Protein AF-A0A812X2Y9-F1 (afdb_monomer_lite)

Secondary structure (DSSP, 8-state):
-TT---TTB--EEEEEEEE-SSTT-EEEEEEE---SEEHHHHHHHHHHHT-PPPHHHHHHHHHHHHHHHHHHHHTTEE-S---GGGEEE-TTT--EEE--GGG-EE--TT----SS-S-GGG--HHHHTT-SS--THHHHHHHHHHHHHHHHSS-S---SSHHHHHHHHHHHH-PPPHHHHHHH-TT--S--S--SSHHHHHHHHHHHTTHHHHHHHHHT-STTPPPHHHHHHHHHHHHHHHHHHH--SHHHHHHHHHHT--SHHHHHTTTHHHHGGGSTT------S--S------HHHHHHHHHHHHHHHHHHGGGGT--TT-HHHHHHHHHHHHHHHHHHHHHHHHHHHTTSPPPTT-TT--PPPPPSSTTHHHHHHHHHTT---HHHHHHHHHHHHHHHHHHHHHHHHSS---SSS--SS---HHHHHHHHHHHTHHHHHHHHHHHHHHT----HHHHHHHHHHHHHHHHHHHHHHHHHHHHHT---HHHHHHHHH-HHHHHHHHHHHHHHHHHHHHHHHHHS-HHHHHHHHHHHHHHTTTTTSSSGGGT----PPPP--TTS---

Organism: Symbiodinium pilosum (NCBI:txid2952)

Structure (mmCIF, N/CA/C/O backbone):
data_AF-A0A812X2Y9-F1
#
_entry.id   AF-A0A812X2Y9-F1
#
loop_
_atom_site.group_PDB
_atom_site.id
_atom_site.type_symbol
_atom_site.label_atom_id
_atom_site.label_alt_id
_atom_site.label_comp_id
_atom_site.label_asym_id
_atom_site.label_entity_id
_atom_site.label_seq_id
_atom_site.pdbx_PDB_ins_code
_atom_site.Cartn_x
_atom_site.Cartn_y
_atom_site.Cartn_z
_atom_site.occupancy
_atom_site.B_iso_or_equiv
_atom_site.auth_seq_id
_atom_site.auth_comp_id
_atom_site.auth_asym_id
_atom_site.auth_atom_id
_atom_site.pdbx_PDB_model_num
ATOM 1 N N . MET A 1 1 ? -22.633 -4.337 12.457 1.00 87.62 1 MET A N 1
ATOM 2 C CA . MET A 1 1 ? -22.530 -5.804 12.664 1.00 87.62 1 MET A CA 1
ATOM 3 C C . MET A 1 1 ? -23.376 -6.623 11.694 1.00 87.62 1 MET A C 1
ATOM 5 O O . MET A 1 1 ? -22.803 -7.469 11.030 1.00 87.62 1 MET A O 1
ATOM 9 N N . LYS A 1 2 ? -24.699 -6.402 11.555 1.00 89.00 2 LYS A N 1
ATOM 10 C CA . LYS A 1 2 ? -25.529 -7.187 10.607 1.00 89.00 2 LYS A CA 1
ATOM 11 C C . LYS A 1 2 ? -24.998 -7.174 9.164 1.00 89.00 2 LYS A C 1
ATOM 13 O O . LYS A 1 2 ? -25.036 -8.211 8.513 1.00 89.00 2 LYS A O 1
ATOM 18 N N . GLU A 1 3 ? -24.458 -6.040 8.729 1.00 84.69 3 GLU A N 1
ATOM 19 C CA . GLU A 1 3 ? -23.903 -5.803 7.386 1.00 84.69 3 GLU A CA 1
ATOM 20 C C . GLU A 1 3 ? -22.428 -6.214 7.232 1.00 84.69 3 GLU A C 1
ATOM 22 O O . GLU A 1 3 ? -21.906 -6.207 6.125 1.00 84.69 3 GLU A O 1
ATOM 27 N N . LEU A 1 4 ? -21.747 -6.581 8.324 1.00 86.56 4 LEU A N 1
ATOM 28 C CA . LEU A 1 4 ? -20.317 -6.890 8.296 1.00 86.56 4 LEU A CA 1
ATOM 29 C C . LEU A 1 4 ? -20.104 -8.377 7.998 1.00 86.56 4 LEU A C 1
ATOM 31 O O . LEU A 1 4 ? -20.658 -9.236 8.688 1.00 86.56 4 LEU A O 1
ATOM 35 N N . ARG A 1 5 ? -19.312 -8.674 6.969 1.00 85.38 5 ARG A N 1
ATOM 36 C CA . ARG A 1 5 ? -18.916 -10.016 6.526 1.00 85.38 5 ARG A CA 1
ATOM 37 C C . ARG A 1 5 ? -17.461 -9.979 6.072 1.00 85.38 5 ARG A C 1
ATOM 39 O O . ARG A 1 5 ? -17.167 -9.558 4.959 1.00 85.38 5 ARG A O 1
ATOM 46 N N . HIS A 1 6 ? -16.561 -10.401 6.954 1.00 82.12 6 HIS A N 1
ATOM 47 C CA . HIS A 1 6 ? -15.128 -10.440 6.687 1.00 82.12 6 HIS A CA 1
ATOM 48 C C . HIS A 1 6 ? -14.449 -11.472 7.604 1.00 82.12 6 HIS A C 1
ATOM 50 O O . HIS A 1 6 ? -14.818 -11.535 8.776 1.00 82.12 6 HIS A O 1
ATOM 56 N N . PRO A 1 7 ? -13.460 -12.258 7.133 1.00 81.88 7 PRO A N 1
ATOM 57 C CA . PRO A 1 7 ? -12.804 -13.294 7.943 1.00 81.88 7 PRO A CA 1
ATOM 58 C C . PRO A 1 7 ? -12.169 -12.756 9.233 1.00 81.88 7 PRO A C 1
ATOM 60 O O . PRO A 1 7 ? -12.242 -13.418 10.267 1.00 81.88 7 PRO A O 1
ATOM 63 N N . ASN A 1 8 ? -11.625 -11.534 9.199 1.00 91.12 8 ASN A N 1
ATOM 64 C CA . ASN A 1 8 ? -11.003 -10.870 10.352 1.00 91.12 8 ASN A CA 1
ATOM 65 C C . ASN A 1 8 ? -11.944 -9.942 11.146 1.00 91.12 8 ASN A C 1
ATOM 67 O O . ASN A 1 8 ? -11.487 -9.109 11.924 1.00 91.12 8 ASN A O 1
ATOM 71 N N . VAL A 1 9 ? -13.261 -10.055 10.960 1.00 94.12 9 VAL A N 1
ATOM 72 C CA . VAL A 1 9 ? -14.267 -9.350 11.771 1.00 94.12 9 VAL A CA 1
ATOM 73 C C . VAL A 1 9 ? -15.178 -10.383 12.419 1.00 94.12 9 VAL A C 1
ATOM 75 O O . VAL A 1 9 ? -15.614 -11.313 11.747 1.00 94.12 9 VAL A O 1
ATOM 78 N N . VAL A 1 10 ? -15.477 -10.210 13.709 1.00 95.75 10 VAL A N 1
ATOM 79 C CA . VAL A 1 10 ? -16.320 -11.151 14.452 1.00 95.75 10 VAL A CA 1
ATOM 80 C C . VAL A 1 10 ? -17.711 -11.290 13.811 1.00 95.75 10 VAL A C 1
ATOM 82 O O . VAL A 1 10 ? -18.416 -10.303 13.576 1.00 95.75 10 VAL A O 1
ATOM 85 N N . GLU A 1 11 ? -18.125 -12.520 13.519 1.00 94.06 11 GLU A N 1
ATOM 86 C CA . GLU A 1 11 ? -19.425 -12.805 12.918 1.00 94.06 11 GLU A CA 1
ATOM 87 C C . GLU A 1 11 ? -20.562 -12.676 13.943 1.00 94.06 11 GLU A C 1
ATOM 89 O O . GLU A 1 11 ? -20.568 -13.318 14.998 1.00 94.06 11 GLU A O 1
ATOM 94 N N . LEU A 1 12 ? -21.587 -11.894 13.592 1.00 95.62 12 LEU A N 1
ATOM 95 C CA . LEU A 1 12 ? -22.867 -11.883 14.297 1.00 95.62 12 LEU A CA 1
ATOM 96 C C . LEU A 1 12 ? -23.725 -13.072 13.842 1.00 95.62 12 LEU A C 1
ATOM 98 O O . LEU A 1 12 ? -24.280 -13.048 12.744 1.00 95.62 12 LEU A O 1
ATOM 102 N N . LYS A 1 13 ? -23.904 -14.064 14.718 1.00 94.81 13 LYS A N 1
ATOM 103 C CA . LYS A 1 13 ? -24.725 -15.256 14.453 1.00 94.81 13 LYS A CA 1
ATOM 104 C C . LYS A 1 13 ? -26.209 -15.013 14.708 1.00 94.81 13 LYS A C 1
ATOM 106 O O . LYS A 1 13 ? -27.056 -15.443 13.929 1.00 94.81 13 LYS A O 1
ATOM 111 N N . HIS A 1 14 ? -26.545 -14.336 15.805 1.00 95.94 14 HIS A N 1
ATOM 112 C CA . HIS A 1 14 ? -27.935 -14.055 16.162 1.00 95.94 14 HIS A CA 1
ATOM 113 C C . HIS A 1 14 ? -28.056 -12.834 17.081 1.00 95.94 14 HIS A C 1
ATOM 115 O O . HIS A 1 14 ? -27.098 -12.448 17.746 1.00 95.94 14 HIS A O 1
ATOM 121 N N . ALA A 1 15 ? -29.241 -12.225 17.140 1.00 96.06 15 ALA A N 1
ATOM 122 C CA . ALA A 1 15 ? -29.545 -11.163 18.093 1.00 96.06 15 ALA A CA 1
ATOM 123 C C . ALA A 1 15 ? -31.009 -11.255 18.535 1.00 96.06 15 ALA A C 1
ATOM 125 O O . ALA A 1 15 ? -31.895 -11.354 17.685 1.00 96.06 15 ALA A O 1
ATOM 126 N N . PHE A 1 16 ? -31.259 -11.215 19.844 1.00 96.25 16 PHE A N 1
ATOM 127 C CA . PHE A 1 16 ? -32.601 -11.350 20.419 1.00 96.25 16 PHE A CA 1
ATOM 128 C C . PHE A 1 16 ? -32.746 -10.556 21.719 1.00 96.25 16 PHE A C 1
ATOM 130 O O . PHE A 1 16 ? -31.761 -10.253 22.391 1.00 96.25 16 PHE A O 1
ATOM 137 N N . TYR A 1 17 ? -33.982 -10.227 22.085 1.00 97.19 17 TYR A N 1
ATOM 138 C CA . TYR A 1 17 ? -34.281 -9.474 23.301 1.00 97.19 17 TYR A CA 1
ATOM 139 C C . TYR A 1 17 ? -34.764 -10.393 24.423 1.00 97.19 17 TYR A C 1
ATOM 141 O O . TYR A 1 17 ? -35.530 -11.323 24.174 1.00 97.19 17 TYR A O 1
ATOM 149 N N . THR A 1 18 ? -34.351 -10.110 25.657 1.00 96.62 18 THR A N 1
ATOM 150 C CA . THR A 1 18 ? -34.881 -10.748 26.871 1.00 96.62 18 THR A CA 1
ATOM 151 C C . THR A 1 18 ? -35.346 -9.693 27.862 1.00 96.62 18 THR A C 1
ATOM 153 O O . THR A 1 18 ? -34.767 -8.610 27.952 1.00 96.62 18 THR A O 1
ATOM 156 N N . SER A 1 19 ? -36.396 -9.999 28.620 1.00 95.69 19 SER A N 1
ATOM 157 C CA . SER A 1 19 ? -36.828 -9.152 29.732 1.00 95.69 19 SER A CA 1
ATOM 158 C C . SER A 1 19 ? -35.871 -9.300 30.915 1.00 95.69 19 SER A C 1
ATOM 160 O O . SER A 1 19 ? -35.407 -10.404 31.201 1.00 95.69 19 SER A O 1
ATOM 162 N N . GLY A 1 20 ? -35.564 -8.185 31.575 1.00 92.75 20 GLY A N 1
ATOM 163 C CA . GLY A 1 20 ? -34.803 -8.159 32.820 1.00 92.75 20 GLY A CA 1
ATOM 164 C C . GLY A 1 20 ? -35.636 -8.555 34.035 1.00 92.75 20 GLY A C 1
ATOM 165 O O . GLY A 1 20 ? -36.844 -8.772 33.941 1.00 92.75 20 GLY A O 1
ATOM 166 N N . GLU A 1 21 ? -34.986 -8.621 35.197 1.00 91.94 21 GLU A N 1
ATOM 167 C CA . GLU A 1 21 ? -35.665 -8.906 36.468 1.00 91.94 21 GLU A CA 1
ATOM 168 C C . GLU A 1 21 ? -36.591 -7.757 36.890 1.00 91.94 21 GLU A C 1
ATOM 170 O O . GLU A 1 21 ? -37.593 -7.975 37.576 1.00 91.94 21 GLU A O 1
ATOM 175 N N . LYS A 1 22 ? -36.277 -6.521 36.478 1.00 93.56 22 LYS A N 1
ATOM 176 C CA . LYS A 1 22 ? -37.081 -5.340 36.799 1.00 93.56 22 LYS A CA 1
ATOM 177 C C . LYS A 1 22 ? -38.141 -5.073 35.726 1.00 93.56 22 LYS A C 1
ATOM 179 O O . LYS A 1 22 ? -37.855 -5.177 34.531 1.00 93.56 22 LYS A O 1
ATOM 184 N N . PRO A 1 23 ? -39.355 -4.638 36.118 1.00 90.56 23 PRO A N 1
ATOM 185 C CA . PRO A 1 23 ? -40.376 -4.227 35.162 1.00 90.56 23 PRO A CA 1
ATOM 186 C C . PRO A 1 23 ? -39.861 -3.138 34.210 1.00 90.56 23 PRO A C 1
ATOM 188 O O . PRO A 1 23 ? -39.358 -2.108 34.653 1.00 90.56 23 PRO A O 1
ATOM 191 N N . GLY A 1 24 ? -40.005 -3.368 32.903 1.00 91.19 24 GLY A N 1
ATOM 192 C CA . GLY A 1 24 ? -39.582 -2.435 31.850 1.00 91.19 24 GLY A CA 1
ATOM 193 C C . GLY A 1 24 ? -38.117 -2.561 31.417 1.00 91.19 24 GLY A C 1
ATOM 194 O O . GLY A 1 24 ? -37.717 -1.917 30.451 1.00 91.19 24 GLY A O 1
ATOM 195 N N . GLU A 1 25 ? -37.322 -3.406 32.071 1.00 95.00 25 GLU A N 1
ATOM 196 C CA . GLU A 1 25 ? -35.938 -3.660 31.683 1.00 95.00 25 GLU A CA 1
ATOM 197 C C . GLU A 1 25 ? -35.882 -4.650 30.513 1.00 95.00 25 GLU A C 1
ATOM 199 O O . GLU A 1 25 ? -36.503 -5.713 30.542 1.00 95.00 25 GLU A O 1
ATOM 204 N N . THR A 1 26 ? -35.152 -4.294 29.458 1.00 95.38 26 THR A N 1
ATOM 205 C CA . THR A 1 26 ? -34.975 -5.137 28.270 1.00 95.38 26 THR A CA 1
ATOM 206 C C . THR A 1 26 ? -33.498 -5.204 27.919 1.00 95.38 26 THR A C 1
ATOM 208 O O . THR A 1 26 ? -32.841 -4.173 27.788 1.00 95.38 26 THR A O 1
ATOM 211 N N . TYR A 1 27 ? -32.991 -6.417 27.731 1.00 95.62 27 TYR A N 1
ATOM 212 C CA . TYR A 1 27 ? -31.616 -6.693 27.339 1.00 95.62 27 TYR A CA 1
ATOM 213 C C . TYR A 1 27 ? -31.561 -7.103 25.871 1.00 95.62 27 TYR A C 1
ATOM 215 O O . TYR A 1 27 ? -32.331 -7.956 25.429 1.00 95.62 27 TYR A O 1
ATOM 223 N N . LEU A 1 28 ? -30.637 -6.509 25.115 1.00 95.56 28 LEU A N 1
ATOM 224 C CA . LEU A 1 28 ? -30.261 -6.990 23.790 1.00 95.56 28 LEU A CA 1
ATOM 225 C C . LEU A 1 28 ? -29.142 -8.025 23.943 1.00 95.56 28 LEU A C 1
ATOM 227 O O . LEU A 1 28 ? -28.035 -7.686 24.352 1.00 95.56 28 LEU A O 1
ATOM 231 N N . ASN A 1 29 ? -29.423 -9.271 23.577 1.00 96.19 29 ASN A N 1
ATOM 232 C CA . ASN A 1 29 ? -28.455 -10.361 23.564 1.00 96.19 29 ASN A CA 1
ATOM 233 C C . ASN A 1 29 ? -27.866 -10.486 22.164 1.00 96.19 29 ASN A C 1
ATOM 235 O O . ASN A 1 29 ? -28.598 -10.632 21.182 1.00 96.19 29 ASN A O 1
ATOM 239 N N . VAL A 1 30 ? -26.541 -10.441 22.079 1.00 95.56 30 VAL A N 1
ATOM 240 C CA . VAL A 1 30 ? -25.791 -10.446 20.823 1.00 95.56 30 VAL A CA 1
ATOM 241 C C . VAL A 1 30 ? -24.950 -11.719 20.777 1.00 95.56 30 VAL A C 1
ATOM 243 O O . VAL A 1 30 ? -23.970 -11.850 21.503 1.00 95.56 30 VAL A O 1
ATOM 246 N N . VAL A 1 31 ? -25.359 -12.680 19.948 1.00 96.88 31 VAL A N 1
ATOM 247 C CA . VAL A 1 31 ? -24.698 -13.983 19.808 1.00 96.88 31 VAL A CA 1
ATOM 248 C C . VAL A 1 31 ? -23.685 -13.903 18.678 1.00 96.88 31 VAL A C 1
ATOM 250 O O . VAL A 1 31 ? -24.058 -13.709 17.520 1.00 96.88 31 VAL A O 1
ATOM 253 N N . MET A 1 32 ? -22.413 -14.076 19.010 1.00 95.44 32 MET A N 1
ATOM 254 C CA . MET A 1 32 ? -21.293 -13.966 18.075 1.00 95.44 32 MET A CA 1
ATOM 255 C C . MET A 1 32 ? -20.556 -15.298 17.940 1.00 95.44 32 MET A C 1
ATOM 257 O O . MET A 1 32 ? -20.793 -16.238 18.705 1.00 95.44 32 MET A O 1
ATOM 261 N N . GLU A 1 33 ? -19.673 -15.404 16.950 1.00 92.12 33 GLU A N 1
ATOM 262 C CA . GLU A 1 33 ? -18.658 -16.455 16.975 1.00 92.12 33 GLU A CA 1
ATOM 263 C C . GLU A 1 33 ? -17.770 -16.354 18.226 1.00 92.12 33 GLU A C 1
ATOM 265 O O . GLU A 1 33 ? -17.579 -15.280 18.796 1.00 92.12 33 GLU A O 1
ATOM 270 N N . TYR A 1 34 ? -17.272 -17.506 18.673 1.00 92.25 34 TYR A N 1
ATOM 271 C CA . TYR A 1 34 ? -16.404 -17.605 19.838 1.00 92.25 34 TYR A CA 1
ATOM 272 C C . TYR A 1 34 ? -14.957 -17.758 19.378 1.00 92.25 34 TYR A C 1
ATOM 274 O O . TYR A 1 34 ? -14.669 -18.612 18.542 1.00 92.25 34 TYR A O 1
ATOM 282 N N . CYS A 1 35 ? -14.064 -16.978 19.977 1.00 91.00 35 CYS A N 1
ATOM 283 C CA . CYS A 1 35 ? -12.620 -17.122 19.847 1.00 91.00 35 CYS A CA 1
ATOM 284 C C . CYS A 1 35 ? -12.027 -17.348 21.239 1.00 91.00 35 CYS A C 1
ATOM 286 O O . CYS A 1 35 ? -12.484 -16.755 22.220 1.00 91.00 35 CYS A O 1
ATOM 288 N N . SER A 1 36 ? -11.025 -18.219 21.328 1.00 89.19 36 SER A N 1
ATOM 289 C CA . SER A 1 36 ? -10.478 -18.680 22.607 1.00 89.19 36 SER A CA 1
ATOM 290 C C . SER A 1 36 ? -9.664 -17.620 23.346 1.00 89.19 36 SER A C 1
ATOM 292 O O . SER A 1 36 ? -9.615 -17.642 24.580 1.00 89.19 36 SER A O 1
ATOM 294 N N . ASP A 1 37 ? -9.020 -16.708 22.613 1.00 94.88 37 ASP A N 1
ATOM 295 C CA . ASP A 1 37 ? -8.038 -15.794 23.184 1.00 94.88 37 ASP A CA 1
ATOM 296 C C . ASP A 1 37 ? -8.123 -14.362 22.636 1.00 94.88 37 ASP A C 1
ATOM 298 O O . ASP A 1 37 ? -8.962 -14.044 21.792 1.00 94.88 37 ASP A O 1
ATOM 302 N N . THR A 1 38 ? -7.265 -13.480 23.152 1.00 97.44 38 THR A N 1
ATOM 303 C CA . THR A 1 38 ? -7.093 -12.106 22.665 1.00 97.44 38 THR A CA 1
ATOM 304 C C . THR A 1 38 ? -5.622 -11.747 22.522 1.00 97.44 38 THR A C 1
ATOM 306 O O . THR A 1 38 ? -4.775 -12.271 23.250 1.00 97.44 38 THR A O 1
ATOM 309 N N . VAL A 1 39 ? -5.306 -10.783 21.654 1.00 96.88 39 VAL A N 1
ATOM 310 C CA . VAL A 1 39 ? -3.938 -10.252 21.516 1.00 96.88 39 VAL A CA 1
ATOM 311 C C . VAL A 1 39 ? -3.399 -9.774 22.871 1.00 96.88 39 VAL A C 1
ATOM 313 O O . VAL A 1 39 ? -2.254 -10.051 23.216 1.00 96.88 39 VAL A O 1
ATOM 316 N N . TYR A 1 40 ? -4.241 -9.151 23.705 1.00 97.31 40 TYR A N 1
ATOM 317 C CA . TYR A 1 40 ? -3.875 -8.764 25.075 1.00 97.31 40 TYR A CA 1
ATOM 318 C C . TYR A 1 40 ? -3.337 -9.933 25.916 1.00 97.31 40 TYR A C 1
ATOM 320 O O . TYR A 1 40 ? -2.343 -9.800 26.634 1.00 97.31 40 TYR A O 1
ATOM 328 N N . ARG A 1 41 ? -4.011 -11.083 25.867 1.00 95.81 41 ARG A N 1
ATOM 329 C CA . ARG A 1 41 ? -3.624 -12.269 26.638 1.00 95.81 41 ARG A CA 1
ATOM 330 C C . ARG A 1 41 ? -2.379 -12.935 26.062 1.00 95.81 41 ARG A C 1
ATOM 332 O O . ARG A 1 41 ? -1.528 -13.337 26.855 1.00 95.81 41 ARG A O 1
ATOM 339 N N . VAL A 1 42 ? -2.237 -12.960 24.734 1.00 93.81 42 VAL A N 1
ATOM 340 C CA . VAL A 1 42 ? -1.013 -13.408 24.053 1.00 93.81 42 VAL A CA 1
ATOM 341 C C . VAL A 1 42 ? 0.184 -12.573 24.509 1.00 93.81 42 VAL A C 1
ATOM 343 O O . VAL A 1 42 ? 1.162 -13.128 25.003 1.00 93.81 42 VAL A O 1
ATOM 346 N N . MET A 1 43 ? 0.093 -11.241 24.461 1.00 94.81 43 MET A N 1
ATOM 347 C CA . MET A 1 43 ? 1.174 -10.367 24.934 1.00 94.81 43 MET A CA 1
ATOM 348 C C . MET A 1 43 ? 1.493 -10.619 26.407 1.00 94.81 43 MET A C 1
ATOM 350 O O . MET A 1 43 ? 2.641 -10.853 26.766 1.00 94.81 43 MET A O 1
ATOM 354 N N . LYS A 1 44 ? 0.468 -10.692 27.265 1.00 94.38 44 LYS A N 1
ATOM 355 C CA . LYS A 1 44 ? 0.649 -10.968 28.696 1.00 94.38 44 LYS A CA 1
ATOM 356 C C . LYS A 1 44 ? 1.327 -12.315 28.965 1.00 94.38 44 LYS A C 1
ATOM 358 O O . LYS A 1 44 ? 2.013 -12.448 29.980 1.00 94.38 44 LYS A O 1
ATOM 363 N N . HIS A 1 45 ? 1.112 -13.318 28.116 1.00 93.62 45 HIS A N 1
ATOM 364 C CA . HIS A 1 45 ? 1.798 -14.604 28.198 1.00 93.62 45 HIS A CA 1
ATOM 365 C C . HIS A 1 45 ? 3.303 -14.437 27.938 1.00 93.62 45 HIS A C 1
ATOM 367 O O . HIS A 1 45 ? 4.101 -14.812 28.798 1.00 93.62 45 HIS A O 1
ATOM 373 N N . TYR A 1 46 ? 3.684 -13.773 26.845 1.00 91.56 46 TYR A N 1
ATOM 374 C CA . TYR A 1 46 ? 5.084 -13.488 26.507 1.00 91.56 46 TYR A CA 1
ATOM 375 C C . TYR A 1 46 ? 5.781 -12.590 27.540 1.00 91.56 46 TYR A C 1
ATOM 377 O O . TYR A 1 46 ? 6.851 -12.946 28.041 1.00 91.56 46 TYR A O 1
ATOM 385 N N . THR A 1 47 ? 5.122 -11.523 28.008 1.00 89.56 47 THR A N 1
ATOM 386 C CA . THR A 1 47 ? 5.643 -10.669 29.090 1.00 89.56 47 THR A CA 1
ATOM 387 C C . THR A 1 47 ? 5.931 -11.472 30.362 1.00 89.56 47 THR A C 1
ATOM 389 O O . THR A 1 47 ? 6.962 -11.277 31.004 1.00 89.56 47 THR A O 1
ATOM 392 N N . LYS A 1 48 ? 5.049 -12.409 30.746 1.00 90.88 48 LYS A N 1
ATOM 393 C CA . LYS A 1 48 ? 5.263 -13.274 31.923 1.00 90.88 48 LYS A CA 1
ATOM 394 C C . LYS A 1 48 ? 6.449 -14.219 31.752 1.00 90.88 48 LYS A C 1
ATOM 396 O O . LYS A 1 48 ? 7.139 -14.487 32.732 1.00 90.88 48 LYS A O 1
ATOM 401 N N . MET A 1 49 ? 6.670 -14.714 30.537 1.00 89.25 49 MET A N 1
ATOM 402 C CA . MET A 1 49 ? 7.822 -15.552 30.198 1.00 89.25 49 MET A CA 1
ATOM 403 C C . MET A 1 49 ? 9.116 -14.749 30.039 1.00 89.25 49 MET A C 1
ATOM 405 O O . MET A 1 49 ? 10.170 -15.354 29.872 1.00 89.25 49 MET A O 1
ATOM 409 N N . LYS A 1 50 ? 9.049 -13.411 30.122 1.00 86.06 50 LYS A N 1
ATOM 410 C CA . LYS A 1 50 ? 10.162 -12.498 29.825 1.00 86.06 50 LYS A CA 1
ATOM 411 C C . LYS A 1 50 ? 10.732 -12.732 28.425 1.00 86.06 50 LYS A C 1
ATOM 413 O O . LYS A 1 50 ? 11.939 -12.687 28.221 1.00 86.06 50 LYS A O 1
ATOM 418 N N . GLN A 1 51 ? 9.847 -13.014 27.478 1.00 86.06 51 GLN A N 1
ATOM 419 C CA . GLN A 1 51 ? 10.185 -13.184 26.074 1.00 86.06 51 GLN A CA 1
ATOM 420 C C . GLN A 1 51 ? 9.433 -12.140 25.246 1.00 86.06 51 GLN A C 1
ATOM 422 O O . GLN A 1 51 ? 8.314 -11.770 25.615 1.00 86.06 51 GLN A O 1
ATOM 427 N N . PRO A 1 52 ? 10.019 -11.657 24.142 1.00 84.94 52 PRO A N 1
ATOM 428 C CA . PRO A 1 52 ? 9.301 -10.859 23.165 1.00 84.94 52 PRO A CA 1
ATOM 429 C C . PRO A 1 52 ? 8.229 -11.714 22.487 1.00 84.94 52 PRO A C 1
ATOM 431 O O . PRO A 1 52 ? 8.343 -12.940 22.409 1.00 84.94 52 PRO A O 1
ATOM 434 N N . VAL A 1 53 ? 7.197 -11.059 21.959 1.00 86.75 53 VAL A N 1
ATOM 435 C CA . VAL A 1 53 ? 6.304 -11.721 21.009 1.00 86.75 53 VAL A CA 1
ATOM 436 C C . VAL A 1 53 ? 7.122 -12.027 19.745 1.00 86.75 53 VAL A C 1
ATOM 438 O O . VAL A 1 53 ? 7.779 -11.117 19.235 1.00 86.75 53 VAL A O 1
ATOM 441 N N . PRO A 1 54 ? 7.110 -13.271 19.232 1.00 83.12 54 PRO A N 1
ATOM 442 C CA . PRO A 1 54 ? 7.789 -13.620 17.991 1.00 83.12 54 PRO A CA 1
ATOM 443 C C . PRO A 1 54 ? 7.419 -12.664 16.856 1.00 83.12 54 PRO A C 1
ATOM 445 O O . PRO A 1 54 ? 6.237 -12.367 16.664 1.00 83.12 54 PRO A O 1
ATOM 448 N N . HIS A 1 55 ? 8.415 -12.212 16.090 1.00 74.56 55 HIS A N 1
ATOM 449 C CA . HIS A 1 55 ? 8.235 -11.222 15.017 1.00 74.56 55 HIS A CA 1
ATOM 450 C C . HIS A 1 55 ? 7.150 -11.634 14.012 1.00 74.56 55 HIS A C 1
ATOM 452 O O . HIS A 1 55 ? 6.290 -10.824 13.674 1.00 74.56 55 HIS A O 1
ATOM 458 N N . ILE A 1 56 ? 7.075 -12.925 13.673 1.00 72.88 56 ILE A N 1
ATOM 459 C CA . ILE A 1 56 ? 6.021 -13.475 12.811 1.00 72.88 56 ILE A CA 1
ATOM 460 C C . ILE A 1 56 ? 4.602 -13.229 13.349 1.00 72.88 56 ILE A C 1
ATOM 462 O O . ILE A 1 56 ? 3.691 -12.934 12.582 1.00 72.88 56 ILE A O 1
ATOM 466 N N . PHE A 1 57 ? 4.387 -13.293 14.668 1.00 81.62 57 PHE A N 1
ATOM 467 C CA . PHE A 1 57 ? 3.083 -12.994 15.265 1.00 81.62 57 PHE A CA 1
ATOM 468 C C . PHE A 1 57 ? 2.800 -11.494 15.295 1.00 81.62 57 PHE A C 1
ATOM 470 O O . PHE A 1 57 ? 1.644 -11.097 15.145 1.00 81.62 57 PHE A O 1
ATOM 477 N N . VAL A 1 58 ? 3.834 -10.659 15.440 1.00 81.12 58 VAL A N 1
ATOM 478 C CA . VAL A 1 58 ? 3.696 -9.204 15.292 1.00 81.12 58 VAL A CA 1
ATOM 479 C C . VAL A 1 58 ? 3.190 -8.874 13.889 1.00 81.12 58 VAL A C 1
ATOM 481 O O . VAL A 1 58 ? 2.173 -8.190 13.770 1.00 81.12 58 VAL A O 1
ATOM 484 N N . GLN A 1 59 ? 3.830 -9.409 12.846 1.00 68.06 59 GLN A N 1
ATOM 485 C CA . GLN A 1 59 ? 3.411 -9.234 11.451 1.00 68.06 59 GLN A CA 1
ATOM 486 C C . GLN A 1 59 ? 1.999 -9.789 11.219 1.00 68.06 59 GLN A C 1
ATOM 488 O O . GLN A 1 59 ? 1.104 -9.070 10.777 1.00 68.06 59 GLN A O 1
ATOM 493 N N . LEU A 1 60 ? 1.754 -11.042 11.616 1.00 72.75 60 LEU A N 1
ATOM 494 C CA . LEU A 1 60 ? 0.486 -11.734 11.388 1.00 72.75 60 LEU A CA 1
ATOM 495 C C . LEU A 1 60 ? -0.716 -11.024 12.023 1.00 72.75 60 LEU A C 1
ATOM 497 O O . LEU A 1 60 ? -1.765 -10.885 11.385 1.00 72.75 60 LEU A O 1
ATOM 501 N N . TYR A 1 61 ? -0.598 -10.583 13.277 1.00 86.19 61 TYR A N 1
ATOM 502 C CA . TYR A 1 61 ? -1.688 -9.878 13.951 1.00 86.19 61 TYR A CA 1
ATOM 503 C C . TYR A 1 61 ? -1.849 -8.449 13.444 1.00 86.19 61 TYR A C 1
ATOM 505 O O . TYR A 1 61 ? -2.984 -8.009 13.248 1.00 86.19 61 TYR A O 1
ATOM 513 N N . SER A 1 62 ? -0.748 -7.740 13.187 1.00 81.25 62 SER A N 1
ATOM 514 C CA . SER A 1 62 ? -0.809 -6.378 12.647 1.00 81.25 62 SER A CA 1
ATOM 515 C C . SER A 1 62 ? -1.483 -6.368 11.280 1.00 81.25 62 SER A C 1
ATOM 517 O O . SER A 1 62 ? -2.410 -5.589 11.059 1.00 81.25 62 SER A O 1
ATOM 519 N N . TYR A 1 63 ? -1.115 -7.311 10.412 1.00 71.75 63 TYR A N 1
ATOM 520 C CA . TYR A 1 63 ? -1.716 -7.479 9.099 1.00 71.75 63 TYR A CA 1
ATOM 521 C C . TYR A 1 63 ? -3.220 -7.779 9.165 1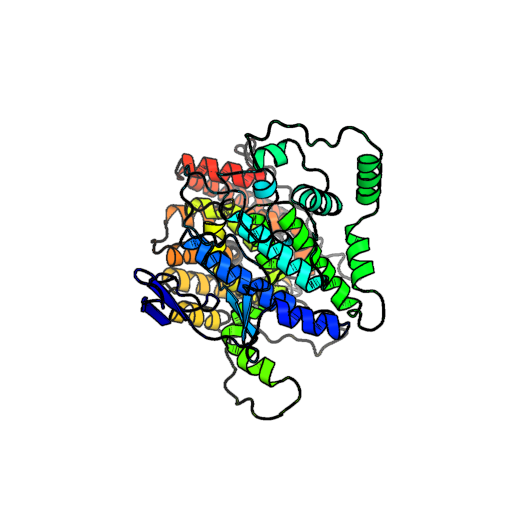.00 71.75 63 TYR A C 1
ATOM 523 O O . TYR A 1 63 ? -4.033 -7.084 8.552 1.00 71.75 63 TYR A O 1
ATOM 531 N N . GLN A 1 64 ? -3.624 -8.805 9.920 1.00 78.31 64 GLN A N 1
ATOM 532 C CA . GLN A 1 64 ? -5.033 -9.199 9.993 1.00 78.31 64 GLN A CA 1
ATOM 533 C C . GLN A 1 64 ? -5.908 -8.108 10.631 1.00 78.31 64 GLN A C 1
ATOM 535 O O . GLN A 1 64 ? -7.048 -7.904 10.203 1.00 78.31 64 GLN A O 1
ATOM 540 N N . MET A 1 65 ? -5.375 -7.379 11.619 1.00 89.06 65 MET A N 1
ATOM 541 C CA . MET A 1 65 ? -6.023 -6.202 12.204 1.00 89.06 65 MET A CA 1
ATOM 542 C C . MET A 1 65 ? -6.191 -5.102 11.152 1.00 89.06 65 MET A C 1
ATOM 544 O O . MET A 1 65 ? -7.278 -4.543 11.013 1.00 89.06 65 MET A O 1
ATOM 548 N N . ALA A 1 66 ? -5.145 -4.833 10.373 1.00 77.38 66 ALA A N 1
ATOM 549 C CA . ALA A 1 66 ? -5.177 -3.847 9.309 1.00 77.38 66 ALA A CA 1
ATOM 550 C C . ALA A 1 66 ? -6.211 -4.214 8.235 1.00 77.38 66 ALA A C 1
ATOM 552 O O . ALA A 1 66 ? -7.070 -3.395 7.911 1.00 77.38 66 ALA A O 1
ATOM 553 N N . ARG A 1 67 ? -6.227 -5.467 7.762 1.00 72.19 67 ARG A N 1
ATOM 554 C CA . ARG A 1 67 ? -7.220 -5.991 6.805 1.00 72.19 67 ARG A CA 1
ATOM 555 C C . ARG A 1 67 ? -8.657 -5.837 7.322 1.00 72.19 67 ARG A C 1
ATOM 557 O O . ARG A 1 67 ? -9.547 -5.446 6.568 1.00 72.19 67 ARG A O 1
ATOM 564 N N . ALA A 1 68 ? -8.891 -6.097 8.609 1.00 84.38 68 ALA A N 1
ATOM 565 C CA . ALA A 1 68 ? -10.192 -5.869 9.234 1.00 84.38 68 ALA A CA 1
ATOM 566 C C . ALA A 1 68 ? -10.579 -4.380 9.245 1.00 84.38 68 ALA A C 1
ATOM 568 O O . ALA A 1 68 ? -11.704 -4.048 8.868 1.00 84.38 68 ALA A O 1
ATOM 569 N N . CYS A 1 69 ? -9.652 -3.493 9.628 1.00 84.25 69 CYS A N 1
ATOM 570 C CA . CYS A 1 69 ? -9.852 -2.041 9.628 1.00 84.25 69 CYS A CA 1
ATOM 571 C C . CYS A 1 69 ? -10.122 -1.489 8.219 1.00 84.25 69 CYS A C 1
ATOM 573 O O . CYS A 1 69 ? -11.089 -0.758 8.022 1.00 84.25 69 CYS A O 1
ATOM 575 N N . ALA A 1 70 ? -9.354 -1.926 7.218 1.00 71.00 70 ALA A N 1
ATOM 576 C CA . ALA A 1 70 ? -9.582 -1.621 5.806 1.00 71.00 70 ALA A CA 1
ATOM 577 C C . ALA A 1 70 ? -11.015 -1.947 5.375 1.00 71.00 70 ALA A C 1
ATOM 579 O O . ALA A 1 70 ? -11.704 -1.110 4.789 1.00 71.00 70 ALA A O 1
ATOM 580 N N . TYR A 1 71 ? -11.483 -3.152 5.709 1.00 75.50 71 TYR A N 1
ATOM 581 C CA . TYR A 1 71 ? -12.834 -3.590 5.388 1.00 75.50 71 TYR A CA 1
ATOM 582 C C . TYR A 1 71 ? -13.909 -2.719 6.059 1.00 75.50 71 TYR A C 1
ATOM 584 O O . TYR A 1 71 ? -14.823 -2.247 5.380 1.00 75.50 71 TYR A O 1
ATOM 592 N N . ILE A 1 72 ? -13.812 -2.471 7.372 1.00 84.62 72 ILE A N 1
ATOM 593 C CA . ILE A 1 72 ? -14.821 -1.667 8.087 1.00 84.62 72 ILE A CA 1
ATOM 594 C C . ILE A 1 72 ? -14.817 -0.201 7.623 1.00 84.62 72 ILE A C 1
ATOM 596 O O . ILE A 1 72 ? -15.883 0.400 7.481 1.00 84.62 72 ILE A O 1
ATOM 600 N N . HIS A 1 73 ? -13.646 0.357 7.301 1.00 80.94 73 HIS A N 1
ATOM 601 C CA . HIS A 1 73 ? -13.519 1.713 6.767 1.00 80.94 73 HIS A CA 1
ATOM 602 C C . HIS A 1 73 ? -14.109 1.816 5.363 1.00 80.94 73 HIS A C 1
ATOM 604 O O . HIS A 1 73 ? -14.779 2.803 5.070 1.00 80.94 73 HIS A O 1
ATOM 610 N N . ALA A 1 74 ? -13.920 0.799 4.514 1.00 68.00 74 ALA A N 1
ATOM 611 C CA . ALA A 1 74 ? -14.481 0.753 3.163 1.00 68.00 74 ALA A CA 1
ATOM 612 C C . ALA A 1 74 ? -16.019 0.715 3.153 1.00 68.00 74 ALA A C 1
ATOM 614 O O . ALA A 1 74 ? -16.638 1.217 2.217 1.00 68.00 74 ALA A O 1
ATOM 615 N N . VAL A 1 75 ? -16.648 0.177 4.205 1.00 79.62 75 VAL A N 1
ATOM 616 C CA . VAL A 1 75 ? -18.108 0.259 4.406 1.00 79.62 75 VAL A CA 1
ATOM 617 C C . VAL A 1 75 ? -18.542 1.519 5.175 1.00 79.62 75 VAL A C 1
ATOM 619 O O . VAL A 1 75 ? -19.705 1.652 5.546 1.00 79.62 75 VAL A O 1
ATOM 622 N N . GLY A 1 76 ? -17.623 2.460 5.414 1.00 79.94 76 GLY A N 1
ATOM 623 C CA . GLY A 1 76 ? -17.891 3.763 6.028 1.00 79.94 76 GLY A CA 1
ATOM 624 C C . GLY A 1 76 ? -17.978 3.762 7.556 1.00 79.94 76 GLY A C 1
ATOM 625 O O . GLY A 1 76 ? -18.433 4.749 8.134 1.00 79.94 76 GLY A O 1
ATOM 626 N N . ILE A 1 77 ? -17.554 2.687 8.228 1.00 89.12 77 ILE A N 1
ATOM 627 C CA . ILE A 1 77 ? -17.647 2.527 9.686 1.00 89.12 77 ILE A CA 1
ATOM 628 C C . ILE A 1 77 ? -16.275 2.726 10.330 1.00 89.12 77 ILE A C 1
ATOM 630 O O . ILE A 1 77 ? -15.311 2.066 9.965 1.00 89.12 77 ILE A O 1
ATOM 634 N N . CYS A 1 78 ? -16.204 3.590 11.342 1.00 92.56 78 CYS A N 1
ATOM 635 C CA . CYS A 1 78 ? -15.041 3.724 12.218 1.00 92.56 78 CYS A CA 1
ATOM 636 C C . CYS A 1 78 ? -15.277 2.928 13.507 1.00 92.56 78 CYS A C 1
ATOM 638 O O . CYS A 1 78 ? -16.366 3.016 14.084 1.00 92.56 78 CYS A O 1
ATOM 640 N N . HIS A 1 79 ? -14.287 2.154 13.958 1.00 97.19 79 HIS A N 1
ATOM 641 C CA . HIS A 1 79 ? -14.394 1.316 15.154 1.00 97.19 79 HIS A CA 1
ATOM 642 C C . HIS A 1 79 ? -14.342 2.144 16.442 1.00 97.19 79 HIS A C 1
ATOM 644 O O . HIS A 1 79 ? -15.152 1.936 17.348 1.00 97.19 79 HIS A O 1
ATOM 650 N N . ARG A 1 80 ? -13.412 3.105 16.514 1.00 97.25 80 ARG A N 1
ATOM 651 C CA . ARG A 1 80 ? -13.211 4.061 17.620 1.00 97.25 80 ARG A CA 1
ATOM 652 C C . ARG A 1 80 ? -12.817 3.446 18.966 1.00 97.25 80 ARG A C 1
ATOM 654 O O . ARG A 1 80 ? -12.946 4.110 19.993 1.00 97.25 80 ARG A O 1
ATOM 661 N N . ASP A 1 81 ? -12.371 2.189 18.978 1.00 98.06 81 ASP A N 1
ATOM 662 C CA . ASP A 1 81 ? -11.876 1.506 20.189 1.00 98.06 81 ASP A CA 1
ATOM 663 C C . ASP A 1 81 ? -11.008 0.280 19.844 1.00 98.06 81 ASP A C 1
ATOM 665 O O . ASP A 1 81 ? -11.176 -0.804 20.408 1.00 98.06 81 ASP A O 1
ATOM 669 N N . ILE A 1 82 ? -10.109 0.431 18.866 1.00 97.88 82 ILE A N 1
ATOM 670 C CA . ILE A 1 82 ? -9.114 -0.599 18.554 1.00 97.88 82 ILE A CA 1
ATOM 671 C C . ILE A 1 82 ? -8.110 -0.669 19.707 1.00 97.88 82 ILE A C 1
ATOM 673 O O . ILE A 1 82 ? -7.513 0.332 20.098 1.00 97.88 82 ILE A O 1
ATOM 677 N N . LYS A 1 83 ? -7.958 -1.865 20.275 1.00 98.00 83 LYS A N 1
ATOM 678 C CA . LYS A 1 83 ? -7.065 -2.161 21.399 1.00 98.00 83 LYS A CA 1
ATOM 679 C C . LYS A 1 83 ? -6.857 -3.670 21.516 1.00 98.00 83 LYS A C 1
ATOM 681 O O . LYS A 1 83 ? -7.734 -4.419 21.083 1.00 98.00 83 LYS A O 1
ATOM 686 N N . PRO A 1 84 ? -5.797 -4.152 22.180 1.00 98.25 84 PRO A N 1
ATOM 687 C CA . PRO A 1 84 ? -5.464 -5.574 22.215 1.00 98.25 84 PRO A CA 1
ATOM 688 C C . PRO A 1 84 ? -6.555 -6.474 22.814 1.00 98.25 84 PRO A C 1
ATOM 690 O O . PRO A 1 84 ? -6.604 -7.666 22.524 1.00 98.25 84 PRO A O 1
ATOM 693 N N . GLN A 1 85 ? -7.436 -5.931 23.660 1.00 98.25 85 GLN A N 1
ATOM 694 C CA . GLN A 1 85 ? -8.567 -6.666 24.237 1.00 98.25 85 GLN A CA 1
ATOM 695 C C . GLN A 1 85 ? -9.703 -6.905 23.231 1.00 98.25 85 GLN A C 1
ATOM 697 O O . GLN A 1 85 ? -10.425 -7.886 23.381 1.00 98.25 85 GLN A O 1
ATOM 702 N N . ASN A 1 86 ? -9.834 -6.042 22.220 1.00 98.50 86 ASN A N 1
ATOM 703 C CA . ASN A 1 86 ? -10.865 -6.111 21.178 1.00 98.50 86 ASN A CA 1
ATOM 704 C C . ASN A 1 86 ? -10.376 -6.847 19.916 1.00 98.50 86 ASN A C 1
ATOM 706 O O . ASN A 1 86 ? -11.053 -6.866 18.889 1.00 98.50 86 ASN A O 1
ATOM 710 N N . LEU A 1 87 ? -9.189 -7.452 19.991 1.00 98.12 87 LEU A N 1
ATOM 711 C CA . LEU A 1 87 ? -8.593 -8.268 18.942 1.00 98.12 87 LEU A CA 1
ATOM 712 C C . LEU A 1 87 ? -8.590 -9.714 19.423 1.00 98.12 87 LEU A C 1
ATOM 714 O O . LEU A 1 87 ? -7.727 -10.126 20.202 1.00 98.12 87 LEU A O 1
ATOM 718 N N . LEU A 1 88 ? -9.603 -10.461 19.004 1.00 97.88 88 LEU A N 1
ATOM 719 C CA . LEU A 1 88 ? -9.734 -11.875 19.310 1.00 97.88 88 LEU A CA 1
ATOM 720 C C . LEU A 1 88 ? -8.732 -12.683 18.490 1.00 97.88 88 LEU A C 1
ATOM 722 O O . LEU A 1 88 ? -8.447 -12.326 17.350 1.00 97.88 88 LEU A O 1
ATOM 726 N N . VAL A 1 89 ? -8.237 -13.779 19.053 1.00 93.62 89 VAL A N 1
ATOM 727 C CA . VAL A 1 89 ? -7.305 -14.693 18.389 1.00 93.62 89 VAL A CA 1
ATOM 728 C C . VAL A 1 89 ? -7.792 -16.125 18.577 1.00 93.62 89 VAL A C 1
ATOM 730 O O . VAL A 1 89 ? -8.135 -16.545 19.688 1.00 93.62 89 VAL A O 1
ATOM 733 N N . ASP A 1 90 ? -7.832 -16.877 17.482 1.00 86.50 90 ASP A N 1
ATOM 734 C CA . ASP A 1 90 ? -7.952 -18.330 17.539 1.00 86.50 90 ASP A CA 1
ATOM 735 C C . ASP A 1 90 ? -6.615 -18.937 17.985 1.00 86.50 90 ASP A C 1
ATOM 737 O O . ASP A 1 90 ? -5.589 -18.739 17.335 1.00 86.50 90 ASP A O 1
ATOM 741 N N . GLY A 1 91 ? -6.614 -19.661 19.106 1.00 79.44 91 GLY A N 1
ATOM 742 C CA . GLY A 1 91 ? -5.386 -20.195 19.701 1.00 79.44 91 GLY A CA 1
ATOM 743 C C . GLY A 1 91 ? -4.703 -21.298 18.886 1.00 79.44 91 GLY A C 1
ATOM 744 O O . GLY A 1 91 ? -3.570 -21.647 19.200 1.00 79.44 91 GLY A O 1
ATOM 745 N N . HIS A 1 92 ? -5.370 -21.853 17.870 1.00 77.06 92 HIS A N 1
ATOM 746 C CA . HIS A 1 92 ? -4.816 -22.893 17.006 1.00 77.06 92 HIS A CA 1
ATOM 747 C C . HIS A 1 92 ? -4.395 -22.351 15.644 1.00 77.06 92 HIS A C 1
ATOM 749 O O . HIS A 1 92 ? -3.355 -22.742 15.133 1.00 77.06 92 HIS A O 1
ATOM 755 N N . THR A 1 93 ? -5.196 -21.485 15.027 1.00 77.62 93 THR A N 1
ATOM 756 C CA . THR A 1 93 ? -4.918 -20.982 13.672 1.00 77.62 93 THR A CA 1
ATOM 757 C C . THR A 1 93 ? -4.239 -19.620 13.664 1.00 77.62 93 THR A C 1
ATOM 759 O O . THR A 1 93 ? -3.802 -19.176 12.606 1.00 77.62 93 THR A O 1
ATOM 762 N N . HIS A 1 94 ? -4.179 -18.936 14.811 1.00 82.06 94 HIS A N 1
ATOM 763 C CA . HIS A 1 94 ? -3.760 -17.538 14.922 1.00 82.06 94 HIS A CA 1
ATOM 764 C C . HIS A 1 94 ? -4.586 -16.575 14.047 1.00 82.06 94 HIS A C 1
ATOM 766 O O . HIS A 1 94 ? -4.162 -15.450 13.763 1.00 82.06 94 HIS A O 1
ATOM 772 N N . ALA A 1 95 ? -5.799 -16.984 13.653 1.00 81.75 95 ALA A N 1
ATOM 773 C CA . ALA A 1 95 ? -6.741 -16.112 12.971 1.00 81.75 95 ALA A CA 1
ATOM 774 C C . ALA A 1 95 ? -7.201 -15.002 13.924 1.00 81.75 95 ALA A C 1
ATOM 776 O O . ALA A 1 95 ? -7.770 -15.276 14.986 1.00 81.75 95 ALA A O 1
ATOM 777 N N . LEU A 1 96 ? -6.962 -13.750 13.536 1.00 92.56 96 LEU A N 1
ATOM 778 C CA . LEU A 1 96 ? -7.354 -12.577 14.309 1.00 92.56 96 LEU A CA 1
ATOM 779 C C . LEU A 1 96 ? -8.714 -12.061 13.850 1.00 92.56 96 LEU A C 1
ATOM 781 O O . LEU A 1 96 ? -8.962 -11.925 12.651 1.00 92.56 96 LEU A O 1
ATOM 785 N N . LYS A 1 97 ? -9.579 -11.716 14.808 1.00 94.88 97 LYS A N 1
ATOM 786 C CA . LYS A 1 97 ? -10.905 -11.138 14.566 1.00 94.88 97 LYS A CA 1
ATOM 787 C C . LYS A 1 97 ? -11.136 -9.895 15.420 1.00 94.88 97 LYS A C 1
ATOM 789 O O . LYS A 1 97 ? -11.089 -9.958 16.645 1.00 94.88 97 LYS A O 1
ATOM 794 N N . VAL A 1 98 ? -11.438 -8.772 14.775 1.00 97.69 98 VAL A N 1
ATOM 795 C CA . VAL A 1 98 ? -11.856 -7.539 15.459 1.00 97.69 98 VAL A CA 1
ATOM 796 C C . VAL A 1 98 ? -13.266 -7.720 16.023 1.00 97.69 98 VAL A C 1
ATOM 798 O O . VAL A 1 98 ? -14.177 -8.146 15.305 1.00 97.69 98 VAL A O 1
ATOM 801 N N . CYS A 1 99 ? -13.450 -7.390 17.301 1.00 97.44 99 CYS A N 1
ATOM 802 C CA . CYS A 1 99 ? -14.727 -7.460 18.009 1.00 97.44 99 CYS A CA 1
ATOM 803 C C . CYS A 1 99 ? -15.054 -6.159 18.760 1.00 97.44 99 CYS A C 1
ATOM 805 O O . CYS A 1 99 ? -14.262 -5.232 18.777 1.00 97.44 99 CYS A O 1
ATOM 807 N N . ASP A 1 100 ? -16.204 -6.134 19.441 1.00 96.31 100 ASP A N 1
ATOM 808 C CA . ASP A 1 100 ? -16.692 -4.995 20.236 1.00 96.31 100 ASP A CA 1
ATOM 809 C C . ASP A 1 100 ? -16.964 -3.713 19.426 1.00 96.31 100 ASP A C 1
ATOM 811 O O . ASP A 1 100 ? -16.346 -2.660 19.574 1.00 96.31 100 ASP A O 1
ATOM 815 N N . PHE A 1 101 ? -18.008 -3.788 18.602 1.00 96.44 101 PHE A N 1
ATOM 816 C CA . PHE A 1 101 ? -18.528 -2.655 17.836 1.00 96.44 101 PHE A CA 1
ATOM 817 C C . PHE A 1 101 ? -19.407 -1.701 18.672 1.00 96.44 101 PHE A C 1
ATOM 819 O O . PHE A 1 101 ? -20.163 -0.920 18.095 1.00 96.44 101 PHE A O 1
ATOM 826 N N . GLY A 1 102 ? -19.347 -1.745 20.011 1.00 95.56 102 GLY A N 1
ATOM 827 C CA . GLY A 1 102 ? -20.164 -0.890 20.885 1.00 95.56 102 GLY A CA 1
ATOM 828 C C . GLY A 1 102 ? -19.852 0.605 20.749 1.00 95.56 102 GLY A C 1
ATOM 829 O O . GLY A 1 102 ? -20.743 1.441 20.897 1.00 95.56 102 GLY A O 1
ATOM 830 N N . SER A 1 103 ? -18.606 0.934 20.399 1.00 96.69 103 SER A N 1
ATOM 831 C CA . SER A 1 103 ? -18.159 2.304 20.114 1.00 96.69 103 SER A CA 1
ATOM 832 C C . SER A 1 103 ? -18.196 2.656 18.626 1.00 96.69 103 SER A C 1
ATOM 834 O O . SER A 1 103 ? -17.995 3.820 18.280 1.00 96.69 103 SER A O 1
ATOM 836 N N . ALA A 1 104 ? -18.466 1.702 17.734 1.00 96.69 104 ALA A N 1
ATOM 837 C CA . ALA A 1 104 ? -18.361 1.926 16.298 1.00 96.69 104 ALA A CA 1
ATOM 838 C C . ALA A 1 104 ? -19.465 2.860 15.773 1.00 96.69 104 ALA A C 1
ATOM 840 O O . ALA A 1 104 ? -20.591 2.865 16.276 1.00 96.69 104 ALA A O 1
ATOM 841 N N . LYS A 1 105 ? -19.157 3.664 14.749 1.00 95.25 105 LYS A N 1
ATOM 842 C CA . LYS A 1 105 ? -20.115 4.598 14.132 1.00 95.25 105 LYS A CA 1
ATOM 843 C C . LYS A 1 105 ? -19.818 4.788 12.640 1.00 95.25 105 LYS A C 1
ATOM 845 O O . LYS A 1 105 ? -18.647 4.940 12.286 1.00 95.25 105 LYS A O 1
ATOM 850 N N . PRO A 1 106 ? -20.844 4.843 11.771 1.00 92.69 106 PRO A N 1
ATOM 851 C CA . PRO A 1 106 ? -20.692 5.411 10.438 1.00 92.69 106 PRO A CA 1
ATOM 852 C C . PRO A 1 106 ? -20.268 6.881 10.532 1.00 92.69 106 PRO A C 1
ATOM 854 O O . PRO A 1 106 ? -20.936 7.672 11.204 1.00 92.69 106 PRO A O 1
ATOM 857 N N . LEU A 1 107 ? -19.157 7.250 9.897 1.00 88.19 107 LEU A N 1
ATOM 858 C CA . LEU A 1 107 ? -18.715 8.646 9.874 1.00 88.19 107 LEU A CA 1
ATOM 859 C C . LEU A 1 107 ? -19.294 9.345 8.646 1.00 88.19 107 LEU A C 1
ATOM 861 O O . LEU A 1 107 ? -19.078 8.915 7.514 1.00 88.19 107 LEU A O 1
ATOM 865 N N . VAL A 1 108 ? -20.022 10.436 8.878 1.00 87.50 108 VAL A N 1
ATOM 866 C CA . VAL A 1 108 ? -20.624 11.259 7.827 1.00 87.50 108 VAL A CA 1
ATOM 867 C C . VAL A 1 108 ? -19.916 12.607 7.809 1.00 87.50 108 VAL A C 1
ATOM 869 O O . VAL A 1 108 ? -19.799 13.279 8.834 1.00 87.50 108 VAL A O 1
ATOM 872 N N . LYS A 1 109 ? -19.416 13.006 6.636 1.00 82.56 109 LYS A N 1
ATOM 873 C CA . LYS A 1 109 ? -18.689 14.269 6.474 1.00 82.56 109 LYS A CA 1
ATOM 874 C C . LYS A 1 109 ? -19.579 15.452 6.867 1.00 82.56 109 LYS A C 1
ATOM 876 O O . LYS A 1 109 ? -20.679 15.597 6.344 1.00 82.56 109 LYS A O 1
ATOM 881 N N . GLY A 1 110 ? -19.068 16.315 7.743 1.00 85.12 110 GLY A N 1
ATOM 882 C CA . GLY A 1 110 ? -19.780 17.495 8.244 1.00 85.12 110 GLY A CA 1
ATOM 883 C C . GLY A 1 110 ? -20.657 17.238 9.474 1.00 85.12 110 GLY A C 1
ATOM 884 O O . GLY A 1 110 ? -21.152 18.199 10.057 1.00 85.12 110 GLY A O 1
ATOM 885 N N . GLU A 1 111 ? -20.823 15.984 9.908 1.00 91.19 111 GLU A N 1
ATOM 886 C CA . GLU A 1 111 ? -21.494 15.675 11.170 1.00 91.19 111 GLU A CA 1
ATOM 887 C C . GLU A 1 111 ? -20.485 15.595 12.325 1.00 91.19 111 GLU A C 1
ATOM 889 O O . GLU A 1 111 ? -19.517 14.834 12.233 1.00 91.19 111 GLU A O 1
ATOM 894 N N . PRO A 1 112 ? -20.707 16.321 13.438 1.00 91.94 112 PRO A N 1
ATOM 895 C CA . PRO A 1 112 ? -19.811 16.270 14.582 1.00 91.94 112 PRO A CA 1
ATOM 896 C C . PRO A 1 112 ? -19.895 14.922 15.309 1.00 91.94 112 PRO A C 1
ATOM 898 O O . PRO A 1 112 ? -20.948 14.283 15.423 1.00 91.94 112 PRO A O 1
ATOM 901 N N . ASN A 1 113 ? -18.762 14.506 15.863 1.00 93.94 113 ASN A N 1
ATOM 902 C CA . ASN A 1 113 ? -18.587 13.269 16.606 1.00 93.94 113 ASN A CA 1
ATOM 903 C C . ASN A 1 113 ? -18.024 13.545 18.005 1.00 93.94 113 ASN A C 1
ATOM 905 O O . ASN A 1 113 ? -17.360 14.548 18.247 1.00 93.94 113 ASN A O 1
ATOM 909 N N . VAL A 1 114 ? -18.282 12.637 18.948 1.00 93.88 114 VAL A N 1
ATOM 910 C CA . VAL A 1 114 ? -17.762 12.749 20.320 1.00 93.88 114 VAL A CA 1
ATOM 911 C C . VAL A 1 114 ? -16.248 12.526 20.315 1.00 93.88 114 VAL A C 1
ATOM 913 O O . VAL A 1 114 ? -15.797 11.476 19.858 1.00 93.88 114 VAL A O 1
ATOM 916 N N . ALA A 1 115 ? -15.486 13.489 20.840 1.00 91.00 115 ALA A N 1
ATOM 917 C CA . ALA A 1 115 ? -14.024 13.420 20.928 1.00 91.00 115 ALA A CA 1
ATOM 918 C C . ALA A 1 115 ? -13.529 12.515 22.070 1.00 91.00 115 ALA A C 1
ATOM 920 O O . ALA A 1 115 ? -12.544 11.796 21.922 1.00 91.00 115 ALA A O 1
ATOM 921 N N . TYR A 1 116 ? -14.233 12.502 23.212 1.00 92.75 116 TYR A N 1
ATOM 922 C CA . TYR A 1 116 ? -13.911 11.630 24.348 1.00 92.75 116 TYR A CA 1
ATOM 923 C C . TYR A 1 116 ? -14.375 10.189 24.081 1.00 92.75 116 TYR A C 1
ATOM 925 O O . TYR A 1 116 ? -15.347 9.697 24.652 1.00 92.75 116 TYR A O 1
ATOM 933 N N . ILE A 1 117 ? -13.682 9.536 23.156 1.00 93.25 117 ILE A N 1
ATOM 934 C CA . ILE A 1 117 ? -13.878 8.155 22.719 1.00 93.25 117 ILE A CA 1
ATOM 935 C C . ILE A 1 117 ? -12.514 7.447 22.694 1.00 93.25 117 ILE A C 1
ATOM 937 O O . ILE A 1 117 ? -11.486 8.081 22.946 1.00 93.25 117 ILE A O 1
ATOM 941 N N . CYS A 1 118 ? -12.492 6.143 22.412 1.00 94.12 118 CYS A N 1
ATOM 942 C CA . CYS A 1 118 ? -11.299 5.296 22.418 1.00 94.12 118 CYS A CA 1
ATOM 943 C C . CYS A 1 118 ? -10.656 5.114 23.804 1.00 94.12 118 CYS A C 1
ATOM 945 O O . CYS A 1 118 ? -10.618 6.012 24.654 1.00 94.12 118 CYS A O 1
ATOM 947 N N . SER A 1 119 ? -10.116 3.922 24.036 1.00 94.81 119 SER A N 1
ATOM 948 C CA . SER A 1 119 ? -9.299 3.616 25.209 1.00 94.81 119 SER A CA 1
ATOM 949 C C . SER A 1 119 ? -8.004 4.448 25.211 1.00 94.81 119 SER A C 1
ATOM 951 O O . SER A 1 119 ? -7.371 4.627 24.173 1.00 94.81 119 SER A O 1
ATOM 953 N N . ARG A 1 120 ? -7.616 4.979 26.381 1.00 95.44 120 ARG A N 1
ATOM 954 C CA . ARG A 1 120 ? -6.641 6.083 26.522 1.00 95.44 120 ARG A CA 1
ATOM 955 C C . ARG A 1 120 ? -5.294 5.850 25.825 1.00 95.44 120 ARG A C 1
ATOM 957 O O . ARG A 1 120 ? -4.878 6.720 25.073 1.00 95.44 120 ARG A O 1
ATOM 964 N N . TYR A 1 121 ? -4.654 4.698 26.036 1.00 97.12 121 TYR A N 1
ATOM 965 C CA . TYR A 1 121 ? -3.318 4.407 25.483 1.00 97.12 121 TYR A CA 1
ATOM 966 C C . TYR A 1 121 ? -3.286 4.323 23.949 1.00 97.12 121 TYR A C 1
ATOM 968 O O . TYR A 1 121 ? -2.232 4.482 23.341 1.00 97.12 121 TYR A O 1
ATOM 976 N N . TYR A 1 122 ? -4.446 4.110 23.325 1.00 96.12 122 TYR A N 1
ATOM 977 C CA . TYR A 1 122 ? -4.608 3.960 21.878 1.00 96.12 122 TYR A CA 1
ATOM 978 C C . TYR A 1 122 ? -5.314 5.170 21.254 1.00 96.12 122 TYR A C 1
ATOM 980 O O . TYR A 1 122 ? -5.673 5.135 20.082 1.00 96.12 122 TYR A O 1
ATOM 988 N N . ARG A 1 123 ? -5.562 6.231 22.034 1.00 94.50 123 ARG A N 1
ATOM 989 C CA . ARG A 1 123 ? -6.314 7.409 21.596 1.00 94.50 123 ARG A CA 1
ATOM 990 C C . ARG A 1 123 ? -5.438 8.326 20.743 1.00 94.50 123 ARG A C 1
ATOM 992 O O . ARG A 1 123 ? -4.365 8.729 21.186 1.00 94.50 123 ARG A O 1
ATOM 999 N N . ALA A 1 124 ? -5.942 8.673 19.563 1.00 91.00 124 ALA A N 1
ATOM 1000 C CA . ALA A 1 124 ? -5.291 9.575 18.620 1.00 91.00 124 ALA A CA 1
ATOM 1001 C C . ALA A 1 124 ? -5.184 11.018 19.161 1.00 91.00 124 ALA A C 1
ATOM 1003 O O . ALA A 1 124 ? -6.071 11.451 19.911 1.00 91.00 124 ALA A O 1
ATOM 1004 N N . PRO A 1 125 ? -4.122 11.770 18.824 1.00 89.88 125 PRO A N 1
ATOM 1005 C CA . PRO A 1 125 ? -3.868 13.097 19.380 1.00 89.88 125 PRO A CA 1
ATOM 1006 C C . PRO A 1 125 ? -4.961 14.115 19.026 1.00 89.88 125 PRO A C 1
ATOM 1008 O O . PRO A 1 125 ? -5.335 14.911 19.884 1.00 89.88 125 PRO A O 1
ATOM 1011 N N . GLU A 1 126 ? -5.574 14.045 17.844 1.00 88.12 126 GLU A N 1
ATOM 1012 C CA . GLU A 1 126 ? -6.714 14.884 17.460 1.00 88.12 126 GLU A CA 1
ATOM 1013 C C . GLU A 1 126 ? -7.920 14.711 18.399 1.00 88.12 126 GLU A C 1
ATOM 1015 O O . GLU A 1 126 ? -8.599 15.684 18.731 1.00 88.12 126 GLU A O 1
ATOM 1020 N N . LEU A 1 127 ? -8.149 13.500 18.922 1.00 91.94 127 LEU A N 1
ATOM 1021 C CA . LEU A 1 127 ? -9.194 13.243 19.919 1.00 91.94 127 LEU A CA 1
ATOM 1022 C C . LEU A 1 127 ? -8.833 13.847 21.281 1.00 91.94 127 LEU A C 1
ATOM 1024 O O . LEU A 1 127 ? -9.717 14.307 22.004 1.00 91.94 127 LEU A O 1
ATOM 1028 N N . ILE A 1 128 ? -7.543 13.862 21.636 1.00 90.44 128 ILE A N 1
ATOM 1029 C CA . ILE A 1 128 ? -7.041 14.517 22.856 1.00 90.44 128 ILE A CA 1
ATOM 1030 C C . ILE A 1 128 ? -7.214 16.038 22.743 1.00 90.44 128 ILE A C 1
ATOM 1032 O O . ILE A 1 128 ? -7.638 16.671 23.708 1.00 90.44 128 ILE A O 1
ATOM 1036 N N . PHE A 1 129 ? -6.986 16.601 21.553 1.00 86.75 129 PHE A N 1
ATOM 1037 C CA . PHE A 1 129 ? -7.244 18.008 21.229 1.00 86.75 129 PHE A CA 1
ATOM 1038 C C . PHE A 1 129 ? -8.726 18.347 21.022 1.00 86.75 129 PHE A C 1
ATOM 1040 O O . PHE A 1 129 ? -9.057 19.493 20.719 1.00 86.75 129 PHE A O 1
ATOM 1047 N N . GLY A 1 130 ? -9.637 17.388 21.199 1.00 88.94 130 GLY A N 1
ATOM 1048 C CA . GLY A 1 130 ? -11.074 17.643 21.168 1.00 88.94 130 GLY A CA 1
ATOM 1049 C C . GLY A 1 130 ? -11.673 17.782 19.767 1.00 88.94 130 GLY A C 1
ATOM 1050 O O . GLY A 1 130 ? -12.753 18.361 19.643 1.00 88.94 130 GLY A O 1
ATOM 1051 N N . ALA A 1 131 ? -11.013 17.272 18.723 1.00 88.94 131 ALA A N 1
ATOM 1052 C CA . ALA A 1 131 ? -11.562 17.264 17.370 1.00 88.94 131 ALA A CA 1
ATOM 1053 C C . ALA A 1 131 ? -12.904 16.516 17.323 1.00 88.94 131 ALA A C 1
ATOM 1055 O O . ALA A 1 131 ? -13.084 15.475 17.960 1.00 88.94 131 ALA A O 1
ATOM 1056 N N . THR A 1 132 ? -13.855 17.037 16.547 1.00 92.12 132 THR A N 1
ATOM 1057 C CA . THR A 1 132 ? -15.189 16.424 16.369 1.00 92.12 132 THR A CA 1
ATOM 1058 C C . THR A 1 132 ? -15.460 16.020 14.920 1.00 92.12 132 THR A C 1
ATOM 1060 O O . THR A 1 132 ? -16.378 15.248 14.648 1.00 92.12 132 THR A O 1
ATOM 1063 N N . ASP A 1 133 ? -14.624 16.475 13.997 1.00 87.19 133 ASP A N 1
ATOM 1064 C CA . ASP A 1 133 ? -14.631 16.232 12.557 1.00 87.19 133 ASP A CA 1
ATOM 1065 C C . ASP A 1 133 ? -13.537 15.240 12.120 1.00 87.19 133 ASP A C 1
ATOM 1067 O O . ASP A 1 133 ? -13.131 15.215 10.959 1.00 87.19 133 ASP A O 1
ATOM 1071 N N . TYR A 1 134 ? -13.084 14.388 13.045 1.00 87.06 134 TYR A N 1
ATOM 1072 C CA . TYR A 1 134 ? -12.095 13.345 12.781 1.00 87.06 134 TYR A CA 1
ATOM 1073 C C . TYR A 1 134 ? -12.577 12.300 11.760 1.00 87.06 134 TYR A C 1
ATOM 1075 O O . TYR A 1 134 ? -13.773 12.027 11.616 1.00 87.06 134 TYR A O 1
ATOM 1083 N N . GLY A 1 135 ? -11.618 11.675 11.074 1.00 86.69 135 GLY A N 1
ATOM 1084 C CA . GLY A 1 135 ? -11.855 10.603 10.105 1.00 86.69 135 GLY A CA 1
ATOM 1085 C C . GLY A 1 135 ? -11.520 9.209 10.639 1.00 86.69 135 GLY A C 1
ATOM 1086 O O . GLY A 1 135 ? -11.273 9.012 11.824 1.00 86.69 135 GLY A O 1
ATOM 1087 N N . PHE A 1 136 ? -11.456 8.234 9.731 1.00 84.50 136 PHE A N 1
ATOM 1088 C CA . PHE A 1 136 ? -11.091 6.841 10.037 1.00 84.50 136 PHE A CA 1
ATOM 1089 C C . PHE A 1 136 ? -9.639 6.666 10.517 1.00 84.50 136 PHE A C 1
ATOM 1091 O O . PHE A 1 136 ? -9.298 5.635 11.093 1.00 84.50 136 PHE A O 1
ATOM 1098 N N . VAL A 1 137 ? -8.798 7.685 10.310 1.00 80.00 137 VAL A N 1
ATOM 1099 C CA . VAL A 1 137 ? -7.374 7.707 10.681 1.00 80.00 137 VAL A CA 1
ATOM 1100 C C . VAL A 1 137 ? -7.130 7.500 12.179 1.00 80.00 137 VAL A C 1
ATOM 1102 O O . VAL A 1 137 ? -6.081 6.983 12.551 1.00 80.00 137 VAL A O 1
ATOM 1105 N N . ILE A 1 138 ? -8.120 7.774 13.036 1.00 89.06 138 ILE A N 1
ATOM 1106 C CA . ILE A 1 138 ? -8.012 7.491 14.474 1.00 89.06 138 ILE A CA 1
ATOM 1107 C C . ILE A 1 138 ? -7.856 5.992 14.767 1.00 89.06 138 ILE A C 1
ATOM 1109 O O . ILE A 1 138 ? -7.139 5.630 15.695 1.00 89.06 138 ILE A O 1
ATOM 1113 N N . ASP A 1 139 ? -8.475 5.114 13.967 1.00 90.19 139 ASP A N 1
ATOM 1114 C CA . ASP A 1 139 ? -8.308 3.664 14.125 1.00 90.19 139 ASP A CA 1
ATOM 1115 C C . ASP A 1 139 ? -6.909 3.232 13.664 1.00 90.19 139 ASP A C 1
ATOM 1117 O O . ASP A 1 139 ? -6.335 2.314 14.242 1.00 90.19 139 ASP A O 1
ATOM 1121 N N . ILE A 1 140 ? -6.341 3.913 12.660 1.00 83.44 140 ILE A N 1
ATOM 1122 C CA . ILE A 1 140 ? -4.978 3.662 12.169 1.00 83.44 140 ILE A CA 1
ATOM 1123 C C . ILE A 1 140 ? -3.955 4.014 13.250 1.00 83.44 140 ILE A C 1
ATOM 1125 O O . ILE A 1 140 ? -3.056 3.222 13.526 1.00 83.44 140 ILE A O 1
ATOM 1129 N N . TRP A 1 141 ? -4.137 5.152 13.927 1.00 87.88 141 TRP A N 1
ATOM 1130 C CA . TRP A 1 141 ? -3.337 5.503 15.099 1.00 87.88 141 TRP A CA 1
ATOM 1131 C C . TRP A 1 141 ? -3.413 4.411 16.173 1.00 87.88 141 TRP A C 1
ATOM 1133 O O . TRP A 1 141 ? -2.390 3.929 16.660 1.00 87.88 141 TRP A O 1
ATOM 1143 N N . SER A 1 142 ? -4.625 3.965 16.521 1.00 93.69 142 SER A N 1
ATOM 1144 C CA . SER A 1 142 ? -4.813 2.905 17.512 1.00 93.69 142 SER A CA 1
ATOM 1145 C C . SER A 1 142 ? -4.138 1.589 17.102 1.00 93.69 142 SER A C 1
ATOM 1147 O O . SER A 1 142 ? -3.508 0.942 17.939 1.00 93.69 142 SER A O 1
ATOM 1149 N N . MET A 1 143 ? -4.218 1.202 15.825 1.00 90.31 143 MET A N 1
ATOM 1150 C CA . MET A 1 143 ? -3.525 0.029 15.281 1.00 90.31 143 MET A CA 1
ATOM 1151 C C . MET A 1 143 ? -2.004 0.143 15.400 1.00 90.31 143 MET A C 1
ATOM 1153 O O . MET A 1 143 ? -1.341 -0.825 15.776 1.00 90.31 143 MET A O 1
ATOM 1157 N N . ALA A 1 144 ? -1.445 1.315 15.097 1.00 85.12 144 ALA A N 1
ATOM 1158 C CA . ALA A 1 144 ? -0.018 1.572 15.231 1.00 85.12 144 ALA A CA 1
ATOM 1159 C C . ALA A 1 144 ? 0.423 1.457 16.702 1.00 85.12 144 ALA A C 1
ATOM 1161 O O . ALA A 1 144 ? 1.409 0.784 16.994 1.00 85.12 144 ALA A O 1
ATOM 1162 N N . CYS A 1 145 ? -0.366 1.983 17.647 1.00 92.25 145 CYS A N 1
ATOM 1163 C CA . CYS A 1 145 ? -0.125 1.783 19.080 1.00 92.25 145 CYS A CA 1
ATOM 1164 C C . CYS A 1 145 ? -0.154 0.299 19.491 1.00 92.25 145 CYS A C 1
ATOM 1166 O O . CYS A 1 145 ? 0.700 -0.127 20.267 1.00 92.25 145 CYS A O 1
ATOM 1168 N N . VAL A 1 146 ? -1.101 -0.498 18.977 1.00 94.75 146 VAL A N 1
ATOM 1169 C CA . VAL A 1 146 ? -1.159 -1.953 19.234 1.00 94.75 146 VAL A CA 1
ATOM 1170 C C . VAL A 1 146 ? 0.068 -2.669 18.666 1.00 94.75 146 VAL A C 1
ATOM 1172 O O . VAL A 1 146 ? 0.644 -3.523 19.335 1.00 94.75 146 VAL A O 1
ATOM 1175 N N . SER A 1 147 ? 0.479 -2.313 17.450 1.00 88.44 147 SER A N 1
ATOM 1176 C CA . SER A 1 147 ? 1.635 -2.918 16.774 1.00 88.44 147 SER A CA 1
ATOM 1177 C C . SER A 1 147 ? 2.937 -2.587 17.512 1.00 88.44 147 SER A C 1
ATOM 1179 O O . SER A 1 147 ? 3.764 -3.466 17.739 1.00 88.44 147 SER A O 1
ATOM 1181 N N . ALA A 1 148 ? 3.086 -1.347 17.990 1.00 87.00 148 ALA A N 1
ATOM 1182 C CA . ALA A 1 148 ? 4.188 -0.963 18.868 1.00 87.00 148 ALA A CA 1
ATOM 1183 C C . ALA A 1 148 ? 4.164 -1.731 20.198 1.00 87.00 148 ALA A C 1
ATOM 1185 O O . ALA A 1 148 ? 5.206 -2.186 20.659 1.00 87.00 148 ALA A O 1
ATOM 1186 N N . GLU A 1 149 ? 2.992 -1.908 20.814 1.00 93.75 149 GLU A N 1
ATOM 1187 C CA . GLU A 1 149 ? 2.858 -2.660 22.067 1.00 93.75 149 GLU A CA 1
ATOM 1188 C C . GLU A 1 149 ? 3.217 -4.144 21.902 1.00 93.75 149 GLU A C 1
ATOM 1190 O O . GLU A 1 149 ? 3.847 -4.717 22.789 1.00 93.75 149 GLU A O 1
ATOM 1195 N N . LEU A 1 150 ? 2.900 -4.747 20.752 1.00 90.94 150 LEU A N 1
ATOM 1196 C CA . LEU A 1 150 ? 3.330 -6.103 20.396 1.00 90.94 150 LEU A CA 1
ATOM 1197 C C . LEU A 1 150 ? 4.862 -6.233 20.340 1.00 90.94 150 LEU A C 1
ATOM 1199 O O . LEU A 1 150 ? 5.401 -7.240 20.797 1.00 90.94 150 LEU A O 1
ATOM 1203 N N . ILE A 1 151 ? 5.553 -5.213 19.821 1.00 86.69 151 ILE A N 1
ATOM 1204 C CA . ILE A 1 151 ? 7.022 -5.173 19.698 1.00 86.69 151 ILE A CA 1
ATOM 1205 C C . ILE A 1 151 ? 7.691 -4.905 21.052 1.00 86.69 151 ILE A C 1
ATOM 1207 O O . ILE A 1 151 ? 8.673 -5.558 21.407 1.00 86.69 151 ILE A O 1
ATOM 1211 N N . LEU A 1 152 ? 7.172 -3.934 21.807 1.00 87.44 152 LEU A N 1
ATOM 1212 C CA . LEU A 1 152 ? 7.759 -3.463 23.066 1.00 87.44 152 LEU A CA 1
ATOM 1213 C C . LEU A 1 152 ? 7.387 -4.348 24.266 1.00 87.44 152 LEU A C 1
ATOM 1215 O O . LEU A 1 152 ? 8.063 -4.325 25.293 1.00 87.44 152 LEU A O 1
ATOM 1219 N N . GLY A 1 153 ? 6.289 -5.102 24.173 1.00 89.50 153 GLY A N 1
ATOM 1220 C CA . GLY A 1 153 ? 5.719 -5.880 25.276 1.00 89.50 153 GLY A CA 1
ATOM 1221 C C . GLY A 1 153 ? 4.983 -5.039 26.331 1.00 89.50 153 GLY A C 1
ATOM 1222 O O . GLY A 1 153 ? 4.522 -5.589 27.335 1.00 89.50 153 GLY A O 1
ATOM 1223 N N . HIS A 1 154 ? 4.869 -3.725 26.124 1.00 90.88 154 HIS A N 1
ATOM 1224 C CA . HIS A 1 154 ? 4.115 -2.783 26.951 1.00 90.88 154 HIS A CA 1
ATOM 1225 C C . HIS A 1 154 ? 3.590 -1.610 26.103 1.00 90.88 154 HIS A C 1
ATOM 1227 O O . HIS A 1 154 ? 4.135 -1.348 25.028 1.00 90.88 154 HIS A O 1
ATOM 1233 N N . PRO A 1 155 ? 2.554 -0.876 26.559 1.00 93.94 155 PRO A N 1
ATOM 1234 C CA . PRO A 1 155 ? 2.019 0.258 25.808 1.00 93.94 155 PRO A CA 1
ATOM 1235 C C . PRO A 1 155 ? 3.099 1.305 25.508 1.00 93.94 155 PRO A C 1
ATOM 1237 O O . PRO A 1 155 ? 3.871 1.667 26.400 1.00 93.94 155 PRO A O 1
ATOM 1240 N N . ILE A 1 156 ? 3.125 1.808 24.269 1.00 90.44 156 ILE A N 1
ATOM 1241 C CA . ILE A 1 156 ? 4.072 2.847 23.829 1.00 90.44 156 ILE A CA 1
ATOM 1242 C C . ILE A 1 156 ? 3.772 4.218 24.459 1.00 90.44 156 ILE A C 1
ATOM 1244 O O . ILE A 1 156 ? 4.694 4.977 24.740 1.00 90.44 156 ILE A O 1
ATOM 1248 N N . PHE A 1 157 ? 2.496 4.513 24.743 1.00 92.88 157 PHE A N 1
ATOM 1249 C CA . PHE A 1 157 ? 2.053 5.782 25.336 1.00 92.88 157 PHE A CA 1
ATOM 1250 C C . PHE A 1 157 ? 1.196 5.555 26.598 1.00 92.88 157 PHE A C 1
ATOM 1252 O O . PHE A 1 157 ? -0.036 5.615 26.524 1.00 92.88 157 PHE A O 1
ATOM 1259 N N . PRO A 1 158 ? 1.806 5.260 27.762 1.00 93.94 158 PRO A N 1
ATOM 1260 C CA . PRO A 1 158 ? 1.088 4.908 28.988 1.00 93.94 158 PRO A CA 1
ATOM 1261 C C . PRO A 1 158 ? 0.671 6.134 29.836 1.00 93.94 158 PRO A C 1
ATOM 1263 O O . PRO A 1 158 ? 1.059 6.248 30.995 1.00 93.94 158 PRO A O 1
ATOM 1266 N N . GLY A 1 159 ? -0.137 7.055 29.298 1.00 91.31 159 GLY A N 1
ATOM 1267 C CA . GLY A 1 159 ? -0.564 8.265 30.024 1.00 91.31 159 GLY A CA 1
ATOM 1268 C C . GLY A 1 159 ? -1.622 8.028 31.118 1.00 91.31 159 GLY A C 1
ATOM 1269 O O . GLY A 1 159 ? -2.575 7.267 30.934 1.00 91.31 159 GLY A O 1
ATOM 1270 N N . GLU A 1 160 ? -1.524 8.711 32.263 1.00 89.50 160 GLU A N 1
ATOM 1271 C CA . GLU A 1 160 ? -2.511 8.599 33.357 1.00 89.50 160 GLU A CA 1
ATOM 1272 C C . GLU A 1 160 ? -3.746 9.499 33.148 1.00 89.50 160 GLU A C 1
ATOM 1274 O O . GLU A 1 160 ? -4.879 9.102 33.444 1.00 89.50 160 GLU A O 1
ATOM 1279 N N . SER A 1 161 ? -3.551 10.676 32.550 1.00 88.69 161 SER A N 1
ATOM 1280 C CA . SER A 1 161 ? -4.592 11.626 32.142 1.00 88.69 161 SER A CA 1
ATOM 1281 C C . SER A 1 161 ? -4.546 11.929 30.634 1.00 88.69 161 SER A C 1
ATOM 1283 O O . SER A 1 161 ? -3.699 11.415 29.910 1.00 88.69 161 SER A O 1
ATOM 1285 N N . GLY A 1 162 ? -5.477 12.752 30.129 1.00 81.88 162 GLY A N 1
ATOM 1286 C CA . GLY A 1 162 ? -5.427 13.213 28.731 1.00 81.88 162 GLY A CA 1
ATOM 1287 C C . GLY A 1 162 ? -4.187 14.064 28.431 1.00 81.88 162 GLY A C 1
ATOM 1288 O O . GLY A 1 162 ? -3.611 13.940 27.356 1.00 81.88 162 GLY A O 1
ATOM 1289 N N . VAL A 1 163 ? -3.741 14.863 29.406 1.00 83.75 163 VAL A N 1
ATOM 1290 C CA . VAL A 1 163 ? -2.520 15.674 29.300 1.00 83.75 163 VAL A CA 1
ATOM 1291 C C . VAL A 1 163 ? -1.282 14.781 29.347 1.00 83.75 163 VAL A C 1
ATOM 1293 O O . VAL A 1 163 ? -0.407 14.917 28.498 1.00 83.75 163 VAL A O 1
ATOM 1296 N N . ASP A 1 164 ? -1.235 13.814 30.267 1.00 85.12 164 ASP A N 1
ATOM 1297 C CA . ASP A 1 164 ? -0.097 12.885 30.352 1.00 85.12 164 ASP A CA 1
ATOM 1298 C C . ASP A 1 164 ? 0.015 12.019 29.095 1.00 85.12 164 ASP A C 1
ATOM 1300 O O . ASP A 1 164 ? 1.115 11.754 28.624 1.00 85.12 164 ASP A O 1
ATOM 1304 N N . GLN A 1 165 ? -1.120 11.625 28.505 1.00 90.06 165 GLN A N 1
ATOM 1305 C CA . GLN A 1 165 ? -1.139 10.907 27.231 1.00 90.06 165 GLN A CA 1
ATOM 1306 C C . GLN A 1 165 ? -0.448 11.715 26.127 1.00 90.06 165 GLN A C 1
ATOM 1308 O O . GLN A 1 165 ? 0.355 11.164 25.378 1.00 90.06 165 GLN A O 1
ATOM 1313 N N . LEU A 1 166 ? -0.721 13.020 26.047 1.00 84.12 166 LEU A N 1
ATOM 1314 C CA . LEU A 1 166 ? -0.061 13.904 25.090 1.00 84.12 166 LEU A CA 1
ATOM 1315 C C . LEU A 1 166 ? 1.439 14.049 25.392 1.00 84.12 166 LEU A C 1
ATOM 1317 O O . LEU A 1 166 ? 2.250 14.040 24.471 1.00 84.12 166 LEU A O 1
ATOM 1321 N N . VAL A 1 167 ? 1.823 14.127 26.668 1.00 83.00 167 VAL A N 1
ATOM 1322 C CA . VAL A 1 167 ? 3.235 14.168 27.081 1.00 83.00 167 VAL A CA 1
ATOM 1323 C C . VAL A 1 167 ? 3.986 12.910 26.628 1.00 83.00 167 VAL A C 1
ATOM 1325 O O . VAL A 1 167 ? 5.083 13.036 26.085 1.00 83.00 167 VAL A O 1
ATOM 1328 N N . GLU A 1 168 ? 3.410 11.714 26.790 1.00 86.19 168 GLU A N 1
ATOM 1329 C CA . GLU A 1 168 ? 4.019 10.467 26.298 1.00 86.19 168 GLU A CA 1
ATOM 1330 C C . GLU A 1 168 ? 4.170 10.452 24.770 1.00 86.19 168 GLU A C 1
ATOM 1332 O O . GLU A 1 168 ? 5.211 10.042 24.259 1.00 86.19 168 GLU A O 1
ATOM 1337 N N . ILE A 1 169 ? 3.181 10.972 24.035 1.00 86.75 169 ILE A N 1
ATOM 1338 C CA . ILE A 1 169 ? 3.256 11.101 22.572 1.00 86.75 169 ILE A CA 1
ATOM 1339 C C . ILE A 1 169 ? 4.413 12.023 22.165 1.00 86.75 169 ILE A C 1
ATOM 1341 O O . ILE A 1 169 ? 5.241 11.654 21.330 1.00 86.75 169 ILE A O 1
ATOM 1345 N N . ILE A 1 170 ? 4.517 13.202 22.786 1.00 81.75 170 ILE A N 1
ATOM 1346 C CA . ILE A 1 170 ? 5.532 14.209 22.442 1.00 81.75 170 ILE A CA 1
ATOM 1347 C C . ILE A 1 170 ? 6.955 13.712 22.752 1.00 81.75 170 ILE A C 1
ATOM 1349 O O . ILE A 1 170 ? 7.892 14.048 22.023 1.00 81.75 170 ILE A O 1
ATOM 1353 N N . LYS A 1 171 ? 7.142 12.886 23.792 1.00 79.25 171 LYS A N 1
ATOM 1354 C CA . LYS A 1 171 ? 8.448 12.273 24.106 1.00 79.25 171 LYS A CA 1
ATOM 1355 C C . LYS A 1 171 ? 8.995 11.421 22.956 1.00 79.25 171 LYS A C 1
ATOM 1357 O O . LYS A 1 171 ? 10.212 11.351 22.797 1.00 79.25 171 LYS A O 1
ATOM 1362 N N . VAL A 1 172 ? 8.119 10.782 22.177 1.00 80.31 172 VAL A N 1
ATOM 1363 C CA . VAL A 1 172 ? 8.502 9.885 21.074 1.00 80.31 172 VAL A CA 1
ATOM 1364 C C . VAL A 1 172 ? 8.461 10.600 19.724 1.00 80.31 172 VAL A C 1
ATOM 1366 O O . VAL A 1 172 ? 9.409 10.500 18.946 1.00 80.31 172 VAL A O 1
ATOM 1369 N N . LEU A 1 173 ? 7.377 11.322 19.430 1.00 79.50 173 LEU A N 1
ATOM 1370 C CA . LEU A 1 173 ? 7.153 11.913 18.107 1.00 79.50 173 LEU A CA 1
ATOM 1371 C C . LEU A 1 173 ? 7.732 13.322 17.962 1.00 79.50 173 LEU A C 1
ATOM 1373 O O . LEU A 1 173 ? 8.017 13.735 16.840 1.00 79.50 173 LEU A O 1
ATOM 1377 N N . GLY A 1 174 ? 7.971 14.018 19.073 1.00 78.56 174 GLY A N 1
ATOM 1378 C CA . GLY A 1 174 ? 8.329 15.431 19.085 1.00 78.56 174 GLY A CA 1
ATOM 1379 C C . GLY A 1 174 ? 7.124 16.338 19.335 1.00 78.56 174 GLY A C 1
ATOM 1380 O O . GLY A 1 174 ? 5.980 15.891 19.421 1.00 78.56 174 GLY A O 1
ATOM 1381 N N . THR A 1 175 ? 7.390 17.633 19.508 1.00 78.50 175 THR A N 1
ATOM 1382 C CA . THR A 1 175 ? 6.333 18.642 19.663 1.00 78.50 175 THR A CA 1
ATOM 1383 C C . THR A 1 175 ? 5.680 18.885 18.304 1.00 78.50 175 THR A C 1
ATOM 1385 O O . THR A 1 175 ? 6.420 19.178 17.363 1.00 78.50 175 THR A O 1
ATOM 1388 N N . PRO A 1 176 ? 4.341 18.797 18.183 1.00 76.06 176 PRO A N 1
ATOM 1389 C CA . PRO A 1 176 ? 3.681 19.025 16.906 1.00 76.06 176 PRO A CA 1
ATOM 1390 C C . PRO A 1 176 ? 3.899 20.468 16.443 1.00 76.06 176 PRO A C 1
ATOM 1392 O O . PRO A 1 176 ? 3.838 21.419 17.229 1.00 76.06 176 PRO A O 1
ATOM 1395 N N . THR A 1 177 ? 4.156 20.616 15.152 1.00 77.81 177 THR A N 1
ATOM 1396 C CA . THR A 1 177 ? 4.217 21.894 14.446 1.00 77.81 177 THR A CA 1
ATOM 1397 C C . THR A 1 177 ? 2.853 22.583 14.441 1.00 77.81 177 THR A C 1
ATOM 1399 O O . THR A 1 177 ? 1.813 21.994 14.753 1.00 77.81 177 THR A O 1
ATOM 1402 N N . ARG A 1 178 ? 2.832 23.867 14.073 1.00 74.25 178 ARG A N 1
ATOM 1403 C CA . ARG A 1 178 ? 1.579 24.623 13.978 1.00 74.25 178 ARG A CA 1
ATOM 1404 C C . ARG A 1 178 ? 0.667 24.045 12.898 1.00 74.25 178 ARG A C 1
ATOM 1406 O O . ARG A 1 178 ? -0.544 23.991 13.094 1.00 74.25 178 ARG A O 1
ATOM 1413 N N . GLU A 1 179 ? 1.251 23.617 11.788 1.00 74.75 179 GLU A N 1
ATOM 1414 C CA . GLU A 1 179 ? 0.564 22.972 10.677 1.00 74.75 179 GLU A CA 1
ATOM 1415 C C . GLU A 1 179 ? -0.090 21.656 11.124 1.00 74.75 179 GLU A C 1
ATOM 1417 O O . GLU A 1 179 ? -1.268 21.438 10.846 1.00 74.75 179 GLU A O 1
ATOM 1422 N N . GLU A 1 180 ? 0.621 20.821 11.888 1.00 75.88 180 GLU A N 1
ATOM 1423 C CA . GLU A 1 180 ? 0.084 19.568 12.439 1.00 75.88 180 GLU A CA 1
ATOM 1424 C C . GLU A 1 180 ? -1.030 19.815 13.464 1.00 75.88 180 GLU A C 1
ATOM 1426 O O . GLU A 1 180 ? -2.057 19.138 13.433 1.00 75.88 180 GLU A O 1
ATOM 1431 N N . LEU A 1 181 ? -0.883 20.813 14.343 1.00 79.56 181 LEU A N 1
ATOM 1432 C CA . LEU A 1 181 ? -1.945 21.210 15.276 1.00 79.56 181 LEU A CA 1
ATOM 1433 C C . LEU A 1 181 ? -3.214 21.652 14.541 1.00 79.56 181 LEU A C 1
ATOM 1435 O O . LEU A 1 181 ? -4.311 21.225 14.899 1.00 79.56 181 LEU A O 1
ATOM 1439 N N . MET A 1 182 ? -3.066 22.465 13.491 1.00 76.00 182 MET A N 1
ATOM 1440 C CA . MET A 1 182 ? -4.188 22.893 12.654 1.00 76.00 182 MET A CA 1
ATOM 1441 C C . MET A 1 182 ? -4.832 21.726 11.905 1.00 76.00 182 MET A C 1
ATOM 1443 O O . MET A 1 182 ? -6.051 21.712 11.757 1.00 76.00 182 MET A O 1
ATOM 1447 N N . ALA A 1 183 ? -4.041 20.750 11.452 1.00 77.50 183 ALA A N 1
ATOM 1448 C CA . ALA A 1 183 ? -4.556 19.545 10.811 1.00 77.50 183 ALA A CA 1
ATOM 1449 C C . ALA A 1 183 ? -5.324 18.643 11.794 1.00 77.50 183 ALA A C 1
ATOM 1451 O O . ALA A 1 183 ? -6.337 18.061 11.414 1.00 77.50 183 ALA A O 1
ATOM 1452 N N . MET A 1 184 ? -4.874 18.549 13.051 1.00 82.62 184 MET A N 1
ATOM 1453 C CA . MET A 1 184 ? -5.538 17.761 14.095 1.00 82.62 184 MET A CA 1
ATOM 1454 C C . MET A 1 184 ? -6.841 18.403 14.578 1.00 82.62 184 MET A C 1
ATOM 1456 O O . MET A 1 184 ? -7.845 17.714 14.732 1.00 82.62 184 MET A O 1
ATOM 1460 N N . ASN A 1 185 ? -6.840 19.710 14.848 1.00 83.62 185 ASN A N 1
ATOM 1461 C CA . ASN A 1 185 ? -8.047 20.447 15.210 1.00 83.62 185 ASN A CA 1
ATOM 1462 C C . ASN A 1 185 ? -7.901 21.935 14.836 1.00 83.62 185 ASN A C 1
ATOM 1464 O O . ASN A 1 185 ? -7.287 22.697 15.588 1.00 83.62 185 ASN A O 1
ATOM 1468 N N . PRO A 1 186 ? -8.533 22.395 13.739 1.00 81.25 186 PRO A N 1
ATOM 1469 C CA . PRO A 1 186 ? -8.469 23.794 13.309 1.00 81.25 186 PRO A CA 1
ATOM 1470 C C . PRO A 1 186 ? -9.000 24.796 14.344 1.00 81.25 186 PRO A C 1
ATOM 1472 O O . PRO A 1 186 ? -8.648 25.974 14.305 1.00 81.25 186 PRO A O 1
ATOM 1475 N N . ASN A 1 187 ? -9.859 24.343 15.263 1.00 80.62 187 ASN A N 1
ATOM 1476 C CA . ASN A 1 187 ? -10.469 25.176 16.299 1.00 80.62 187 ASN A CA 1
ATOM 1477 C C . ASN A 1 187 ? -9.641 25.229 17.591 1.00 80.62 187 ASN A C 1
ATOM 1479 O O . ASN A 1 187 ? -10.065 25.860 18.559 1.00 80.62 187 ASN A O 1
ATOM 1483 N N . TYR A 1 188 ? -8.486 24.563 17.640 1.00 74.56 188 TYR A N 1
ATOM 1484 C CA . TYR A 1 188 ? -7.617 24.596 18.807 1.00 74.56 188 TYR A CA 1
ATOM 1485 C C . TYR A 1 188 ? -6.864 25.934 18.865 1.00 74.56 188 TYR A C 1
ATOM 1487 O O . TYR A 1 188 ? -5.948 26.192 18.086 1.00 74.56 188 TYR A O 1
ATOM 1495 N N . THR A 1 189 ? -7.286 26.816 19.774 1.00 65.38 189 THR A N 1
ATOM 1496 C CA . THR A 1 189 ? -6.753 28.186 19.903 1.00 65.38 189 THR A CA 1
ATOM 1497 C C . THR A 1 189 ? -5.856 28.393 21.116 1.00 65.38 189 THR A C 1
ATOM 1499 O O . THR A 1 189 ? -5.262 29.462 21.253 1.00 65.38 189 THR A O 1
ATOM 1502 N N . GLU A 1 190 ? -5.783 27.422 22.024 1.00 62.62 190 GLU A N 1
ATOM 1503 C CA . GLU A 1 190 ? -4.930 27.548 23.200 1.00 62.62 190 GLU A CA 1
ATOM 1504 C C . GLU A 1 190 ? -3.466 27.321 22.802 1.00 62.62 190 GLU A C 1
ATOM 1506 O O . GLU A 1 190 ? -3.174 26.382 22.056 1.00 62.62 190 GLU A O 1
ATOM 1511 N N . PRO A 1 191 ? -2.516 28.142 23.289 1.00 59.75 191 PRO A N 1
ATOM 1512 C CA . PRO A 1 191 ? -1.123 27.728 23.291 1.00 59.75 191 PRO A CA 1
ATOM 1513 C C . PRO A 1 191 ? -1.080 26.361 23.968 1.00 59.75 191 PRO A C 1
ATOM 1515 O O . PRO A 1 191 ? -1.696 26.183 25.021 1.00 59.75 191 PRO A O 1
ATOM 1518 N N . LEU A 1 192 ? -0.384 25.383 23.383 1.00 60.22 192 LEU A N 1
ATOM 1519 C CA . LEU A 1 192 ? 0.030 24.234 24.178 1.00 60.22 192 LEU A CA 1
ATOM 1520 C C . LEU A 1 192 ? 0.718 24.843 25.404 1.00 60.22 192 LEU A C 1
ATOM 1522 O O . LEU A 1 192 ? 1.731 25.512 25.220 1.00 60.22 192 LEU A O 1
ATOM 1526 N N . GLY A 1 193 ? 0.129 24.721 26.600 1.00 51.16 193 GLY A N 1
ATOM 1527 C CA . GLY A 1 193 ? 0.524 25.437 27.827 1.00 51.16 193 GLY A CA 1
ATOM 1528 C C . GLY A 1 193 ? 1.913 25.069 28.365 1.00 51.16 193 GLY A C 1
ATOM 1529 O O . GLY A 1 193 ? 2.178 25.151 29.560 1.00 51.16 193 GLY A O 1
ATOM 1530 N N . PHE A 1 194 ? 2.788 24.615 27.481 1.00 53.69 194 PHE A N 1
ATOM 1531 C CA . PHE A 1 194 ? 4.203 24.396 27.635 1.00 53.69 194 PHE A CA 1
ATOM 1532 C C . PHE A 1 194 ? 4.957 25.720 27.420 1.00 53.69 194 PHE A C 1
ATOM 1534 O O . PHE A 1 194 ? 5.799 25.823 26.529 1.00 53.69 194 PHE A O 1
ATOM 1541 N N . ASP A 1 195 ? 4.647 26.749 28.212 1.00 44.09 195 ASP A N 1
ATOM 1542 C CA . ASP A 1 195 ? 5.516 27.928 28.292 1.00 44.09 195 ASP A CA 1
ATOM 1543 C C . ASP A 1 195 ? 6.931 27.484 28.720 1.00 44.09 195 ASP A C 1
ATOM 1545 O O . ASP A 1 195 ? 7.071 26.551 29.517 1.00 44.09 195 ASP A O 1
ATOM 1549 N N . ASP A 1 196 ? 7.970 28.122 28.160 1.00 48.66 196 ASP A N 1
ATOM 1550 C CA . ASP A 1 196 ? 9.397 27.805 28.339 1.00 48.66 196 ASP A CA 1
ATOM 1551 C C . ASP A 1 196 ? 9.778 27.598 29.820 1.00 48.66 196 ASP A C 1
ATOM 1553 O O . ASP A 1 196 ? 10.106 28.528 30.559 1.00 48.66 196 ASP A O 1
ATOM 1557 N N . GLY A 1 197 ? 9.737 26.340 30.255 1.00 53.50 197 GLY A N 1
ATOM 1558 C CA . GLY A 1 197 ? 10.020 25.920 31.618 1.00 53.50 197 GLY A CA 1
ATOM 1559 C C . GLY A 1 197 ? 10.863 24.645 31.661 1.00 53.50 197 GLY A C 1
ATOM 1560 O O . GLY A 1 197 ? 11.029 23.962 30.648 1.00 53.50 197 GLY A O 1
ATOM 1561 N N . PRO A 1 198 ? 11.362 24.254 32.846 1.00 49.94 198 PRO A N 1
ATOM 1562 C CA . PRO A 1 198 ? 12.285 23.127 33.004 1.00 49.94 198 PRO A CA 1
ATOM 1563 C C . PRO A 1 198 ? 11.723 21.782 32.512 1.00 49.94 198 PRO A C 1
ATOM 1565 O O . PRO A 1 198 ? 12.493 20.894 32.155 1.00 49.94 198 PRO A O 1
ATOM 1568 N N . ALA A 1 199 ? 10.395 21.633 32.442 1.00 50.19 199 ALA A N 1
ATOM 1569 C CA . ALA A 1 199 ? 9.741 20.472 31.839 1.00 50.19 199 ALA A CA 1
ATOM 1570 C C . ALA A 1 199 ? 9.943 20.409 30.313 1.00 50.19 199 ALA A C 1
ATOM 1572 O O . ALA A 1 199 ? 10.188 19.327 29.789 1.00 50.19 199 ALA A O 1
ATOM 1573 N N . MET A 1 200 ? 9.911 21.551 29.612 1.00 55.78 200 MET A N 1
ATOM 1574 C CA . MET A 1 200 ? 10.205 21.626 28.176 1.00 55.78 200 MET A CA 1
ATOM 1575 C C . MET A 1 200 ? 11.689 21.476 27.878 1.00 55.78 200 MET A C 1
ATOM 1577 O O . MET A 1 200 ? 12.030 20.864 26.874 1.00 55.78 200 MET A O 1
ATOM 1581 N N . ASP A 1 201 ? 12.576 21.943 28.755 1.00 56.78 201 ASP A N 1
ATOM 1582 C CA . ASP A 1 201 ? 14.011 21.677 28.613 1.00 56.78 201 ASP A CA 1
ATOM 1583 C C . ASP A 1 201 ? 14.336 20.195 28.839 1.00 56.78 201 ASP A C 1
ATOM 1585 O O . ASP A 1 201 ? 15.136 19.619 28.103 1.00 56.78 201 ASP A O 1
ATOM 1589 N N . GLN A 1 202 ? 13.664 19.537 29.792 1.00 57.28 202 GLN A N 1
ATOM 1590 C CA . GLN A 1 202 ? 13.732 18.081 29.947 1.00 57.28 202 GLN A CA 1
ATOM 1591 C C . GLN A 1 202 ? 13.143 17.348 28.738 1.00 57.28 202 GLN A C 1
ATOM 1593 O O . GLN A 1 202 ? 13.733 16.369 28.285 1.00 57.28 202 GLN A O 1
ATOM 1598 N N . LEU A 1 203 ? 12.028 17.825 28.180 1.00 56.28 203 LEU A N 1
ATOM 1599 C CA . LEU A 1 203 ? 11.432 17.261 26.970 1.00 56.28 203 LEU A CA 1
ATOM 1600 C C . LEU A 1 203 ? 12.349 17.423 25.750 1.00 56.28 203 LEU A C 1
ATOM 1602 O O . LEU A 1 203 ? 12.585 16.451 25.042 1.00 56.28 203 LEU A O 1
ATOM 1606 N N . ARG A 1 204 ? 12.930 18.611 25.544 1.00 60.41 204 ARG A N 1
ATOM 1607 C CA . ARG A 1 204 ? 13.929 18.896 24.498 1.00 60.41 204 ARG A CA 1
ATOM 1608 C C . ARG A 1 204 ? 15.182 18.032 24.688 1.00 60.41 204 ARG A C 1
ATOM 1610 O O . ARG A 1 204 ? 15.716 17.501 23.718 1.00 60.41 204 ARG A O 1
ATOM 1617 N N . ALA A 1 205 ? 15.625 17.817 25.929 1.00 56.12 205 ALA A N 1
ATOM 1618 C CA . ALA A 1 205 ? 16.743 16.925 26.243 1.00 56.12 205 ALA A CA 1
ATOM 1619 C C . ALA A 1 205 ? 16.418 15.436 26.002 1.00 56.12 205 ALA A C 1
ATOM 1621 O O . ALA A 1 205 ? 17.300 14.676 25.599 1.00 56.12 205 ALA A O 1
ATOM 1622 N N . LEU A 1 206 ? 15.169 15.006 26.220 1.00 53.19 206 LEU A N 1
ATOM 1623 C CA . LEU A 1 206 ? 14.690 13.662 25.871 1.00 53.19 206 LEU A CA 1
ATOM 1624 C C . LEU A 1 206 ? 14.570 13.484 24.350 1.00 53.19 206 LEU A C 1
ATOM 1626 O O . LEU A 1 206 ? 15.003 12.458 23.828 1.00 53.19 206 LEU A O 1
ATOM 1630 N N . GLN A 1 207 ? 14.088 14.506 23.635 1.00 57.16 207 GLN A N 1
ATOM 1631 C CA . GLN A 1 207 ? 14.041 14.549 22.168 1.00 57.16 207 GLN A CA 1
ATOM 1632 C C . GLN A 1 207 ? 15.448 14.435 21.551 1.00 57.16 207 GLN A C 1
ATOM 1634 O O . GLN A 1 207 ? 15.635 13.716 20.573 1.00 57.16 207 GLN A O 1
ATOM 1639 N N . GLN A 1 208 ? 16.464 15.066 22.154 1.00 52.50 208 GLN A N 1
ATOM 1640 C CA . GLN A 1 208 ? 17.862 14.968 21.703 1.00 52.50 208 GLN A CA 1
ATOM 1641 C C . GLN A 1 208 ? 18.511 13.597 21.946 1.00 52.50 208 GLN A C 1
ATOM 1643 O O . GLN A 1 208 ? 19.499 13.265 21.294 1.00 52.50 208 GLN A O 1
ATOM 1648 N N . LYS A 1 209 ? 17.985 12.785 22.870 1.00 51.25 209 LYS A N 1
ATOM 1649 C CA . LYS A 1 209 ? 18.598 11.506 23.264 1.00 51.25 209 LYS A CA 1
ATOM 1650 C C . LYS A 1 209 ? 18.238 10.314 22.383 1.00 51.25 209 LYS A C 1
ATOM 1652 O O . LYS A 1 209 ? 18.627 9.201 22.713 1.00 51.25 209 LYS A O 1
ATOM 1657 N N . ASN A 1 210 ? 17.561 10.517 21.253 1.00 59.38 210 ASN A N 1
ATOM 1658 C CA . ASN A 1 210 ? 17.083 9.409 20.427 1.00 59.38 210 ASN A CA 1
ATOM 1659 C C . ASN A 1 210 ? 16.225 8.455 21.288 1.00 59.38 210 ASN A C 1
ATOM 1661 O O . ASN A 1 210 ? 16.510 7.263 21.402 1.00 59.38 210 ASN A O 1
ATOM 1665 N N . ALA A 1 211 ? 15.187 9.004 21.941 1.00 65.38 211 ALA A N 1
ATOM 1666 C CA . ALA A 1 211 ? 14.269 8.269 22.825 1.00 65.38 211 ALA A CA 1
ATOM 1667 C C . ALA A 1 211 ? 13.757 6.956 22.198 1.00 65.38 211 ALA A C 1
ATOM 1669 O O . ALA A 1 211 ? 13.528 5.975 22.897 1.00 65.38 211 ALA A O 1
ATOM 1670 N N . PHE A 1 212 ? 13.683 6.918 20.866 1.00 63.41 212 PHE A N 1
ATOM 1671 C CA . PHE A 1 212 ? 13.451 5.731 20.053 1.00 63.41 212 PHE A CA 1
ATOM 1672 C C . PHE A 1 212 ? 14.458 4.586 20.276 1.00 63.41 212 PHE A C 1
ATOM 1674 O O . PHE A 1 212 ? 14.064 3.477 20.629 1.00 63.41 212 PHE A O 1
ATOM 1681 N N . LEU A 1 213 ? 15.762 4.841 20.106 1.00 64.38 213 LEU A N 1
ATOM 1682 C CA . LEU A 1 213 ? 16.801 3.830 20.335 1.00 64.38 213 LEU A CA 1
ATOM 1683 C C . LEU A 1 213 ? 16.826 3.396 21.799 1.00 64.38 213 LEU A C 1
ATOM 1685 O O . LEU A 1 213 ? 17.100 2.236 22.091 1.00 64.38 213 LEU A O 1
ATOM 1689 N N . GLN A 1 214 ? 16.507 4.316 22.711 1.00 69.62 214 GLN A N 1
ATOM 1690 C CA . GLN A 1 214 ? 16.420 4.012 24.131 1.00 69.62 214 GLN A CA 1
ATOM 1691 C C . GLN A 1 214 ? 15.263 3.050 24.439 1.00 69.62 214 GLN A C 1
ATOM 1693 O O . GLN A 1 214 ? 15.482 2.088 25.165 1.00 69.62 214 GLN A O 1
ATOM 1698 N N . LEU A 1 215 ? 14.078 3.248 23.846 1.00 71.19 215 LEU A N 1
ATOM 1699 C CA . LEU A 1 215 ? 12.933 2.337 23.994 1.00 71.19 215 LEU A CA 1
ATOM 1700 C C . LEU A 1 215 ? 13.277 0.915 23.537 1.00 71.19 215 LEU A C 1
ATOM 1702 O O . LEU A 1 215 ? 13.005 -0.040 24.259 1.00 71.19 215 LEU A O 1
ATOM 1706 N N . LEU A 1 216 ? 13.934 0.777 22.382 1.00 69.19 216 LEU A N 1
ATOM 1707 C CA . LEU A 1 216 ? 14.382 -0.524 21.873 1.00 69.19 216 LEU A CA 1
ATOM 1708 C C . LEU A 1 216 ? 15.438 -1.164 22.781 1.00 69.19 216 LEU A C 1
ATOM 1710 O O . LEU A 1 216 ? 15.344 -2.338 23.137 1.00 69.19 216 LEU A O 1
ATOM 1714 N N . GLN A 1 217 ? 16.429 -0.378 23.206 1.00 71.94 217 GLN A N 1
ATOM 1715 C CA . GLN A 1 217 ? 17.463 -0.846 24.125 1.00 71.94 217 GLN A CA 1
ATOM 1716 C C . GLN A 1 217 ? 16.903 -1.235 25.490 1.00 71.94 217 GLN A C 1
ATOM 1718 O O . GLN A 1 217 ? 17.478 -2.102 26.136 1.00 71.94 217 GLN A O 1
ATOM 1723 N N . ASP A 1 218 ? 15.845 -0.584 25.964 1.00 74.06 218 ASP A N 1
ATOM 1724 C CA . ASP A 1 218 ? 15.216 -0.904 27.242 1.00 74.06 218 ASP A CA 1
ATOM 1725 C C . ASP A 1 218 ? 14.324 -2.149 27.119 1.00 74.06 218 ASP A C 1
ATOM 1727 O O . ASP A 1 218 ? 14.378 -3.011 27.999 1.00 74.06 218 ASP A O 1
ATOM 1731 N N . ALA A 1 219 ? 13.588 -2.293 26.010 1.00 71.38 219 ALA A N 1
ATOM 1732 C CA . ALA A 1 219 ? 12.735 -3.450 25.734 1.00 71.38 219 ALA A CA 1
ATOM 1733 C C . ALA A 1 219 ? 13.531 -4.757 25.556 1.00 71.38 219 ALA A C 1
ATOM 1735 O O . ALA A 1 219 ? 13.063 -5.824 25.949 1.00 71.38 219 ALA A O 1
ATOM 1736 N N . TRP A 1 220 ? 14.747 -4.693 25.002 1.00 78.06 220 TRP A N 1
ATOM 1737 C CA . TRP A 1 220 ? 15.564 -5.875 24.679 1.00 78.06 220 TRP A CA 1
ATOM 1738 C C . TRP A 1 220 ? 16.735 -6.116 25.641 1.00 78.06 220 TRP A C 1
ATOM 1740 O O . TRP A 1 220 ? 17.756 -6.698 25.270 1.00 78.06 220 TRP A O 1
ATOM 1750 N N . ARG A 1 221 ? 16.615 -5.683 26.900 1.00 71.19 221 ARG A N 1
ATOM 1751 C CA . ARG A 1 221 ? 17.619 -5.961 27.940 1.00 71.19 221 ARG A CA 1
ATOM 1752 C C . ARG A 1 221 ? 17.386 -7.302 28.633 1.00 71.19 221 ARG A C 1
ATOM 1754 O O . ARG A 1 221 ? 16.332 -7.534 29.213 1.00 71.19 221 ARG A O 1
ATOM 1761 N N . GLY A 1 222 ? 18.448 -8.104 28.722 1.00 67.19 222 GLY A N 1
ATOM 1762 C CA . GLY A 1 222 ? 18.522 -9.272 29.607 1.00 67.19 222 GLY A CA 1
ATOM 1763 C C . GLY A 1 222 ? 18.268 -10.618 28.924 1.00 67.19 222 GLY A C 1
ATOM 1764 O O . GLY A 1 222 ? 18.297 -10.735 27.701 1.00 67.19 222 GLY A O 1
ATOM 1765 N N . GLU A 1 223 ? 18.082 -11.658 29.739 1.00 62.88 223 GLU A N 1
ATOM 1766 C CA . GLU A 1 223 ? 17.776 -13.013 29.265 1.00 62.88 223 GLU A CA 1
ATOM 1767 C C . GLU A 1 223 ? 16.408 -13.039 28.568 1.00 62.88 223 GLU A C 1
ATOM 1769 O O . GLU A 1 223 ? 15.420 -12.593 29.148 1.00 62.88 223 GLU A O 1
ATOM 1774 N N . GLY A 1 224 ? 16.363 -13.568 27.340 1.00 68.81 224 GLY A N 1
ATOM 1775 C CA . GLY A 1 224 ? 15.151 -13.622 26.514 1.00 68.81 224 GLY A CA 1
ATOM 1776 C C . GLY A 1 224 ? 15.052 -12.540 25.434 1.00 68.81 224 GLY A C 1
ATOM 1777 O O . GLY A 1 224 ? 14.065 -12.529 24.711 1.00 68.81 224 GLY A O 1
ATOM 1778 N N . ALA A 1 225 ? 16.050 -11.659 25.294 1.00 75.75 225 ALA A N 1
ATOM 1779 C CA . ALA A 1 225 ? 16.094 -10.680 24.206 1.00 75.75 225 ALA A CA 1
ATOM 1780 C C . ALA A 1 225 ? 16.089 -11.357 22.813 1.00 75.75 225 ALA A C 1
ATOM 1782 O O . ALA A 1 225 ? 16.704 -12.420 22.669 1.00 75.75 225 ALA A O 1
ATOM 1783 N N . PRO A 1 226 ? 15.457 -10.742 21.789 1.00 75.31 226 PRO A N 1
ATOM 1784 C CA . PRO A 1 226 ? 15.537 -11.238 20.418 1.00 75.31 226 PRO A CA 1
ATOM 1785 C C . PRO A 1 226 ? 16.992 -11.310 19.941 1.00 75.31 226 PRO A C 1
ATOM 1787 O O . PRO A 1 226 ? 17.854 -10.557 20.414 1.00 75.31 226 PRO A O 1
ATOM 1790 N N . SER A 1 227 ? 17.269 -12.192 18.984 1.00 77.38 227 SER A N 1
ATOM 1791 C CA . SER A 1 227 ? 18.556 -12.252 18.288 1.00 77.38 227 SER A CA 1
ATOM 1792 C C . SER A 1 227 ? 18.879 -10.923 17.593 1.00 77.38 227 SER A C 1
ATOM 1794 O O . SER A 1 227 ? 17.998 -10.110 17.334 1.00 77.38 227 SER A O 1
ATOM 1796 N N . LYS A 1 228 ? 20.153 -10.672 17.262 1.00 76.31 228 LYS A N 1
ATOM 1797 C CA . LYS A 1 228 ? 20.544 -9.422 16.576 1.00 76.31 228 LYS A CA 1
ATOM 1798 C C . LYS A 1 228 ? 19.825 -9.214 15.239 1.00 76.31 228 LYS A C 1
ATOM 1800 O O . LYS A 1 228 ? 19.569 -8.075 14.872 1.00 76.31 228 LYS A O 1
ATOM 1805 N N . GLU A 1 229 ? 19.528 -10.301 14.539 1.00 71.25 229 GLU A N 1
ATOM 1806 C CA . GLU A 1 229 ? 18.782 -10.290 13.282 1.00 71.25 229 GLU A CA 1
ATOM 1807 C C . GLU A 1 229 ? 17.320 -9.888 13.521 1.00 71.25 229 GLU A C 1
ATOM 1809 O O . GLU A 1 229 ? 16.843 -8.919 12.936 1.00 71.25 229 GLU A O 1
ATOM 1814 N N . GLU A 1 230 ? 16.651 -10.521 14.491 1.00 67.81 230 GLU A N 1
ATOM 1815 C CA . GLU A 1 230 ? 15.287 -10.154 14.901 1.00 67.81 230 GLU A CA 1
ATOM 1816 C C . GLU A 1 230 ? 15.199 -8.720 15.436 1.00 67.81 230 GLU A C 1
ATOM 1818 O O . GLU A 1 230 ? 14.203 -8.038 15.214 1.00 67.81 230 GLU A O 1
ATOM 1823 N N . GLN A 1 231 ? 16.235 -8.234 16.124 1.00 74.88 231 GLN A N 1
ATOM 1824 C CA . GLN A 1 231 ? 16.312 -6.841 16.569 1.00 74.88 231 GLN A CA 1
ATOM 1825 C C . GLN A 1 231 ? 16.367 -5.866 15.388 1.00 74.88 231 GLN A C 1
ATOM 1827 O O . GLN A 1 231 ? 15.750 -4.807 15.467 1.00 74.88 231 GLN A O 1
ATOM 1832 N N . GLY A 1 232 ? 17.073 -6.210 14.305 1.00 68.38 232 GLY A N 1
ATOM 1833 C CA . GLY A 1 232 ? 17.077 -5.424 13.067 1.00 68.38 232 GLY A CA 1
ATOM 1834 C C . GLY A 1 232 ? 15.677 -5.334 12.463 1.00 68.38 232 GLY A C 1
ATOM 1835 O O . GLY A 1 232 ? 15.140 -4.237 12.316 1.00 68.38 232 GLY A O 1
ATOM 1836 N N . LEU A 1 233 ? 15.040 -6.490 12.260 1.00 65.94 233 LEU A N 1
ATOM 1837 C CA . LEU A 1 233 ? 13.690 -6.593 11.695 1.00 65.94 233 LEU A CA 1
ATOM 1838 C C . LEU A 1 233 ? 12.638 -5.864 12.542 1.00 65.94 233 LEU A C 1
ATOM 1840 O O . LEU A 1 233 ? 11.814 -5.106 12.027 1.00 65.94 233 LEU A O 1
ATOM 1844 N N . LEU A 1 234 ? 12.656 -6.054 13.865 1.00 69.69 234 LEU A N 1
ATOM 1845 C CA . LEU A 1 234 ? 11.735 -5.372 14.776 1.00 69.69 234 LEU A CA 1
ATOM 1846 C C . LEU A 1 234 ? 11.994 -3.861 14.826 1.00 69.69 234 LEU A C 1
ATOM 1848 O O . LEU A 1 234 ? 11.044 -3.092 14.981 1.00 69.69 234 LEU A O 1
ATOM 1852 N N . ALA A 1 235 ? 13.250 -3.419 14.701 1.00 69.88 235 ALA A N 1
ATOM 1853 C CA . ALA A 1 235 ? 13.580 -2.000 14.656 1.00 69.88 235 ALA A CA 1
ATOM 1854 C C . ALA A 1 235 ? 13.037 -1.343 13.381 1.00 69.88 235 ALA A C 1
ATOM 1856 O O . ALA A 1 235 ? 12.434 -0.278 13.480 1.00 69.88 235 ALA A O 1
ATOM 1857 N N . GLU A 1 236 ? 13.186 -1.981 12.219 1.00 65.69 236 GLU A N 1
ATOM 1858 C CA . GLU A 1 236 ? 12.603 -1.531 10.945 1.00 65.69 236 GLU A CA 1
ATOM 1859 C C . GLU A 1 236 ? 11.073 -1.479 11.022 1.00 65.69 236 GLU A C 1
ATOM 1861 O O . GLU A 1 236 ? 10.458 -0.448 10.745 1.00 65.69 236 GLU A O 1
ATOM 1866 N N . THR A 1 237 ? 10.464 -2.553 11.532 1.00 65.25 237 THR A N 1
ATOM 1867 C CA . THR A 1 237 ? 9.017 -2.649 11.780 1.00 65.25 237 THR A CA 1
ATOM 1868 C C . THR A 1 237 ? 8.535 -1.478 12.651 1.00 65.25 237 THR A C 1
ATOM 1870 O O . THR A 1 237 ? 7.562 -0.796 12.322 1.00 65.25 237 THR A O 1
ATOM 1873 N N . LEU A 1 238 ? 9.234 -1.189 13.757 1.00 70.69 238 LEU A N 1
ATOM 1874 C CA . LEU A 1 238 ? 8.873 -0.099 14.665 1.00 70.69 238 LEU A CA 1
ATOM 1875 C C . LEU A 1 238 ? 9.134 1.290 14.059 1.00 70.69 238 LEU A C 1
ATOM 1877 O O . LEU A 1 238 ? 8.373 2.215 14.343 1.00 70.69 238 LEU A O 1
ATOM 1881 N N . GLN A 1 239 ? 10.161 1.459 13.218 1.00 68.50 239 GLN A N 1
ATOM 1882 C CA . GLN A 1 239 ? 10.381 2.712 12.484 1.00 68.50 239 GLN A CA 1
ATOM 1883 C C . GLN A 1 239 ? 9.191 3.036 11.585 1.00 68.50 239 GLN A C 1
ATOM 1885 O O . GLN A 1 239 ? 8.740 4.182 11.574 1.00 68.50 239 GLN A O 1
ATOM 1890 N N . VAL A 1 240 ? 8.629 2.036 10.904 1.00 65.06 240 VAL A N 1
ATOM 1891 C CA . VAL A 1 240 ? 7.435 2.240 10.077 1.00 65.06 240 VAL A CA 1
ATOM 1892 C C . VAL A 1 240 ? 6.195 2.508 10.919 1.00 65.06 240 VAL A C 1
ATOM 1894 O O . VAL A 1 240 ? 5.427 3.412 10.593 1.00 65.06 240 VAL A O 1
ATOM 1897 N N . VAL A 1 241 ? 6.029 1.824 12.054 1.00 70.12 241 VAL A N 1
ATOM 1898 C CA . VAL A 1 241 ? 4.965 2.156 13.017 1.00 70.12 241 VAL A CA 1
ATOM 1899 C C . VAL A 1 241 ? 5.074 3.616 13.474 1.00 70.12 241 VAL A C 1
ATOM 1901 O O . VAL A 1 241 ? 4.070 4.319 13.534 1.00 70.12 241 VAL A O 1
ATOM 1904 N N . ILE A 1 242 ? 6.283 4.112 13.746 1.00 71.75 242 ILE A N 1
ATOM 1905 C CA . ILE A 1 242 ? 6.505 5.514 14.126 1.00 71.75 242 ILE A CA 1
ATOM 1906 C C . ILE A 1 242 ? 6.255 6.465 12.957 1.00 71.75 242 ILE A C 1
ATOM 1908 O O . ILE A 1 242 ? 5.670 7.527 13.167 1.00 71.75 242 ILE A O 1
ATOM 1912 N N . ALA A 1 243 ? 6.652 6.105 11.737 1.00 67.12 243 ALA A N 1
ATOM 1913 C CA . ALA A 1 243 ? 6.326 6.882 10.546 1.00 67.12 243 ALA A CA 1
ATOM 1914 C C . ALA A 1 243 ? 4.801 7.005 10.370 1.00 67.12 243 ALA A C 1
ATOM 1916 O O . ALA A 1 243 ? 4.299 8.109 10.153 1.00 67.12 243 ALA A O 1
ATOM 1917 N N . ALA A 1 244 ? 4.062 5.913 10.589 1.00 65.94 244 ALA A N 1
ATOM 1918 C CA . ALA A 1 244 ? 2.601 5.897 10.597 1.00 65.94 244 ALA A CA 1
ATOM 1919 C C . ALA A 1 244 ? 1.982 6.721 11.734 1.00 65.94 244 ALA A C 1
ATOM 1921 O O . ALA A 1 244 ? 0.954 7.360 11.537 1.00 65.94 244 ALA A O 1
ATOM 1922 N N . LEU A 1 245 ? 2.616 6.769 12.907 1.00 70.56 245 LEU A N 1
ATOM 1923 C CA . LEU A 1 245 ? 2.189 7.651 13.997 1.00 70.56 245 LEU A CA 1
ATOM 1924 C C . LEU A 1 245 ? 2.483 9.132 13.700 1.00 70.56 245 LEU A C 1
ATOM 1926 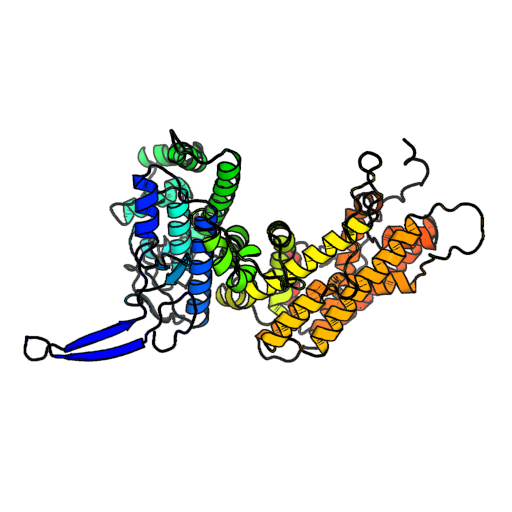O O . LEU A 1 245 ? 1.740 9.997 14.148 1.00 70.56 245 LEU A O 1
ATOM 1930 N N . ARG A 1 246 ? 3.541 9.455 12.947 1.00 68.50 246 ARG A N 1
ATOM 1931 C CA . ARG A 1 246 ? 3.854 10.844 12.555 1.00 68.50 246 ARG A CA 1
ATOM 1932 C C . ARG A 1 246 ? 2.930 11.375 11.471 1.00 68.50 246 ARG A C 1
ATOM 1934 O O . ARG A 1 246 ? 2.629 12.562 11.447 1.00 68.50 246 ARG A O 1
ATOM 1941 N N . GLN A 1 247 ? 2.513 10.510 10.561 1.00 61.22 247 GLN A N 1
ATOM 1942 C CA . GLN A 1 247 ? 1.697 10.883 9.423 1.00 61.22 247 GLN A CA 1
ATOM 1943 C C . GLN A 1 247 ? 0.373 10.124 9.496 1.00 61.22 247 GLN A C 1
ATOM 1945 O O . GLN A 1 247 ? 0.283 8.956 9.136 1.00 61.22 247 GLN A O 1
ATOM 1950 N N . ALA A 1 248 ? -0.693 10.795 9.926 1.00 55.34 248 ALA A N 1
ATOM 1951 C CA . ALA A 1 248 ? -2.051 10.253 9.859 1.00 55.34 248 ALA A CA 1
ATOM 1952 C C . ALA A 1 248 ? -2.587 10.316 8.411 1.00 55.34 248 ALA A C 1
ATOM 1954 O O . ALA A 1 248 ? -3.594 10.964 8.132 1.00 55.34 248 ALA A O 1
ATOM 1955 N N . SER A 1 249 ? -1.874 9.695 7.464 1.00 51.44 249 SER A N 1
ATOM 1956 C CA . SER A 1 249 ? -2.194 9.720 6.036 1.00 51.44 249 SER A CA 1
ATOM 1957 C C . SER A 1 249 ? -2.436 8.318 5.473 1.00 51.44 249 SER A C 1
ATOM 1959 O O . SER A 1 249 ? -2.023 7.299 6.031 1.00 51.44 249 SER A O 1
ATOM 1961 N N . ALA A 1 250 ? -3.113 8.262 4.329 1.00 44.72 250 ALA A N 1
ATOM 1962 C CA . ALA A 1 250 ? -3.311 7.037 3.566 1.00 44.72 250 ALA A CA 1
ATOM 1963 C C . ALA A 1 250 ? -1.990 6.397 3.104 1.00 44.72 250 ALA A C 1
ATOM 1965 O O . ALA A 1 250 ? -1.883 5.176 3.144 1.00 44.72 250 ALA A O 1
ATOM 1966 N N . ILE A 1 251 ? -0.972 7.199 2.768 1.00 47.28 251 ILE A N 1
ATOM 1967 C CA . ILE A 1 251 ? 0.379 6.736 2.399 1.00 47.28 251 ILE A CA 1
ATOM 1968 C C . ILE A 1 251 ? 1.037 6.014 3.574 1.00 47.28 251 ILE A C 1
ATOM 1970 O O . ILE A 1 251 ? 1.650 4.967 3.422 1.00 47.28 251 ILE A O 1
ATOM 1974 N N . SER A 1 252 ? 0.826 6.506 4.784 1.00 50.84 252 SER A N 1
ATOM 1975 C CA . SER A 1 252 ? 1.389 5.894 5.985 1.00 50.84 252 SER A CA 1
ATOM 1976 C C . SER A 1 252 ? 0.659 4.604 6.358 1.00 50.84 252 SER A C 1
ATOM 1978 O O . SER A 1 252 ? 1.255 3.712 6.950 1.00 50.84 252 SER A O 1
ATOM 1980 N N . CYS A 1 253 ? -0.605 4.455 5.938 1.00 50.91 253 CYS A N 1
ATOM 1981 C CA . CYS A 1 253 ? -1.295 3.167 5.947 1.00 50.91 253 CYS A CA 1
ATOM 1982 C C . CYS A 1 253 ? -0.697 2.215 4.907 1.00 50.91 253 CYS A C 1
ATOM 1984 O O . CYS A 1 253 ? -0.496 1.060 5.243 1.00 50.91 253 CYS A O 1
ATOM 1986 N N . ILE A 1 254 ? -0.391 2.675 3.685 1.00 50.38 254 ILE A N 1
ATOM 1987 C CA . ILE A 1 254 ? 0.302 1.872 2.656 1.00 50.38 254 ILE A CA 1
ATOM 1988 C C . ILE A 1 254 ? 1.612 1.344 3.212 1.00 50.38 254 ILE A C 1
ATOM 1990 O O . ILE A 1 254 ? 1.826 0.143 3.196 1.00 50.38 254 ILE A O 1
ATOM 1994 N N . GLN A 1 255 ? 2.430 2.221 3.786 1.00 51.59 255 GLN A N 1
ATOM 1995 C CA . GLN A 1 255 ? 3.717 1.862 4.366 1.00 51.59 255 GLN A CA 1
ATOM 1996 C C . GLN A 1 255 ? 3.556 0.902 5.546 1.00 51.59 255 GLN A C 1
ATOM 1998 O O . GLN A 1 255 ? 4.239 -0.110 5.615 1.00 51.59 255 GLN A O 1
ATOM 2003 N N . LEU A 1 256 ? 2.583 1.139 6.431 1.00 53.44 256 LEU A N 1
ATOM 2004 C CA . LEU A 1 256 ? 2.264 0.211 7.516 1.00 53.44 256 LEU A CA 1
ATOM 2005 C C . LEU A 1 256 ? 1.785 -1.154 6.985 1.00 53.44 256 LEU A C 1
ATOM 2007 O O . LEU A 1 256 ? 2.155 -2.180 7.535 1.00 53.44 256 LEU A O 1
ATOM 2011 N N . PHE A 1 257 ? 0.983 -1.193 5.921 1.00 52.88 257 PHE A N 1
ATOM 2012 C CA . PHE A 1 257 ? 0.508 -2.433 5.297 1.00 52.88 257 PHE A CA 1
ATOM 2013 C C . PHE A 1 257 ? 1.607 -3.173 4.527 1.00 52.88 257 PHE A C 1
ATOM 2015 O O . PHE A 1 257 ? 1.644 -4.399 4.570 1.00 52.88 257 PHE A O 1
ATOM 2022 N N . LEU A 1 258 ? 2.477 -2.441 3.836 1.00 50.44 258 LEU A N 1
ATOM 2023 C CA . LEU A 1 258 ? 3.613 -2.968 3.090 1.00 50.44 258 LEU A CA 1
ATOM 2024 C C . LEU A 1 258 ? 4.665 -3.533 4.041 1.00 50.44 258 LEU A C 1
ATOM 2026 O O . LEU A 1 258 ? 5.041 -4.691 3.917 1.00 50.44 258 LEU A O 1
ATOM 2030 N N . THR A 1 259 ? 5.054 -2.764 5.060 1.00 50.47 259 THR A N 1
ATOM 2031 C CA . THR A 1 259 ? 6.138 -3.140 5.973 1.00 50.47 259 THR A CA 1
ATOM 2032 C C . THR A 1 259 ? 5.700 -4.060 7.117 1.00 50.47 259 THR A C 1
ATOM 2034 O O . THR A 1 259 ? 6.496 -4.874 7.577 1.00 50.47 259 THR A O 1
ATOM 2037 N N . LEU A 1 260 ? 4.442 -3.997 7.592 1.00 51.78 260 LEU A N 1
ATOM 2038 C CA . LEU A 1 260 ? 3.931 -4.966 8.586 1.00 51.78 260 LEU A CA 1
ATOM 2039 C C . LEU A 1 260 ? 3.476 -6.298 7.959 1.00 51.78 260 LEU A C 1
ATOM 2041 O O . LEU A 1 260 ? 3.090 -7.213 8.690 1.00 51.78 260 LEU A O 1
ATOM 2045 N N . GLY A 1 261 ? 3.609 -6.426 6.636 1.00 48.47 261 GLY A N 1
ATOM 2046 C CA . GLY A 1 261 ? 3.707 -7.687 5.911 1.00 48.47 261 GLY A CA 1
ATOM 2047 C C . GLY A 1 261 ? 2.587 -7.894 4.908 1.00 48.47 261 GLY A C 1
ATOM 2048 O O . GLY A 1 261 ? 1.423 -7.859 5.309 1.00 48.47 261 GLY A O 1
ATOM 2049 N N . LEU A 1 262 ? 2.926 -8.211 3.642 1.00 44.19 262 LEU A N 1
ATOM 2050 C CA . LEU A 1 262 ? 1.955 -8.872 2.766 1.00 44.19 262 LEU A CA 1
ATOM 2051 C C . LEU A 1 262 ? 2.388 -9.604 1.479 1.00 44.19 262 LEU A C 1
ATOM 2053 O O . LEU A 1 262 ? 1.599 -9.694 0.540 1.00 44.19 262 LEU A O 1
ATOM 2057 N N . ALA A 1 263 ? 3.545 -10.259 1.450 1.00 39.22 263 ALA A N 1
ATOM 2058 C CA . ALA A 1 263 ? 3.731 -11.368 0.495 1.00 39.22 263 ALA A CA 1
ATOM 2059 C C . ALA A 1 263 ? 3.214 -12.665 1.097 1.00 39.22 263 ALA A C 1
ATOM 2061 O O . ALA A 1 263 ? 2.430 -13.399 0.502 1.00 39.22 263 ALA A O 1
ATOM 2062 N N . THR A 1 264 ? 3.607 -12.891 2.347 1.00 39.09 264 THR A N 1
ATOM 2063 C CA . THR A 1 264 ? 3.496 -14.191 2.995 1.00 39.09 264 THR A CA 1
ATOM 2064 C C . THR A 1 264 ? 2.066 -14.505 3.423 1.00 39.09 264 THR A C 1
ATOM 2066 O O . THR A 1 264 ? 1.621 -15.641 3.289 1.00 39.09 264 THR A O 1
ATOM 2069 N N . ILE A 1 265 ? 1.270 -13.517 3.854 1.00 40.31 265 ILE A N 1
ATOM 2070 C CA . ILE A 1 265 ? -0.055 -13.823 4.428 1.00 40.31 265 ILE A CA 1
ATOM 2071 C C . ILE A 1 265 ? -1.163 -13.890 3.362 1.00 40.31 265 ILE A C 1
ATOM 2073 O O . ILE A 1 265 ? -2.115 -14.658 3.513 1.00 40.31 265 ILE A O 1
ATOM 2077 N N . ALA A 1 266 ? -1.008 -13.198 2.225 1.00 37.22 266 ALA A N 1
ATOM 2078 C CA . ALA A 1 266 ? -1.890 -13.389 1.069 1.00 37.22 266 ALA A CA 1
ATOM 2079 C C . ALA A 1 266 ? -1.755 -14.811 0.484 1.00 37.22 266 ALA A C 1
ATOM 2081 O O . ALA A 1 266 ? -2.744 -15.375 0.014 1.00 37.22 266 ALA A O 1
ATOM 2082 N N . THR A 1 267 ? -0.567 -15.421 0.588 1.00 38.44 267 THR A N 1
ATOM 2083 C CA . THR A 1 267 ? -0.323 -16.830 0.232 1.00 38.44 267 THR A CA 1
ATOM 2084 C C . THR A 1 267 ? -0.726 -17.837 1.321 1.00 38.44 267 THR A C 1
ATOM 2086 O O . THR A 1 267 ? -0.936 -19.018 1.032 1.00 38.44 267 THR A O 1
ATOM 2089 N N . GLU A 1 268 ? -0.867 -17.416 2.580 1.00 43.44 268 GLU A N 1
ATOM 2090 C CA . GLU A 1 268 ? -1.016 -18.330 3.721 1.00 43.44 268 GLU A CA 1
ATOM 2091 C C . GLU A 1 268 ? -2.447 -18.589 4.203 1.00 43.44 268 GLU A C 1
ATOM 2093 O O . GLU A 1 268 ? -2.629 -19.500 5.014 1.00 43.44 268 GLU A O 1
ATOM 2098 N N . GLU A 1 269 ? -3.482 -17.939 3.658 1.00 40.25 269 GLU A N 1
ATOM 2099 C CA . GLU A 1 269 ? -4.872 -18.396 3.881 1.00 40.25 269 GLU A CA 1
ATOM 2100 C C . GLU A 1 269 ? -5.060 -19.854 3.362 1.00 40.25 269 GLU A C 1
ATOM 2102 O O . GLU A 1 269 ? -5.953 -20.566 3.818 1.00 40.25 269 GLU A O 1
ATOM 2107 N N . LEU A 1 270 ? -4.141 -20.351 2.507 1.00 37.41 270 LEU A N 1
ATOM 2108 C CA . LEU A 1 270 ? -4.013 -21.760 2.092 1.00 37.41 270 LEU A CA 1
ATOM 2109 C C . LEU A 1 270 ? -2.948 -22.597 2.847 1.00 37.41 270 LEU A C 1
ATOM 2111 O O . LEU A 1 270 ? -2.954 -23.825 2.710 1.00 37.41 270 LEU A O 1
ATOM 2115 N N . THR A 1 271 ? -2.033 -21.992 3.620 1.00 34.53 271 THR A N 1
ATOM 2116 C CA . THR A 1 271 ? -0.797 -22.671 4.089 1.00 34.53 271 THR A CA 1
ATOM 2117 C C . THR A 1 271 ? -0.538 -22.573 5.601 1.00 34.53 271 THR A C 1
ATOM 2119 O O . THR A 1 271 ? 0.051 -23.498 6.163 1.00 34.53 271 THR A O 1
ATOM 2122 N N . LEU A 1 272 ? -1.055 -21.568 6.322 1.00 33.59 272 LEU A N 1
ATOM 2123 C CA . LEU A 1 272 ? -0.880 -21.466 7.786 1.00 33.59 272 LEU A CA 1
ATOM 2124 C C . LEU A 1 272 ? -1.563 -22.605 8.559 1.00 33.59 272 LEU A C 1
ATOM 2126 O O . LEU A 1 272 ? -1.062 -23.028 9.599 1.00 33.59 272 LEU A O 1
ATOM 2130 N N . SER A 1 273 ? -2.625 -23.205 8.002 1.00 32.56 273 SER A N 1
ATOM 2131 C CA . SER A 1 273 ? -3.201 -24.448 8.544 1.00 32.56 273 SER A CA 1
ATOM 2132 C C . SER A 1 273 ? -2.190 -25.608 8.572 1.00 32.56 273 SER A C 1
ATOM 2134 O O . SER A 1 273 ? -2.380 -26.551 9.338 1.00 32.56 273 SER A O 1
ATOM 2136 N N . LYS A 1 274 ? -1.139 -25.561 7.740 1.00 31.80 274 LYS A N 1
ATOM 2137 C CA . LYS A 1 274 ? -0.079 -26.574 7.653 1.00 31.80 274 LYS A CA 1
ATOM 2138 C C . LYS A 1 274 ? 1.187 -26.157 8.411 1.00 31.80 274 LYS A C 1
ATOM 2140 O O . LYS A 1 274 ? 1.813 -27.012 9.028 1.00 31.80 274 LYS A O 1
ATOM 2145 N N . LEU A 1 275 ? 1.540 -24.870 8.445 1.00 29.36 275 LEU A N 1
ATOM 2146 C CA . LEU A 1 275 ? 2.718 -24.383 9.183 1.00 29.36 275 LEU A CA 1
ATOM 2147 C C . LEU A 1 275 ? 2.536 -24.434 10.707 1.00 29.36 275 LEU A C 1
ATOM 2149 O O . LEU A 1 275 ? 3.458 -24.844 11.407 1.00 29.36 275 LEU A O 1
ATOM 2153 N N . VAL A 1 276 ? 1.336 -24.162 11.234 1.00 32.97 276 VAL A N 1
ATOM 2154 C CA . VAL A 1 276 ? 1.081 -24.324 12.681 1.00 32.97 276 VAL A CA 1
ATOM 2155 C C . VAL A 1 276 ? 1.028 -25.805 13.093 1.00 32.97 276 VAL A C 1
ATOM 2157 O O . VAL A 1 276 ? 1.340 -26.146 14.232 1.00 32.97 276 VAL A O 1
ATOM 2160 N N . SER A 1 277 ? 0.764 -26.721 12.151 1.00 31.28 277 SER A N 1
ATOM 2161 C CA . SER A 1 277 ? 0.925 -28.167 12.383 1.00 31.28 277 SER A CA 1
ATOM 2162 C C . SER A 1 277 ? 2.388 -28.639 12.398 1.00 31.28 277 SER A C 1
ATOM 2164 O O . SER A 1 277 ? 2.654 -29.779 12.771 1.00 31.28 277 SER A O 1
ATOM 2166 N N . ALA A 1 278 ? 3.336 -27.772 12.017 1.00 29.17 278 ALA A N 1
ATOM 2167 C CA . ALA A 1 278 ? 4.767 -28.066 11.944 1.00 29.17 278 ALA A CA 1
ATOM 2168 C C . ALA A 1 278 ? 5.591 -27.468 13.106 1.00 29.17 278 ALA A C 1
ATOM 2170 O O . ALA A 1 278 ? 6.817 -27.572 13.095 1.00 29.17 278 ALA A O 1
ATOM 2171 N N . CYS A 1 279 ? 4.946 -26.916 14.142 1.00 26.06 279 CYS A N 1
ATOM 2172 C CA . CYS A 1 279 ? 5.581 -26.774 15.455 1.00 26.06 279 CYS A CA 1
ATOM 2173 C C . CYS A 1 279 ? 5.584 -28.136 16.179 1.00 26.06 279 CYS A C 1
ATOM 2175 O O . CYS A 1 279 ? 4.653 -28.928 16.014 1.00 26.06 279 CYS A O 1
ATOM 2177 N N . PRO A 1 280 ? 6.649 -28.464 16.931 1.00 30.28 280 PRO A N 1
ATOM 2178 C CA . PRO A 1 280 ? 7.090 -29.838 17.130 1.00 30.28 280 PRO A CA 1
ATOM 2179 C C . PRO A 1 280 ? 6.256 -30.571 18.180 1.00 30.28 280 PRO A C 1
ATOM 2181 O O . PRO A 1 280 ? 6.705 -30.748 19.305 1.00 30.28 280 PRO A O 1
ATOM 2184 N N . GLU A 1 281 ? 5.075 -31.061 17.804 1.00 30.86 281 GLU A N 1
ATOM 2185 C CA . GLU A 1 281 ? 4.437 -32.143 18.561 1.00 30.86 281 GLU A CA 1
ATOM 2186 C C . GLU A 1 281 ? 4.030 -33.363 17.728 1.00 30.86 281 GLU A C 1
ATOM 2188 O O . GLU A 1 281 ? 4.011 -34.445 18.304 1.00 30.86 281 GLU A O 1
ATOM 2193 N N . HIS A 1 282 ? 3.855 -33.310 16.396 1.00 27.41 282 HIS A N 1
ATOM 2194 C CA . HIS A 1 282 ? 3.548 -34.535 15.629 1.00 27.41 282 HIS A CA 1
ATOM 2195 C C . HIS A 1 282 ? 4.057 -34.531 14.170 1.00 27.41 282 HIS A C 1
ATOM 2197 O O . HIS A 1 282 ? 3.549 -33.772 13.349 1.00 27.41 282 HIS A O 1
ATOM 2203 N N . PRO A 1 283 ? 5.015 -35.409 13.793 1.00 27.89 283 PRO A N 1
ATOM 2204 C CA . PRO A 1 283 ? 5.507 -35.507 12.425 1.00 27.89 283 PRO A CA 1
ATOM 2205 C C . PRO A 1 283 ? 4.663 -36.493 11.608 1.00 27.89 283 PRO A C 1
ATOM 2207 O O . PRO A 1 283 ? 4.599 -37.681 11.927 1.00 27.89 283 PRO A O 1
ATOM 2210 N N . GLY A 1 284 ? 4.084 -36.036 10.498 1.00 27.02 284 GLY A N 1
ATOM 2211 C CA . GLY A 1 284 ? 3.715 -36.946 9.415 1.00 27.02 284 GLY A CA 1
ATOM 2212 C C . GLY A 1 284 ? 2.567 -36.490 8.523 1.00 27.02 284 GLY A C 1
ATOM 2213 O O . GLY A 1 284 ? 1.435 -36.394 8.978 1.00 27.02 284 GLY A O 1
ATOM 2214 N N . GLN A 1 285 ? 2.887 -36.406 7.225 1.00 25.98 285 GLN A N 1
ATOM 2215 C CA . GLN A 1 285 ? 2.010 -36.432 6.039 1.00 25.98 285 GLN A CA 1
ATOM 2216 C C . GLN A 1 285 ? 1.750 -35.082 5.347 1.00 25.98 285 GLN A C 1
ATOM 2218 O O . GLN A 1 285 ? 0.658 -34.528 5.395 1.00 25.98 285 GLN A O 1
ATOM 2223 N N . ALA A 1 286 ? 2.739 -34.625 4.571 1.00 25.91 286 ALA A N 1
ATOM 2224 C CA . ALA A 1 286 ? 2.496 -33.786 3.398 1.00 25.91 286 ALA A CA 1
ATOM 2225 C C . ALA A 1 286 ? 2.331 -34.700 2.166 1.00 25.91 286 ALA A C 1
ATOM 2227 O O . ALA A 1 286 ? 3.249 -35.435 1.800 1.00 25.91 286 ALA A O 1
ATOM 2228 N N . SER A 1 287 ? 1.141 -34.715 1.561 1.00 25.89 287 SER A N 1
ATOM 2229 C CA . SER A 1 287 ? 0.837 -35.476 0.344 1.00 25.89 287 SER A CA 1
ATOM 2230 C C . SER A 1 287 ? 1.198 -34.689 -0.919 1.00 25.89 287 SER A C 1
ATOM 2232 O O . SER A 1 287 ? 0.813 -33.529 -1.059 1.00 25.89 287 SER A O 1
ATOM 2234 N N . ALA A 1 288 ? 1.853 -35.359 -1.866 1.00 28.59 288 ALA A N 1
ATOM 2235 C CA . ALA A 1 288 ? 2.251 -34.846 -3.172 1.00 28.59 288 ALA A CA 1
ATOM 2236 C C . ALA A 1 288 ? 1.050 -34.420 -4.050 1.00 28.59 288 ALA A C 1
ATOM 2238 O O . ALA A 1 288 ? 0.440 -35.242 -4.729 1.00 28.59 288 ALA A O 1
ATOM 2239 N N . SER A 1 289 ? 0.715 -33.126 -4.041 1.00 30.94 289 SER A N 1
ATOM 2240 C CA . SER A 1 289 ? -0.022 -32.441 -5.127 1.00 30.94 289 SER A CA 1
ATOM 2241 C C . SER A 1 289 ? 0.337 -30.945 -5.246 1.00 30.94 289 SER A C 1
ATOM 2243 O O . SER A 1 289 ? -0.357 -30.190 -5.914 1.00 30.94 289 SER A O 1
ATOM 2245 N N . ASP A 1 290 ? 1.438 -30.511 -4.620 1.00 33.91 290 ASP A N 1
ATOM 2246 C CA . ASP A 1 290 ? 1.805 -29.097 -4.407 1.00 33.91 290 ASP A CA 1
ATOM 2247 C C . ASP A 1 290 ? 2.447 -28.382 -5.623 1.00 33.91 290 ASP A C 1
ATOM 2249 O O . ASP A 1 290 ? 2.885 -27.241 -5.509 1.00 33.91 290 ASP A O 1
ATOM 2253 N N . SER A 1 291 ? 2.504 -28.991 -6.810 1.00 36.50 291 SER A N 1
ATOM 2254 C CA . SER A 1 291 ? 3.203 -28.411 -7.969 1.00 36.50 291 SER A CA 1
ATOM 2255 C C . SER A 1 291 ? 2.302 -27.510 -8.829 1.00 36.50 291 SER A C 1
ATOM 2257 O O . SER A 1 291 ? 1.923 -27.920 -9.923 1.00 36.50 291 SER A O 1
ATOM 2259 N N . GLN A 1 292 ? 1.933 -26.326 -8.321 1.00 49.09 292 GLN A N 1
ATOM 2260 C CA . GLN A 1 292 ? 1.570 -25.089 -9.062 1.00 49.09 292 GLN A CA 1
ATOM 2261 C C . GLN A 1 292 ? 0.830 -24.119 -8.125 1.00 49.09 292 GLN A C 1
ATOM 2263 O O . GLN A 1 292 ? -0.377 -23.910 -8.244 1.00 49.09 292 GLN A O 1
ATOM 2268 N N . LYS A 1 293 ? 1.539 -23.529 -7.159 1.00 56.28 293 LYS A N 1
ATOM 2269 C CA . LYS A 1 293 ? 0.993 -22.435 -6.346 1.00 56.28 293 LYS A CA 1
ATOM 2270 C C . LYS A 1 293 ? 1.494 -21.091 -6.863 1.00 56.28 293 LYS A C 1
ATOM 2272 O O . LYS A 1 293 ? 2.621 -20.980 -7.331 1.00 56.28 293 LYS A O 1
ATOM 2277 N N . CYS A 1 294 ? 0.621 -20.088 -6.814 1.00 55.38 294 CYS A N 1
ATOM 2278 C CA . CYS A 1 294 ? 0.989 -18.694 -7.036 1.00 55.38 294 CYS A CA 1
ATOM 2279 C C . CYS A 1 294 ? 1.632 -18.198 -5.737 1.00 55.38 294 CYS A C 1
ATOM 2281 O O . CYS A 1 294 ? 0.919 -17.835 -4.803 1.00 55.38 294 CYS A O 1
ATOM 2283 N N . GLU A 1 295 ? 2.954 -18.301 -5.646 1.00 58.19 295 GLU A N 1
ATOM 2284 C CA . GLU A 1 295 ? 3.723 -17.919 -4.459 1.00 58.19 295 GLU A CA 1
ATOM 2285 C C . GLU A 1 295 ? 4.319 -16.519 -4.643 1.00 58.19 295 GLU A C 1
ATOM 2287 O O . GLU A 1 295 ? 4.603 -16.096 -5.767 1.00 58.19 295 GLU A O 1
ATOM 2292 N N . VAL A 1 296 ? 4.459 -15.794 -3.535 1.00 55.69 296 VAL A N 1
ATOM 2293 C CA . VAL A 1 296 ? 5.056 -14.458 -3.473 1.00 55.69 296 VAL A CA 1
ATOM 2294 C C . VAL A 1 296 ? 6.070 -14.475 -2.332 1.00 55.69 296 VAL A C 1
ATOM 2296 O O . VAL A 1 296 ? 5.721 -14.845 -1.210 1.00 55.69 296 VAL A O 1
ATOM 2299 N N . SER A 1 297 ? 7.328 -14.134 -2.615 1.00 52.44 297 SER A N 1
ATOM 2300 C CA . SER A 1 297 ? 8.383 -14.046 -1.599 1.00 52.44 297 SER A CA 1
ATOM 2301 C C . SER A 1 297 ? 8.313 -12.712 -0.851 1.00 52.44 297 SER A C 1
ATOM 2303 O O . SER A 1 297 ? 7.830 -11.720 -1.393 1.00 52.44 297 SER A O 1
ATOM 2305 N N . ILE A 1 298 ? 8.813 -12.681 0.391 1.00 47.31 298 ILE A N 1
ATOM 2306 C CA . ILE A 1 298 ? 8.941 -11.438 1.179 1.00 47.31 298 ILE A CA 1
ATOM 2307 C C . ILE A 1 298 ? 9.778 -10.413 0.407 1.00 47.31 298 ILE A C 1
ATOM 2309 O O . ILE A 1 298 ? 9.323 -9.294 0.209 1.00 47.31 298 ILE A O 1
ATOM 2313 N N . GLU A 1 299 ? 10.918 -10.847 -0.137 1.00 53.94 299 GLU A N 1
ATOM 2314 C CA . GLU A 1 299 ? 11.776 -10.030 -1.003 1.00 53.94 299 GLU A CA 1
ATOM 2315 C C . GLU A 1 299 ? 11.006 -9.458 -2.204 1.00 53.94 299 GLU A C 1
ATOM 2317 O O . GLU A 1 299 ? 11.124 -8.277 -2.505 1.00 53.94 299 GLU A O 1
ATOM 2322 N N . GLY A 1 300 ? 10.144 -10.252 -2.851 1.00 56.38 300 GLY A N 1
ATOM 2323 C CA . GLY A 1 300 ? 9.317 -9.782 -3.966 1.00 56.38 300 GLY A CA 1
ATOM 2324 C C . GLY A 1 300 ? 8.267 -8.738 -3.568 1.00 56.38 300 GLY A C 1
ATOM 2325 O O . GLY A 1 300 ? 7.857 -7.939 -4.406 1.00 56.38 300 GLY A O 1
ATOM 2326 N N . VAL A 1 301 ? 7.827 -8.702 -2.306 1.00 54.94 301 VAL A N 1
ATOM 2327 C CA . VAL A 1 301 ? 6.944 -7.634 -1.797 1.00 54.94 301 VAL A CA 1
ATOM 2328 C C . VAL A 1 301 ? 7.702 -6.387 -1.400 1.00 54.94 301 VAL A C 1
ATOM 2330 O O . VAL A 1 301 ? 7.251 -5.295 -1.745 1.00 54.94 301 VAL A O 1
ATOM 2333 N N . ASP A 1 302 ? 8.846 -6.537 -0.738 1.00 53.22 302 ASP A N 1
ATOM 2334 C CA . ASP A 1 302 ? 9.685 -5.398 -0.365 1.00 53.22 302 ASP A CA 1
ATOM 2335 C C . ASP A 1 302 ? 10.186 -4.657 -1.614 1.00 53.22 302 ASP A C 1
ATOM 2337 O O . ASP A 1 302 ? 10.240 -3.431 -1.635 1.00 53.22 302 ASP A O 1
ATOM 2341 N N . LEU A 1 303 ? 10.480 -5.387 -2.693 1.00 63.50 303 LEU A N 1
ATOM 2342 C CA . LEU A 1 303 ? 10.909 -4.796 -3.962 1.00 63.50 303 LEU A CA 1
ATOM 2343 C C . LEU A 1 303 ? 9.739 -4.186 -4.754 1.00 63.50 303 LEU A C 1
ATOM 2345 O O . LEU A 1 303 ? 9.865 -3.090 -5.301 1.00 63.50 303 LEU A O 1
ATOM 2349 N N . ALA A 1 304 ? 8.561 -4.818 -4.730 1.00 65.44 304 ALA A N 1
ATOM 2350 C CA . ALA A 1 304 ? 7.346 -4.277 -5.349 1.00 65.44 304 ALA A CA 1
ATOM 2351 C C . ALA A 1 304 ? 6.819 -2.995 -4.674 1.00 65.44 304 ALA A C 1
ATOM 2353 O O . ALA A 1 304 ? 6.000 -2.286 -5.259 1.00 65.44 304 ALA A O 1
ATOM 2354 N N . GLN A 1 305 ? 7.250 -2.680 -3.446 1.00 66.12 305 GLN A N 1
ATOM 2355 C CA . GLN A 1 305 ? 6.788 -1.507 -2.698 1.00 66.12 305 GLN A CA 1
ATOM 2356 C C . GLN A 1 305 ? 6.961 -0.206 -3.486 1.00 66.12 305 GLN A C 1
ATOM 2358 O O . GLN A 1 305 ? 6.013 0.575 -3.574 1.00 66.12 305 GLN A O 1
ATOM 2363 N N . SER A 1 306 ? 8.135 0.015 -4.083 1.00 72.12 306 SER A N 1
ATOM 2364 C CA . SER A 1 306 ? 8.396 1.237 -4.848 1.00 72.12 306 SER A CA 1
ATOM 2365 C C . SER A 1 306 ? 7.466 1.340 -6.060 1.00 72.12 306 SER A C 1
ATOM 2367 O O . SER A 1 306 ? 6.848 2.382 -6.269 1.00 72.12 306 SER A O 1
ATOM 2369 N N . ALA A 1 307 ? 7.294 0.240 -6.802 1.00 78.19 307 ALA A N 1
ATOM 2370 C CA . ALA A 1 307 ? 6.397 0.175 -7.956 1.00 78.19 307 ALA A CA 1
ATOM 2371 C C . ALA A 1 307 ? 4.930 0.413 -7.562 1.00 78.19 307 ALA A C 1
ATOM 2373 O O . ALA A 1 307 ? 4.207 1.138 -8.239 1.00 78.19 307 ALA A O 1
ATOM 2374 N N . LEU A 1 308 ? 4.482 -0.123 -6.424 1.00 76.94 308 LEU A N 1
ATOM 2375 C CA . LEU A 1 308 ? 3.122 0.076 -5.918 1.00 76.94 308 LEU A CA 1
ATOM 2376 C C . LEU A 1 308 ? 2.874 1.499 -5.419 1.00 76.94 308 LEU A C 1
ATOM 2378 O O . LEU A 1 308 ? 1.810 2.057 -5.687 1.00 76.94 308 LEU A O 1
ATOM 2382 N N . GLU A 1 309 ? 3.812 2.088 -4.678 1.00 74.06 309 GLU A N 1
ATOM 2383 C CA . GLU A 1 309 ? 3.710 3.479 -4.228 1.00 74.06 309 GLU A CA 1
ATOM 2384 C C . GLU A 1 309 ? 3.631 4.418 -5.431 1.00 74.06 309 GLU A C 1
ATOM 2386 O O . GLU A 1 309 ? 2.749 5.276 -5.519 1.00 74.06 309 GLU A O 1
ATOM 2391 N N . ASP A 1 310 ? 4.515 4.212 -6.393 1.00 80.12 310 ASP A N 1
ATOM 2392 C CA . ASP A 1 310 ? 4.571 4.986 -7.615 1.00 80.12 310 ASP A CA 1
ATOM 2393 C C . ASP A 1 310 ? 3.316 4.789 -8.488 1.00 80.12 310 ASP A C 1
ATOM 2395 O O . ASP A 1 310 ? 2.712 5.762 -8.960 1.00 80.12 310 ASP A O 1
ATOM 2399 N N . PHE A 1 311 ? 2.824 3.552 -8.597 1.00 86.88 311 PHE A N 1
ATOM 2400 C CA . PHE A 1 311 ? 1.565 3.228 -9.259 1.00 86.88 311 PHE A CA 1
ATOM 2401 C C . PHE A 1 311 ? 0.373 3.941 -8.615 1.00 86.88 311 PHE A C 1
ATOM 2403 O O . PHE A 1 311 ? -0.440 4.566 -9.302 1.00 86.88 311 PHE A O 1
ATOM 2410 N N . VAL A 1 312 ? 0.255 3.865 -7.288 1.00 82.50 312 VAL A N 1
ATOM 2411 C CA . VAL A 1 312 ? -0.837 4.488 -6.533 1.00 82.50 312 VAL A CA 1
ATOM 2412 C C . VAL A 1 312 ? -0.811 6.003 -6.714 1.00 82.50 312 VAL A C 1
ATOM 2414 O O . VAL A 1 312 ? -1.852 6.606 -6.978 1.00 82.50 312 VAL A O 1
ATOM 2417 N N . ASN A 1 313 ? 0.367 6.618 -6.640 1.00 80.50 313 ASN A N 1
ATOM 2418 C CA . ASN A 1 313 ? 0.499 8.063 -6.787 1.00 80.50 313 ASN A CA 1
ATOM 2419 C C . ASN A 1 313 ? 0.249 8.548 -8.224 1.00 80.50 313 ASN A C 1
ATOM 2421 O O . ASN A 1 313 ? -0.274 9.649 -8.404 1.00 80.50 313 ASN A O 1
ATOM 2425 N N . SER A 1 314 ? 0.566 7.733 -9.232 1.00 82.25 314 SER A N 1
ATOM 2426 C CA . SER A 1 314 ? 0.519 8.146 -10.642 1.00 82.25 314 SER A CA 1
ATOM 2427 C C . SER A 1 314 ? -0.781 7.767 -11.352 1.00 82.25 314 SER A C 1
ATOM 2429 O O . SER A 1 314 ? -1.260 8.507 -12.215 1.00 82.25 314 SER A O 1
ATOM 2431 N N . TYR A 1 315 ? -1.388 6.632 -10.988 1.00 89.25 315 TYR A N 1
ATOM 2432 C CA . TYR A 1 315 ? -2.467 6.032 -11.774 1.00 89.25 315 TYR A CA 1
ATOM 2433 C C . TYR A 1 315 ? -3.843 6.057 -11.117 1.00 89.25 315 TYR A C 1
ATOM 2435 O O . TYR A 1 315 ? -4.849 6.004 -11.827 1.00 89.25 315 TYR A O 1
ATOM 2443 N N . PHE A 1 316 ? -3.946 6.238 -9.796 1.00 89.69 316 PHE A N 1
ATOM 2444 C CA . PHE A 1 316 ? -5.249 6.292 -9.113 1.00 89.69 316 PHE A CA 1
ATOM 2445 C C . PHE A 1 316 ? -6.176 7.380 -9.663 1.00 89.69 316 PHE A C 1
ATOM 2447 O O . PHE A 1 316 ? -7.395 7.193 -9.724 1.00 89.69 316 PHE A O 1
ATOM 2454 N N . VAL A 1 317 ? -5.605 8.484 -10.144 1.00 89.38 317 VAL A N 1
ATOM 2455 C CA . VAL A 1 317 ? -6.358 9.591 -10.735 1.00 89.38 317 VAL A CA 1
ATOM 2456 C C . VAL A 1 317 ? -7.209 9.160 -11.938 1.00 89.38 317 VAL A C 1
ATOM 2458 O O . VAL A 1 317 ? -8.345 9.621 -12.069 1.00 89.38 317 VAL A O 1
ATOM 2461 N N . PHE A 1 318 ? -6.731 8.216 -12.758 1.00 90.25 318 PHE A N 1
ATOM 2462 C CA . PHE A 1 318 ? -7.468 7.678 -13.914 1.00 90.25 318 PHE A CA 1
ATOM 2463 C C . PHE A 1 318 ? -8.661 6.803 -13.514 1.00 90.25 318 PHE A C 1
ATOM 2465 O O . PHE A 1 318 ? -9.530 6.527 -14.342 1.00 90.25 318 PHE A O 1
ATOM 2472 N N . HIS A 1 319 ? -8.720 6.407 -12.242 1.00 91.81 319 HIS A N 1
ATOM 2473 C CA . HIS A 1 319 ? -9.774 5.587 -11.645 1.00 91.81 319 HIS A CA 1
ATOM 2474 C C . HIS A 1 319 ? -10.678 6.385 -10.700 1.00 91.81 319 HIS A C 1
ATOM 2476 O O . HIS A 1 319 ? -11.453 5.799 -9.948 1.00 91.81 319 HIS A O 1
ATOM 2482 N N . ASN A 1 320 ? -10.588 7.721 -10.696 1.00 88.81 320 ASN A N 1
ATOM 2483 C CA . ASN A 1 320 ? -11.268 8.580 -9.715 1.00 88.81 320 ASN A CA 1
ATOM 2484 C C . ASN A 1 320 ? -10.956 8.210 -8.250 1.00 88.81 320 ASN A C 1
ATOM 2486 O O . ASN A 1 320 ? -11.754 8.476 -7.344 1.00 88.81 320 ASN A O 1
ATOM 2490 N N . LEU A 1 321 ? -9.791 7.604 -8.027 1.00 86.00 321 LEU A N 1
ATOM 2491 C CA . LEU A 1 321 ? -9.252 7.276 -6.718 1.00 86.00 321 LEU A CA 1
ATOM 2492 C C . LEU A 1 321 ? -8.246 8.352 -6.302 1.00 86.00 321 LEU A C 1
ATOM 2494 O O . LEU A 1 321 ? -7.723 9.096 -7.134 1.00 86.00 321 LEU A O 1
ATOM 2498 N N . SER A 1 322 ? -7.997 8.454 -5.002 1.00 79.75 322 SER A N 1
ATOM 2499 C CA . SER A 1 322 ? -7.043 9.402 -4.428 1.00 79.75 322 SER A CA 1
ATOM 2500 C C . SER A 1 322 ? -6.055 8.658 -3.527 1.00 79.75 322 SER A C 1
ATOM 2502 O O . SER A 1 322 ? -6.503 7.931 -2.636 1.00 79.75 322 SER A O 1
ATOM 2504 N N . PRO A 1 323 ? -4.734 8.829 -3.731 1.00 67.75 323 PRO A N 1
ATOM 2505 C CA . PRO A 1 323 ? -3.724 8.231 -2.859 1.00 67.75 323 PRO A CA 1
ATOM 2506 C C . PRO A 1 323 ? -3.805 8.780 -1.428 1.00 67.75 323 PRO A C 1
ATOM 2508 O O . PRO A 1 323 ? -3.390 8.111 -0.493 1.00 67.75 323 PRO A O 1
ATOM 2511 N N . GLU A 1 324 ? -4.405 9.959 -1.229 1.00 65.44 324 GLU A N 1
ATOM 2512 C CA . GLU A 1 324 ? -4.653 10.571 0.080 1.00 65.44 324 GLU A CA 1
ATOM 2513 C C . GLU A 1 324 ? -5.887 9.992 0.791 1.00 65.44 324 GLU A C 1
ATOM 2515 O O . GLU A 1 324 ? -6.062 10.180 1.998 1.00 65.44 324 GLU A O 1
ATOM 2520 N N . ARG A 1 325 ? -6.768 9.290 0.067 1.00 65.38 325 ARG A N 1
ATOM 2521 C CA . ARG A 1 325 ? -7.975 8.692 0.635 1.00 65.38 325 ARG A CA 1
ATOM 2522 C C . ARG A 1 325 ? -7.698 7.254 1.043 1.00 65.38 325 ARG A C 1
ATOM 2524 O O . ARG A 1 325 ? -7.722 6.342 0.223 1.00 65.38 325 ARG A O 1
ATOM 2531 N N . THR A 1 326 ? -7.554 7.037 2.347 1.00 52.47 326 THR A N 1
ATOM 2532 C CA . THR A 1 326 ? -7.220 5.728 2.929 1.00 52.47 326 THR A CA 1
ATOM 2533 C C . THR A 1 326 ? -8.143 4.613 2.436 1.00 52.47 326 THR A C 1
ATOM 2535 O O . THR A 1 326 ? -7.682 3.527 2.124 1.00 52.47 326 THR A O 1
ATOM 2538 N N . GLN A 1 327 ? -9.441 4.879 2.285 1.00 56.75 327 GLN A N 1
ATOM 2539 C CA . GLN A 1 327 ? -10.396 3.892 1.770 1.00 56.75 327 GLN A CA 1
ATOM 2540 C C . GLN A 1 327 ? -10.103 3.444 0.332 1.00 56.75 327 GLN A C 1
ATOM 2542 O O . GLN A 1 327 ? -10.262 2.263 0.028 1.00 56.75 327 GLN A O 1
ATOM 2547 N N . ASP A 1 328 ? -9.701 4.370 -0.545 1.00 67.44 328 ASP A N 1
ATOM 2548 C CA . ASP A 1 328 ? -9.427 4.067 -1.953 1.00 67.44 328 ASP A CA 1
ATOM 2549 C C . ASP A 1 328 ? -8.203 3.156 -2.051 1.00 67.44 328 ASP A C 1
ATOM 2551 O O . ASP A 1 328 ? -8.223 2.144 -2.745 1.00 67.44 328 ASP A O 1
ATOM 2555 N N . VAL A 1 329 ? -7.170 3.481 -1.280 1.00 63.97 329 VAL A N 1
ATOM 2556 C CA . VAL A 1 329 ? -5.959 2.680 -1.148 1.00 63.97 329 VAL A CA 1
ATOM 2557 C C . VAL A 1 329 ? -6.280 1.302 -0.574 1.00 63.97 329 VAL A C 1
ATOM 2559 O O . VAL A 1 329 ? -6.104 0.287 -1.244 1.00 63.97 329 VAL A O 1
ATOM 2562 N N . LEU A 1 330 ? -6.807 1.248 0.650 1.00 56.44 330 LEU A N 1
ATOM 2563 C CA . LEU A 1 330 ? -6.964 0.004 1.403 1.00 56.44 330 LEU A CA 1
ATOM 2564 C C . LEU A 1 330 ? -7.883 -1.013 0.719 1.00 56.44 330 LEU A C 1
ATOM 2566 O O . LEU A 1 330 ? -7.754 -2.215 0.949 1.00 56.44 330 LEU A O 1
ATOM 2570 N N . LYS A 1 331 ? -8.801 -0.547 -0.131 1.00 67.19 331 LYS A N 1
ATOM 2571 C CA . LYS A 1 331 ? -9.717 -1.416 -0.867 1.00 67.19 331 LYS A CA 1
ATOM 2572 C C . LYS A 1 331 ? -9.023 -2.240 -1.956 1.00 67.19 331 LYS A C 1
ATOM 2574 O O . LYS A 1 331 ? -9.394 -3.397 -2.143 1.00 67.19 331 LYS A O 1
ATOM 2579 N N . TYR A 1 332 ? -8.061 -1.668 -2.679 1.00 73.38 332 TYR A N 1
ATOM 2580 C CA . TYR A 1 332 ? -7.450 -2.318 -3.851 1.00 73.38 332 TYR A CA 1
ATOM 2581 C C . TYR A 1 332 ? -6.010 -2.768 -3.606 1.00 73.38 332 TYR A C 1
ATOM 2583 O O . TYR A 1 332 ? -5.557 -3.736 -4.218 1.00 73.38 332 TYR A O 1
ATOM 2591 N N . PHE A 1 333 ? -5.317 -2.113 -2.675 1.00 69.81 333 PHE A N 1
ATOM 2592 C CA . PHE A 1 333 ? -3.895 -2.300 -2.419 1.00 69.81 333 PHE A CA 1
ATOM 2593 C C . PHE A 1 333 ? -3.473 -3.758 -2.167 1.00 69.81 333 PHE A C 1
ATOM 2595 O O . PHE A 1 333 ? -2.535 -4.199 -2.824 1.00 69.81 333 PHE A O 1
ATOM 2602 N N . PRO A 1 334 ? -4.169 -4.570 -1.338 1.00 64.56 334 PRO A N 1
ATOM 2603 C CA . PRO A 1 334 ? -3.749 -5.956 -1.104 1.00 64.56 334 PRO A CA 1
ATOM 2604 C C . PRO A 1 334 ? -3.742 -6.815 -2.373 1.00 64.56 334 PRO A C 1
ATOM 2606 O O . PRO A 1 334 ? -2.922 -7.714 -2.518 1.00 64.56 334 PRO A O 1
ATOM 2609 N N . THR A 1 335 ? -4.671 -6.545 -3.294 1.00 73.56 335 THR A N 1
ATOM 2610 C CA . THR A 1 335 ? -4.745 -7.280 -4.561 1.00 73.56 335 THR A CA 1
ATOM 2611 C C . THR A 1 335 ? -3.665 -6.805 -5.523 1.00 73.56 335 THR A C 1
ATOM 2613 O O . THR A 1 335 ? -3.014 -7.637 -6.143 1.00 73.56 335 THR A O 1
ATOM 2616 N N . LEU A 1 336 ? -3.465 -5.487 -5.635 1.00 79.81 336 LEU A N 1
ATOM 2617 C CA . LEU A 1 336 ? -2.410 -4.918 -6.477 1.00 79.81 336 LEU A CA 1
ATOM 2618 C C . LEU A 1 336 ? -1.032 -5.399 -6.026 1.00 79.81 336 LEU A C 1
ATOM 2620 O O . LEU A 1 336 ? -0.277 -5.889 -6.852 1.00 79.81 336 LEU A O 1
ATOM 2624 N N . SER A 1 337 ? -0.769 -5.368 -4.719 1.00 73.38 337 SER A N 1
ATOM 2625 C CA . SER A 1 337 ? 0.480 -5.855 -4.137 1.00 73.38 337 SER A CA 1
ATOM 2626 C C . SER A 1 337 ? 0.720 -7.329 -4.435 1.00 73.38 337 SER A C 1
ATOM 2628 O O . SER A 1 337 ? 1.776 -7.676 -4.941 1.00 73.38 337 SER A O 1
ATOM 2630 N N . PHE A 1 338 ? -0.278 -8.192 -4.232 1.00 73.56 338 PHE A N 1
ATOM 2631 C CA . PHE A 1 338 ? -0.144 -9.610 -4.566 1.00 73.56 338 PHE A CA 1
ATOM 2632 C C . PHE A 1 338 ? 0.219 -9.847 -6.042 1.00 73.56 338 PHE A C 1
ATOM 2634 O O . PHE A 1 338 ? 1.062 -10.690 -6.342 1.00 73.56 338 PHE A O 1
ATOM 2641 N N . VAL A 1 339 ? -0.437 -9.133 -6.964 1.00 82.44 339 VAL A N 1
ATOM 2642 C CA . VAL A 1 339 ? -0.188 -9.288 -8.404 1.00 82.44 339 VAL A CA 1
ATOM 2643 C C . VAL A 1 339 ? 1.191 -8.771 -8.782 1.00 82.44 339 VAL A C 1
ATOM 2645 O O . VAL A 1 339 ? 1.928 -9.488 -9.455 1.00 82.44 339 VAL A O 1
ATOM 2648 N N . GLU A 1 340 ? 1.529 -7.570 -8.327 1.00 86.81 340 GLU A N 1
ATOM 2649 C CA . GLU A 1 340 ? 2.795 -6.917 -8.638 1.00 86.81 340 GLU A CA 1
ATOM 2650 C C . GLU A 1 340 ? 3.974 -7.731 -8.123 1.00 86.81 340 GLU A C 1
ATOM 2652 O O . GLU A 1 340 ? 4.856 -8.110 -8.880 1.00 86.81 340 GLU A O 1
ATOM 2657 N N . SER A 1 341 ? 3.932 -8.140 -6.861 1.00 77.00 341 SER A N 1
ATOM 2658 C CA . SER A 1 341 ? 5.014 -8.911 -6.258 1.00 77.00 341 SER A CA 1
ATOM 2659 C C . SER A 1 341 ? 5.194 -10.294 -6.878 1.00 77.00 341 SER A C 1
ATOM 2661 O O . SER A 1 341 ? 6.306 -10.820 -6.908 1.00 77.00 341 SER A O 1
ATOM 2663 N N . HIS A 1 342 ? 4.121 -10.898 -7.397 1.00 80.94 342 HIS A N 1
ATOM 2664 C CA . HIS A 1 342 ? 4.240 -12.137 -8.160 1.00 80.94 342 HIS A CA 1
ATOM 2665 C C . HIS A 1 342 ? 4.902 -11.908 -9.525 1.00 80.94 342 HIS A C 1
ATOM 2667 O O . HIS A 1 342 ? 5.730 -12.716 -9.940 1.00 80.94 342 HIS A O 1
ATOM 2673 N N . ILE A 1 343 ? 4.542 -10.826 -10.224 1.00 89.38 343 ILE A N 1
ATOM 2674 C CA . ILE A 1 343 ? 5.158 -10.456 -11.503 1.00 89.38 343 ILE A CA 1
ATOM 2675 C C . ILE A 1 343 ? 6.636 -10.123 -11.295 1.00 89.38 343 ILE A C 1
ATOM 2677 O O . ILE A 1 343 ? 7.473 -10.703 -11.979 1.00 89.38 343 ILE A O 1
ATOM 2681 N N . TYR A 1 344 ? 6.951 -9.298 -10.299 1.00 85.44 344 TYR A N 1
ATOM 2682 C CA . TYR A 1 344 ? 8.313 -8.916 -9.944 1.00 85.44 344 TYR A CA 1
ATOM 2683 C C . TYR A 1 344 ? 9.187 -10.135 -9.623 1.00 85.44 344 TYR A C 1
ATOM 2685 O O . TYR A 1 344 ? 10.292 -10.275 -10.136 1.00 85.44 344 TYR A O 1
ATOM 2693 N N . GLY A 1 345 ? 8.686 -11.083 -8.820 1.00 82.25 345 GLY A N 1
ATOM 2694 C CA . GLY A 1 345 ? 9.435 -12.307 -8.514 1.00 82.25 345 GLY A CA 1
ATOM 2695 C C . GLY A 1 345 ? 9.743 -13.161 -9.752 1.00 82.25 345 GLY A C 1
ATOM 2696 O O . GLY A 1 345 ? 10.789 -13.807 -9.818 1.00 82.25 345 GLY A O 1
ATOM 2697 N N . LEU A 1 346 ? 8.851 -13.164 -10.749 1.00 88.56 346 LEU A N 1
ATOM 2698 C CA . LEU A 1 346 ? 9.091 -13.826 -12.034 1.00 88.56 346 LEU A CA 1
ATOM 2699 C C . LEU A 1 346 ? 10.079 -13.051 -12.910 1.00 88.56 346 LEU A C 1
ATOM 2701 O O . LEU A 1 346 ? 10.844 -13.686 -13.634 1.00 88.56 346 LEU A O 1
ATOM 2705 N N . ASP A 1 347 ? 10.053 -11.722 -12.841 1.00 89.75 347 ASP A N 1
ATOM 2706 C CA . ASP A 1 347 ? 10.973 -10.834 -13.547 1.00 89.75 347 ASP A CA 1
ATOM 2707 C C . ASP A 1 347 ? 12.408 -11.029 -13.045 1.00 89.75 347 ASP A C 1
ATOM 2709 O O . ASP A 1 347 ? 13.277 -11.419 -13.819 1.00 89.75 347 ASP A O 1
ATOM 2713 N N . GLN A 1 348 ? 12.619 -10.983 -11.725 1.00 85.25 348 GLN A N 1
ATOM 2714 C CA . GLN A 1 348 ? 13.914 -11.285 -11.108 1.00 85.25 348 GLN A CA 1
ATOM 2715 C C . GLN A 1 348 ? 14.414 -12.684 -11.490 1.00 85.25 348 GLN A C 1
ATOM 2717 O O . GLN A 1 348 ? 15.557 -12.863 -11.903 1.00 85.25 348 GLN A O 1
ATOM 2722 N N . ALA A 1 349 ? 13.541 -13.695 -11.424 1.00 85.75 349 ALA A N 1
ATOM 2723 C CA . ALA A 1 349 ? 13.903 -15.046 -11.840 1.00 85.75 349 ALA A CA 1
ATOM 2724 C C . ALA A 1 349 ? 14.236 -15.130 -13.343 1.00 85.75 349 ALA A C 1
ATOM 2726 O O . ALA A 1 349 ? 15.018 -15.995 -13.748 1.00 85.75 349 ALA A O 1
ATOM 2727 N N . ASN A 1 350 ? 13.648 -14.274 -14.186 1.00 89.62 350 ASN A N 1
ATOM 2728 C CA . ASN A 1 350 ? 14.015 -14.165 -15.594 1.00 89.62 350 ASN A CA 1
ATOM 2729 C C . ASN A 1 350 ? 15.420 -13.579 -15.755 1.00 89.62 350 ASN A C 1
ATOM 2731 O O . ASN A 1 350 ? 16.233 -14.170 -16.468 1.00 89.62 350 ASN A O 1
ATOM 2735 N N . GLU A 1 351 ? 15.696 -12.461 -15.086 1.00 86.62 351 GLU A N 1
ATOM 2736 C CA . GLU A 1 351 ? 16.976 -11.754 -15.138 1.00 86.62 351 GLU A CA 1
ATOM 2737 C C . GLU A 1 351 ? 18.128 -12.586 -14.574 1.00 86.62 351 GLU A C 1
ATOM 2739 O O . GLU A 1 351 ? 19.179 -12.704 -15.204 1.00 86.62 351 GLU A O 1
ATOM 2744 N N . ASP A 1 352 ? 17.924 -13.269 -13.448 1.00 84.50 352 ASP A N 1
ATOM 2745 C CA . ASP A 1 352 ? 18.962 -14.107 -12.846 1.00 84.50 352 ASP A CA 1
ATOM 2746 C C . ASP A 1 352 ? 19.382 -15.259 -13.781 1.00 84.50 352 ASP A C 1
ATOM 2748 O O . ASP A 1 352 ? 20.529 -15.709 -13.775 1.00 84.50 352 ASP A O 1
ATOM 2752 N N . ASN A 1 353 ? 18.466 -15.726 -14.639 1.00 82.81 353 ASN A N 1
ATOM 2753 C CA . ASN A 1 353 ? 18.749 -16.724 -15.674 1.00 82.81 353 ASN A CA 1
ATOM 2754 C C . ASN A 1 353 ? 19.528 -16.151 -16.882 1.00 82.81 353 ASN A C 1
ATOM 2756 O O . ASN A 1 353 ? 20.035 -16.930 -17.698 1.00 82.81 353 ASN A O 1
ATOM 2760 N N . LEU A 1 354 ? 19.615 -14.824 -17.026 1.00 82.56 354 LEU A N 1
ATOM 2761 C CA . LEU A 1 354 ? 20.391 -14.132 -18.067 1.00 82.56 354 LEU A CA 1
ATOM 2762 C C . LEU A 1 354 ? 21.848 -13.893 -17.672 1.00 82.56 354 LEU A C 1
ATOM 2764 O O . LEU A 1 354 ? 22.687 -13.674 -18.559 1.00 82.56 354 LEU A O 1
ATOM 2768 N N . LEU A 1 355 ? 22.150 -13.942 -16.373 1.00 73.38 355 LEU A N 1
ATOM 2769 C CA . LEU A 1 355 ? 23.497 -13.755 -15.859 1.00 73.38 355 LEU A CA 1
ATOM 2770 C C . LEU A 1 355 ? 24.431 -14.887 -16.325 1.00 73.38 355 LEU A C 1
ATOM 2772 O O . LEU A 1 355 ? 24.047 -16.064 -16.373 1.00 73.38 355 LEU A O 1
ATOM 2776 N N . PRO A 1 356 ? 25.693 -14.573 -16.664 1.00 65.25 356 PRO A N 1
ATOM 2777 C CA . PRO A 1 356 ? 26.686 -15.603 -16.915 1.00 65.25 356 PRO A CA 1
ATOM 2778 C C . PRO A 1 356 ? 26.928 -16.424 -15.631 1.00 65.25 356 PRO A C 1
ATOM 2780 O O . PRO A 1 356 ? 26.988 -15.857 -14.541 1.00 65.25 356 PRO A O 1
ATOM 2783 N N . PRO A 1 357 ? 27.094 -17.757 -15.728 1.00 62.78 357 PRO A N 1
ATOM 2784 C CA . PRO A 1 357 ? 27.291 -18.603 -14.550 1.00 62.78 357 PRO A CA 1
ATOM 2785 C C . PRO A 1 357 ? 28.563 -18.207 -13.783 1.00 62.78 357 PRO A C 1
ATOM 2787 O O . PRO A 1 357 ? 29.613 -18.038 -14.411 1.00 62.78 357 PRO A O 1
ATOM 2790 N N . ASP A 1 358 ? 28.493 -18.116 -12.443 1.00 64.31 358 ASP A N 1
ATOM 2791 C CA . ASP A 1 358 ? 29.668 -17.800 -11.614 1.00 64.31 358 ASP A CA 1
ATOM 2792 C C . ASP A 1 358 ? 30.755 -18.870 -11.853 1.00 64.31 358 ASP A C 1
ATOM 2794 O O . ASP A 1 358 ? 30.533 -20.060 -11.588 1.00 64.31 358 ASP A O 1
ATOM 2798 N N . PRO A 1 359 ? 31.954 -18.487 -12.334 1.00 59.47 359 PRO A N 1
ATOM 2799 C CA . PRO A 1 359 ? 33.041 -19.427 -12.596 1.00 59.47 359 PRO A CA 1
ATOM 2800 C C . PRO A 1 359 ? 33.516 -20.182 -11.343 1.00 59.47 359 PRO A C 1
ATOM 2802 O O . PRO A 1 359 ? 34.191 -21.205 -11.468 1.00 59.47 359 PRO A O 1
ATOM 2805 N N . ARG A 1 360 ? 33.173 -19.708 -10.138 1.00 63.03 360 ARG A N 1
ATOM 2806 C CA . ARG A 1 360 ? 33.491 -20.347 -8.853 1.00 63.03 360 ARG A CA 1
ATOM 2807 C C . ARG A 1 360 ? 32.459 -21.389 -8.423 1.00 63.03 360 ARG A C 1
ATOM 2809 O O . ARG A 1 360 ? 32.784 -22.196 -7.555 1.00 63.03 360 ARG A O 1
ATOM 2816 N N . ASN A 1 361 ? 31.264 -21.410 -9.023 1.00 57.94 361 ASN A N 1
ATOM 2817 C CA . ASN A 1 361 ? 30.200 -22.347 -8.662 1.00 57.94 361 ASN A CA 1
ATOM 2818 C C . ASN A 1 361 ? 29.407 -22.825 -9.894 1.00 57.94 361 ASN A C 1
ATOM 2820 O O . ASN A 1 361 ? 28.256 -22.473 -10.125 1.00 57.94 361 ASN A O 1
ATOM 2824 N N . LEU A 1 362 ? 30.035 -23.692 -10.696 1.00 56.09 362 LEU A N 1
ATOM 2825 C CA . LEU A 1 362 ? 29.494 -24.218 -11.964 1.00 56.09 362 LEU A CA 1
ATOM 2826 C C . LEU A 1 362 ? 28.167 -25.005 -11.840 1.00 56.09 362 LEU A C 1
ATOM 2828 O O . LEU A 1 362 ? 27.563 -25.322 -12.866 1.00 56.09 362 LEU A O 1
ATOM 2832 N N . ASN A 1 363 ? 27.722 -25.329 -10.620 1.00 55.44 363 ASN A N 1
ATOM 2833 C CA . ASN A 1 363 ? 26.477 -26.056 -10.346 1.00 55.44 363 ASN A CA 1
ATOM 2834 C C . ASN A 1 363 ? 25.267 -25.147 -10.033 1.00 55.44 363 ASN A C 1
ATOM 2836 O O . ASN A 1 363 ? 24.158 -25.670 -9.969 1.00 55.44 363 ASN A O 1
ATOM 2840 N N . ASP A 1 364 ? 25.439 -23.825 -9.902 1.00 57.66 364 ASP A N 1
ATOM 2841 C CA . ASP A 1 364 ? 24.371 -22.870 -9.532 1.00 57.66 364 ASP A CA 1
ATOM 2842 C C . ASP A 1 364 ? 23.570 -22.344 -10.739 1.00 57.66 364 ASP A C 1
ATOM 2844 O O . ASP A 1 364 ? 23.168 -21.183 -10.785 1.00 57.66 364 ASP A O 1
ATOM 2848 N N . ARG A 1 365 ? 23.312 -23.172 -11.763 1.00 60.25 365 ARG A N 1
ATOM 2849 C CA . ARG A 1 365 ? 22.352 -22.749 -12.796 1.00 60.25 365 ARG A CA 1
ATOM 2850 C C . ARG A 1 365 ? 20.949 -22.796 -12.212 1.00 60.25 365 ARG A C 1
ATOM 2852 O O . ARG A 1 365 ? 20.416 -23.883 -11.978 1.00 60.25 365 ARG A O 1
ATOM 2859 N N . LEU A 1 366 ? 20.369 -21.616 -12.014 1.00 67.88 366 LEU A N 1
ATOM 2860 C CA . LEU A 1 366 ? 18.969 -21.473 -11.649 1.00 67.88 366 LEU A CA 1
ATOM 2861 C C . LEU A 1 366 ? 18.082 -22.200 -12.673 1.00 67.88 366 LEU A C 1
ATOM 2863 O O . LEU A 1 366 ? 18.422 -22.287 -13.859 1.00 67.88 366 LEU A O 1
ATOM 2867 N N . PRO A 1 367 ? 16.967 -22.797 -12.225 1.00 73.44 367 PRO A N 1
ATOM 2868 C CA . PRO A 1 367 ? 16.029 -23.415 -13.140 1.00 73.44 367 PRO A CA 1
ATOM 2869 C C . PRO A 1 367 ? 15.441 -22.343 -14.075 1.00 73.44 367 PRO A C 1
ATOM 2871 O O . PRO A 1 367 ? 15.107 -21.248 -13.615 1.00 73.44 367 PRO A O 1
ATOM 2874 N N . PRO A 1 368 ? 15.272 -22.650 -15.375 1.00 74.12 368 PRO A N 1
ATOM 2875 C CA . PRO A 1 368 ? 14.629 -21.725 -16.293 1.00 74.12 368 PRO A CA 1
ATOM 2876 C C . PRO A 1 368 ? 13.173 -21.514 -15.883 1.00 74.12 368 PRO A C 1
ATOM 2878 O O . PRO A 1 368 ? 12.526 -22.427 -15.355 1.00 74.12 368 PRO A O 1
ATOM 2881 N N . LEU A 1 369 ? 12.639 -20.334 -16.204 1.00 79.50 369 LEU A N 1
ATOM 2882 C CA . LEU A 1 369 ? 11.214 -20.072 -16.044 1.00 79.50 369 LEU A CA 1
ATOM 2883 C C . LEU A 1 369 ? 10.375 -21.171 -16.725 1.00 79.50 369 LEU A C 1
ATOM 2885 O O . LEU A 1 369 ? 10.723 -21.642 -17.817 1.00 79.50 369 LEU A O 1
ATOM 2889 N N . PRO A 1 370 ? 9.258 -21.592 -16.106 1.00 82.50 370 PRO A N 1
ATOM 2890 C CA . PRO A 1 370 ? 8.372 -22.579 -16.703 1.00 82.50 370 PRO A CA 1
ATOM 2891 C C . PRO A 1 370 ? 7.783 -22.043 -18.015 1.00 82.50 370 PRO A C 1
ATOM 2893 O O . PRO A 1 370 ? 7.719 -20.839 -18.243 1.00 82.50 370 PRO A O 1
ATOM 2896 N N . ALA A 1 371 ? 7.291 -22.941 -18.873 1.00 81.12 371 ALA A N 1
ATOM 2897 C CA . ALA A 1 371 ? 6.710 -22.561 -20.168 1.00 81.12 371 ALA A CA 1
ATOM 2898 C C . ALA A 1 371 ? 5.512 -21.596 -20.049 1.00 81.12 371 ALA A C 1
ATOM 2900 O O . ALA A 1 371 ? 5.214 -20.864 -20.989 1.00 81.12 371 ALA A O 1
ATOM 29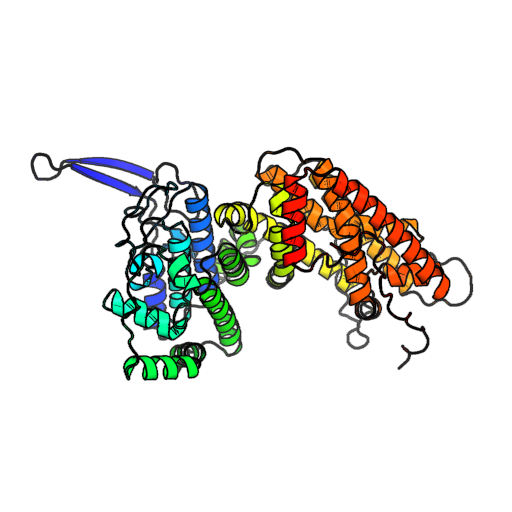01 N N . ASP A 1 372 ? 4.830 -21.607 -18.901 1.00 85.31 372 ASP A N 1
ATOM 2902 C CA . ASP A 1 372 ? 3.727 -20.709 -18.579 1.00 85.31 372 ASP A CA 1
ATOM 2903 C C . ASP A 1 372 ? 3.918 -20.079 -17.184 1.00 85.31 372 ASP A C 1
ATOM 2905 O O . ASP A 1 372 ? 3.314 -20.545 -16.212 1.00 85.31 372 ASP A O 1
ATOM 2909 N N . PRO A 1 373 ? 4.771 -19.045 -17.060 1.00 87.44 373 PRO A N 1
ATOM 2910 C CA . PRO A 1 373 ? 5.135 -18.457 -15.767 1.00 87.44 373 PRO A CA 1
ATOM 2911 C C . PRO A 1 373 ? 3.948 -17.798 -15.059 1.00 87.44 373 PRO A C 1
ATOM 2913 O O . PRO A 1 373 ? 3.784 -17.963 -13.857 1.00 87.44 373 PRO A O 1
ATOM 2916 N N . LEU A 1 374 ? 3.045 -17.158 -15.808 1.00 91.25 374 LEU A N 1
ATOM 2917 C CA . LEU A 1 374 ? 1.863 -16.473 -15.263 1.00 91.25 374 LEU A CA 1
ATOM 2918 C C . LEU A 1 374 ? 0.622 -17.378 -15.159 1.00 91.25 374 LEU A C 1
ATOM 2920 O O . LEU A 1 374 ? -0.476 -16.907 -14.849 1.00 91.25 374 LEU A O 1
ATOM 2924 N N . GLY A 1 375 ? 0.760 -18.681 -15.421 1.00 87.56 375 GLY A N 1
ATOM 2925 C CA . GLY A 1 375 ? -0.319 -19.663 -15.289 1.00 87.56 375 GLY A CA 1
ATOM 2926 C C . GLY A 1 375 ? -0.987 -19.668 -13.905 1.00 87.56 375 GLY A C 1
ATOM 2927 O O . GLY A 1 375 ? -2.221 -19.568 -13.846 1.00 87.56 375 GLY A O 1
ATOM 2928 N N . PRO A 1 376 ? -0.214 -19.723 -12.800 1.00 84.88 376 PRO A N 1
ATOM 2929 C CA . PRO A 1 376 ? -0.748 -19.660 -11.440 1.00 84.88 376 PRO A CA 1
ATOM 2930 C C . PRO A 1 376 ? -1.532 -18.373 -11.162 1.00 84.88 376 PRO A C 1
ATOM 2932 O O . PRO A 1 376 ? -2.668 -18.445 -10.691 1.00 84.88 376 PRO A O 1
ATOM 2935 N N . LEU A 1 377 ? -0.996 -17.207 -11.541 1.00 84.19 377 LEU A N 1
ATOM 2936 C CA . LEU A 1 377 ? -1.692 -15.930 -11.373 1.00 84.19 377 LEU A CA 1
ATOM 2937 C C . LEU A 1 377 ? -3.023 -15.904 -12.137 1.00 84.19 377 LEU A C 1
ATOM 2939 O O . LEU A 1 377 ? -4.059 -15.524 -11.588 1.00 84.19 377 LEU A O 1
ATOM 2943 N N . ARG A 1 378 ? -3.046 -16.387 -13.386 1.00 90.31 378 ARG A N 1
ATOM 2944 C CA . ARG A 1 378 ? -4.295 -16.496 -14.160 1.00 90.31 378 ARG A CA 1
ATOM 2945 C C . ARG A 1 378 ? -5.316 -17.420 -13.500 1.00 90.31 378 ARG A C 1
ATOM 2947 O O . ARG A 1 378 ? -6.514 -17.170 -13.625 1.00 90.31 378 ARG A O 1
ATOM 2954 N N . ALA A 1 379 ? -4.884 -18.487 -12.827 1.00 79.44 379 ALA A N 1
ATOM 2955 C CA . ALA A 1 379 ? -5.788 -19.366 -12.090 1.00 79.44 379 ALA A CA 1
ATOM 2956 C C . ALA A 1 379 ? -6.446 -18.632 -10.910 1.00 79.44 379 ALA A C 1
ATOM 2958 O O . ALA A 1 379 ? -7.674 -18.653 -10.811 1.00 79.44 379 ALA A O 1
ATOM 2959 N N . VAL A 1 380 ? -5.659 -17.901 -10.112 1.00 78.44 380 VAL A N 1
ATOM 2960 C CA . VAL A 1 380 ? -6.154 -17.087 -8.985 1.00 78.44 380 VAL A CA 1
ATOM 2961 C C . VAL A 1 380 ? -7.144 -16.021 -9.461 1.00 78.44 380 VAL A C 1
ATOM 2963 O O . VAL A 1 380 ? -8.242 -15.885 -8.917 1.00 78.44 380 VAL A O 1
ATOM 2966 N N . LEU A 1 381 ? -6.801 -15.286 -10.523 1.00 82.81 381 LEU A N 1
ATOM 2967 C CA . LEU A 1 381 ? -7.679 -14.255 -11.083 1.00 82.81 381 LEU A CA 1
ATOM 2968 C C . LEU A 1 381 ? -8.981 -14.844 -11.645 1.00 82.81 381 LEU A C 1
ATOM 2970 O O . LEU A 1 381 ? -10.037 -14.220 -11.545 1.00 82.81 381 LEU A O 1
ATOM 2974 N N . ARG A 1 382 ? -8.937 -16.052 -12.221 1.00 85.75 382 ARG A N 1
ATOM 2975 C CA . ARG A 1 382 ? -10.130 -16.745 -12.728 1.00 85.75 382 ARG A CA 1
ATOM 2976 C C . ARG A 1 382 ? -11.054 -17.190 -11.598 1.00 85.75 382 ARG A C 1
ATOM 2978 O O . ARG A 1 382 ? -12.262 -17.009 -11.714 1.00 85.75 382 ARG A O 1
ATOM 2985 N N . GLU A 1 383 ? -10.503 -17.733 -10.516 1.00 76.88 383 GLU A N 1
ATOM 2986 C CA . GLU A 1 383 ? -11.273 -18.143 -9.335 1.00 76.88 383 GLU A CA 1
ATOM 2987 C C . GLU A 1 383 ? -12.020 -16.958 -8.706 1.00 76.88 383 GLU A C 1
ATOM 2989 O O . GLU A 1 383 ? -13.188 -17.072 -8.336 1.00 76.88 383 GLU A O 1
ATOM 2994 N N . ARG A 1 384 ? -11.383 -15.783 -8.692 1.00 77.31 384 ARG A N 1
ATOM 2995 C CA . ARG A 1 384 ? -11.975 -14.525 -8.213 1.00 77.31 384 ARG A CA 1
ATOM 2996 C C . ARG A 1 384 ? -12.919 -13.843 -9.206 1.00 77.31 384 ARG A C 1
ATOM 2998 O O . ARG A 1 384 ? -13.455 -12.787 -8.890 1.00 77.31 384 ARG A O 1
ATOM 3005 N N . GLN A 1 385 ? -13.133 -14.431 -10.387 1.00 84.50 385 GLN A N 1
ATOM 3006 C CA . GLN A 1 385 ? -13.921 -13.849 -11.483 1.00 84.50 385 GLN A CA 1
ATOM 3007 C C . GLN A 1 385 ? -13.381 -12.491 -11.970 1.00 84.50 385 GLN A C 1
ATOM 3009 O O . GLN A 1 385 ? -14.133 -11.646 -12.449 1.00 84.50 385 GLN A O 1
ATOM 3014 N N . TRP A 1 386 ? -12.066 -12.282 -11.864 1.00 88.62 386 TRP A N 1
ATOM 3015 C CA . TRP A 1 386 ? -11.385 -11.054 -12.280 1.00 88.62 386 TRP A CA 1
ATOM 3016 C C . TRP A 1 386 ? -10.610 -11.189 -13.597 1.00 88.62 386 TRP A C 1
ATOM 3018 O O . TRP A 1 386 ? -10.214 -10.190 -14.195 1.00 88.62 386 TRP A O 1
ATOM 3028 N N . LEU A 1 387 ? -10.394 -12.411 -14.089 1.00 92.88 387 LEU A N 1
ATOM 3029 C CA . LEU A 1 387 ? -9.695 -12.628 -15.356 1.00 92.88 387 LEU A CA 1
ATOM 3030 C C . LEU A 1 387 ? -10.589 -12.278 -16.560 1.00 92.88 387 LEU A C 1
ATOM 3032 O O . LEU A 1 387 ? -11.380 -13.103 -17.017 1.00 92.88 387 LEU A O 1
ATOM 3036 N N . THR A 1 388 ? -10.440 -11.066 -17.097 1.00 95.19 388 THR A N 1
ATOM 3037 C CA . THR A 1 388 ? -11.083 -10.647 -18.356 1.00 95.19 388 THR A CA 1
ATOM 3038 C C . THR A 1 388 ? -10.249 -11.052 -19.577 1.00 95.19 388 THR A C 1
ATOM 3040 O O . THR A 1 388 ? -9.037 -11.233 -19.450 1.00 95.19 388 THR A O 1
ATOM 3043 N N . PRO A 1 389 ? -10.834 -11.128 -20.792 1.00 96.19 389 PRO A N 1
ATOM 3044 C CA . PRO A 1 389 ? -10.067 -11.411 -22.009 1.00 96.19 389 PRO A CA 1
ATOM 3045 C C . PRO A 1 389 ? -8.946 -10.397 -22.268 1.00 96.19 389 PRO A C 1
ATOM 3047 O O . PRO A 1 389 ? -7.874 -10.764 -22.743 1.00 96.19 389 PRO A O 1
ATOM 3050 N N . ARG A 1 390 ? -9.178 -9.118 -21.932 1.00 95.00 390 ARG A N 1
ATOM 3051 C CA . ARG A 1 390 ? -8.168 -8.063 -22.070 1.00 95.00 390 ARG A CA 1
ATOM 3052 C C . ARG A 1 390 ? -7.020 -8.249 -21.076 1.00 95.00 390 ARG A C 1
ATOM 3054 O O . ARG A 1 390 ? -5.872 -8.134 -21.483 1.00 95.00 390 ARG A O 1
ATOM 3061 N N . LEU A 1 391 ? -7.323 -8.569 -19.815 1.00 95.12 391 LEU A N 1
ATOM 3062 C CA . LEU A 1 391 ? -6.310 -8.854 -18.793 1.00 95.12 391 LEU A CA 1
ATOM 3063 C C . LEU A 1 391 ? -5.523 -10.131 -19.116 1.00 95.12 391 LEU A C 1
ATOM 3065 O O . LEU A 1 391 ? -4.308 -10.169 -18.966 1.00 95.12 391 LEU A O 1
ATOM 3069 N N . GLU A 1 392 ? -6.192 -11.168 -19.622 1.00 96.25 392 GLU A N 1
ATOM 3070 C CA . GLU A 1 392 ? -5.526 -12.395 -20.061 1.00 96.25 392 GLU A CA 1
ATOM 3071 C C . GLU A 1 392 ? -4.551 -12.133 -21.218 1.00 96.25 392 GLU A C 1
ATOM 3073 O O . GLU A 1 392 ? -3.459 -12.703 -21.243 1.00 96.25 392 GLU A O 1
ATOM 3078 N N . GLN A 1 393 ? -4.936 -11.277 -22.168 1.00 96.06 393 GLN A N 1
ATOM 3079 C CA . GLN A 1 393 ? -4.065 -10.870 -23.266 1.00 96.06 393 GLN A CA 1
ATOM 3080 C C . GLN A 1 393 ? -2.839 -10.098 -22.761 1.00 96.06 393 GLN A C 1
ATOM 3082 O O . GLN A 1 393 ? -1.734 -10.378 -23.215 1.00 96.06 393 GLN A O 1
ATOM 3087 N N . GLU A 1 394 ? -3.015 -9.198 -21.792 1.00 96.62 394 GLU A N 1
ATOM 3088 C CA . GLU A 1 394 ? -1.914 -8.431 -21.194 1.00 96.62 394 GLU A CA 1
ATOM 3089 C C . GLU A 1 394 ? -0.894 -9.345 -20.492 1.00 96.62 394 GLU A C 1
ATOM 3091 O O . GLU A 1 394 ? 0.307 -9.240 -20.722 1.00 96.62 394 GLU A O 1
ATOM 3096 N N . LEU A 1 395 ? -1.362 -10.345 -19.737 1.00 96.12 395 LEU A N 1
ATOM 3097 C CA . LEU A 1 395 ? -0.483 -11.334 -19.099 1.00 96.12 395 LEU A CA 1
ATOM 3098 C C . LEU A 1 395 ? 0.258 -12.220 -20.120 1.00 96.12 395 LEU A C 1
ATOM 3100 O O . LEU A 1 395 ? 1.387 -12.645 -19.883 1.00 96.12 395 LEU A O 1
ATOM 3104 N N . LYS A 1 396 ? -0.355 -12.524 -21.272 1.00 95.50 396 LYS A N 1
ATOM 3105 C CA . LYS A 1 396 ? 0.334 -13.230 -22.373 1.00 95.50 396 LYS A CA 1
ATOM 3106 C C . LYS A 1 396 ? 1.402 -12.350 -23.021 1.00 95.50 396 LYS A C 1
ATOM 3108 O O . LYS A 1 396 ? 2.447 -12.857 -23.421 1.00 95.50 396 LYS A O 1
ATOM 3113 N N . GLU A 1 397 ? 1.131 -11.056 -23.123 1.00 95.38 397 GLU A N 1
ATOM 3114 C CA . GLU A 1 397 ? 2.072 -10.046 -23.598 1.00 95.38 397 GLU A CA 1
ATOM 3115 C C . GLU A 1 397 ? 3.276 -9.900 -22.650 1.00 95.38 397 GLU A C 1
ATOM 3117 O O . GLU A 1 397 ? 4.404 -9.899 -23.137 1.00 95.38 397 GLU A O 1
ATOM 3122 N N . GLY A 1 398 ? 3.079 -9.949 -21.329 1.00 95.38 398 GLY A N 1
ATOM 3123 C CA . GLY A 1 398 ? 4.177 -10.026 -20.352 1.00 95.38 398 GLY A CA 1
ATOM 3124 C C . GLY A 1 398 ? 5.048 -11.279 -20.498 1.00 95.38 398 GLY A C 1
ATOM 3125 O O . GLY A 1 398 ? 6.268 -11.202 -20.594 1.00 95.38 398 GLY A O 1
ATOM 3126 N N . ALA A 1 399 ? 4.439 -12.457 -20.668 1.00 94.44 399 ALA A N 1
ATOM 3127 C CA . ALA A 1 399 ? 5.215 -13.674 -20.941 1.00 94.44 399 ALA A CA 1
ATOM 3128 C C . ALA A 1 399 ? 6.025 -13.589 -22.255 1.00 94.44 399 ALA A C 1
ATOM 3130 O O . ALA A 1 399 ? 7.092 -14.200 -22.383 1.00 94.44 399 ALA A O 1
ATOM 3131 N N . ARG A 1 400 ? 5.520 -12.832 -23.239 1.00 94.75 400 ARG A N 1
ATOM 3132 C CA . ARG A 1 400 ? 6.216 -12.560 -24.500 1.00 94.75 400 ARG A CA 1
ATOM 3133 C C . ARG A 1 400 ? 7.372 -11.576 -24.319 1.00 94.75 400 ARG A C 1
ATOM 3135 O O . ARG A 1 400 ? 8.394 -11.784 -24.968 1.00 94.75 400 ARG A O 1
ATOM 3142 N N . PHE A 1 401 ? 7.237 -10.575 -23.448 1.00 95.94 401 PHE A N 1
ATOM 3143 C CA . PHE A 1 401 ? 8.331 -9.677 -23.072 1.00 95.94 401 PHE A CA 1
ATOM 3144 C C . PHE A 1 401 ? 9.544 -10.468 -22.583 1.00 95.94 401 PHE A C 1
ATOM 3146 O O . PHE A 1 401 ? 10.585 -10.420 -23.233 1.00 95.94 401 PHE A O 1
ATOM 3153 N N . TRP A 1 402 ? 9.379 -11.322 -21.569 1.00 95.06 402 TRP A N 1
ATOM 3154 C CA . TRP A 1 402 ? 10.482 -12.141 -21.053 1.00 95.06 402 TRP A CA 1
ATOM 3155 C C . TRP A 1 402 ? 11.114 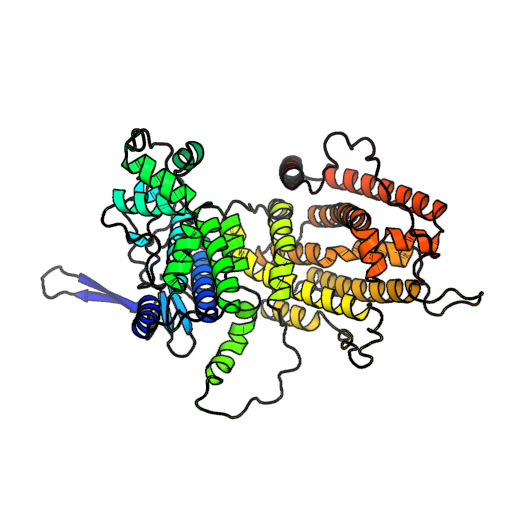-13.046 -22.120 1.00 95.06 402 TRP A C 1
ATOM 3157 O O . TRP A 1 402 ? 12.311 -13.322 -22.100 1.00 95.06 402 TRP A O 1
ATOM 3167 N N . ALA A 1 403 ? 10.330 -13.531 -23.088 1.00 92.50 403 ALA A N 1
ATOM 3168 C CA . ALA A 1 403 ? 10.869 -14.305 -24.205 1.00 92.50 403 ALA A CA 1
ATOM 3169 C C . ALA A 1 403 ? 11.721 -13.456 -25.167 1.00 92.50 403 ALA A C 1
ATOM 3171 O O . ALA A 1 403 ? 12.757 -13.935 -25.638 1.00 92.50 403 ALA A O 1
ATOM 3172 N N . LEU A 1 404 ? 11.298 -12.221 -25.457 1.00 94.31 404 LEU A N 1
ATOM 3173 C CA . LEU A 1 404 ? 12.062 -11.266 -26.264 1.00 94.31 404 LEU A CA 1
ATOM 3174 C C . LEU A 1 404 ? 13.331 -10.825 -25.543 1.00 94.31 404 LEU A C 1
ATOM 3176 O O . LEU A 1 404 ? 14.399 -10.845 -26.144 1.00 94.31 404 LEU A O 1
ATOM 3180 N N . GLU A 1 405 ? 13.233 -10.516 -24.258 1.00 94.44 405 GLU A N 1
ATOM 3181 C CA . GLU A 1 405 ? 14.372 -10.182 -23.415 1.00 94.44 405 GLU A CA 1
ATOM 3182 C C . GLU A 1 405 ? 15.418 -11.302 -23.434 1.00 94.44 405 GLU A C 1
ATOM 3184 O O . GLU A 1 405 ? 16.567 -11.072 -23.810 1.00 94.44 405 GLU A O 1
ATOM 3189 N N . ARG A 1 406 ? 15.008 -12.557 -23.197 1.00 91.56 406 ARG A N 1
ATOM 3190 C CA . ARG A 1 406 ? 15.919 -13.708 -23.312 1.00 91.56 406 ARG A CA 1
ATOM 3191 C C . ARG A 1 406 ? 16.558 -13.835 -24.686 1.00 91.56 406 ARG A C 1
ATOM 3193 O O . ARG A 1 406 ? 17.752 -14.126 -24.771 1.00 91.56 406 ARG A O 1
ATOM 3200 N N . LYS A 1 407 ? 15.798 -13.610 -25.761 1.00 91.44 407 LYS A N 1
ATOM 3201 C CA . LYS A 1 407 ? 16.319 -13.625 -27.138 1.00 91.44 407 LYS A CA 1
ATOM 3202 C C . LYS A 1 407 ? 17.376 -12.533 -27.344 1.00 91.44 407 LYS A C 1
ATOM 3204 O O . LYS A 1 407 ? 18.448 -12.824 -27.877 1.00 91.44 407 LYS A O 1
ATOM 3209 N N . ILE A 1 408 ? 17.080 -11.304 -26.932 1.00 92.94 408 ILE A N 1
ATOM 3210 C CA . ILE A 1 408 ? 17.925 -10.122 -27.134 1.00 92.94 408 ILE A CA 1
ATOM 3211 C C . ILE A 1 408 ? 19.194 -10.218 -26.281 1.00 92.94 408 ILE A C 1
ATOM 3213 O O . ILE A 1 408 ? 20.298 -10.129 -26.818 1.00 92.94 408 ILE A O 1
ATOM 3217 N N . CYS A 1 409 ? 19.074 -10.491 -24.983 1.00 91.75 409 CYS A N 1
ATOM 3218 C CA . CYS A 1 409 ? 20.218 -10.577 -24.074 1.00 91.75 409 CYS A CA 1
ATOM 3219 C C . CYS A 1 409 ? 21.140 -11.756 -24.415 1.00 91.75 409 CYS A C 1
ATOM 3221 O O . CYS A 1 409 ? 22.362 -11.608 -24.410 1.00 91.75 409 CYS A O 1
ATOM 3223 N N . SER A 1 410 ? 20.588 -12.900 -24.843 1.00 88.38 410 SER A N 1
ATOM 3224 C CA . SER A 1 410 ? 21.402 -14.025 -25.340 1.00 88.38 410 SER A CA 1
ATOM 3225 C C . SER A 1 410 ? 22.195 -13.672 -26.603 1.00 88.38 410 SER A C 1
ATOM 3227 O O . SER A 1 410 ? 23.313 -14.151 -26.792 1.00 88.38 410 SER A O 1
ATOM 3229 N N . ALA A 1 411 ? 21.621 -12.857 -27.492 1.00 87.44 411 ALA A N 1
ATOM 3230 C CA . ALA A 1 411 ? 22.291 -12.395 -28.704 1.00 87.44 411 ALA A CA 1
ATOM 3231 C C . ALA A 1 411 ? 23.388 -11.361 -28.403 1.00 87.44 411 ALA A C 1
ATOM 3233 O O . ALA A 1 411 ? 24.423 -11.350 -29.069 1.00 87.44 411 ALA A O 1
ATOM 3234 N N . LEU A 1 412 ? 23.178 -10.518 -27.389 1.00 87.12 412 LEU A N 1
ATOM 3235 C CA . LEU A 1 412 ? 24.143 -9.516 -26.934 1.00 87.12 412 LEU A CA 1
ATOM 3236 C C . LEU A 1 412 ? 25.334 -10.139 -26.189 1.00 87.12 412 LEU A C 1
ATOM 3238 O O . LEU A 1 412 ? 26.446 -9.641 -26.322 1.00 87.12 412 LEU A O 1
ATOM 3242 N N . ALA A 1 413 ? 25.133 -11.255 -25.484 1.00 82.69 413 ALA A N 1
ATOM 3243 C CA . ALA A 1 413 ? 26.199 -11.978 -24.785 1.00 82.69 413 ALA A CA 1
ATOM 3244 C C . ALA A 1 413 ? 27.107 -12.831 -25.704 1.00 82.69 413 ALA A C 1
ATOM 3246 O O . ALA A 1 413 ? 28.165 -13.301 -25.278 1.00 82.69 413 ALA A O 1
ATOM 3247 N N . ALA A 1 414 ? 26.716 -13.084 -26.960 1.00 67.69 414 ALA A N 1
ATOM 3248 C CA . ALA A 1 414 ? 27.455 -13.975 -27.856 1.00 67.69 414 ALA A CA 1
ATOM 3249 C C . ALA A 1 414 ? 28.734 -13.311 -28.428 1.00 67.69 414 ALA A C 1
ATOM 3251 O O . ALA A 1 414 ? 28.662 -12.215 -28.988 1.00 67.69 414 ALA A O 1
ATOM 3252 N N . PRO A 1 415 ? 29.912 -13.972 -28.390 1.00 56.75 415 PRO A N 1
ATOM 3253 C CA . PRO A 1 415 ? 31.147 -13.392 -28.912 1.00 56.75 415 PRO A CA 1
ATOM 3254 C C . PRO A 1 415 ? 31.086 -13.207 -30.436 1.00 56.75 415 PRO A C 1
ATOM 3256 O O . PRO A 1 415 ? 30.991 -14.174 -31.197 1.00 56.75 415 PRO A O 1
ATOM 3259 N N . ARG A 1 416 ? 31.213 -11.958 -30.901 1.00 54.59 416 ARG A N 1
ATOM 3260 C CA . ARG A 1 416 ? 31.287 -11.601 -32.328 1.00 54.59 416 ARG A CA 1
ATOM 3261 C C . ARG A 1 416 ? 32.644 -12.006 -32.920 1.00 54.59 416 ARG A C 1
ATOM 3263 O O . ARG A 1 416 ? 33.554 -11.191 -33.032 1.00 54.59 416 ARG A O 1
ATOM 3270 N N . LYS A 1 417 ? 32.814 -13.269 -33.323 1.00 40.12 417 LYS A N 1
ATOM 3271 C CA . LYS A 1 417 ? 33.946 -13.688 -34.173 1.00 40.12 417 LYS A CA 1
ATOM 3272 C C . LYS A 1 417 ? 33.472 -13.983 -35.592 1.00 40.12 417 LYS A C 1
ATOM 3274 O O . LYS A 1 417 ? 32.742 -14.942 -35.788 1.00 40.12 417 LYS A O 1
ATOM 3279 N N . GLY A 1 418 ? 33.946 -13.170 -36.543 1.00 45.88 418 GLY A N 1
ATOM 3280 C CA . GLY A 1 418 ? 34.067 -13.468 -37.978 1.00 45.88 418 GLY A CA 1
ATOM 3281 C C . GLY A 1 418 ? 32.856 -14.115 -38.653 1.00 45.88 418 GLY A C 1
ATOM 3282 O O . GLY A 1 418 ? 32.756 -15.333 -38.676 1.00 45.88 418 GLY A O 1
ATOM 3283 N N . GLU A 1 419 ? 31.994 -13.275 -39.231 1.00 47.09 419 GLU A N 1
ATOM 3284 C CA . GLU A 1 419 ? 30.975 -13.561 -40.258 1.00 47.09 419 GLU A CA 1
ATOM 3285 C C . GLU A 1 419 ? 30.664 -15.038 -40.575 1.00 47.09 419 GLU A C 1
ATOM 3287 O O . GLU A 1 419 ? 31.324 -15.672 -41.396 1.00 47.09 419 GLU A O 1
ATOM 3292 N N . GLN A 1 420 ? 29.552 -15.526 -40.021 1.00 39.41 420 GLN A N 1
ATOM 3293 C CA . GLN A 1 420 ? 28.485 -16.238 -40.738 1.00 39.41 420 GLN A CA 1
ATOM 3294 C C . GLN A 1 420 ? 27.268 -16.314 -39.804 1.00 39.41 420 GLN A C 1
ATOM 3296 O O . GLN A 1 420 ? 27.399 -16.726 -38.656 1.00 39.41 420 GLN A O 1
ATOM 3301 N N . SER A 1 421 ? 26.121 -15.823 -40.291 1.00 41.97 421 SER A N 1
ATOM 3302 C CA . SER A 1 421 ? 24.789 -15.766 -39.654 1.00 41.97 421 SER A CA 1
ATOM 3303 C C . SER A 1 421 ? 24.652 -16.543 -38.334 1.00 41.97 421 SER A C 1
ATOM 3305 O O . SER A 1 421 ? 24.475 -17.764 -38.338 1.00 41.97 421 SER A O 1
ATOM 3307 N N . LEU A 1 422 ? 24.716 -15.819 -37.214 1.00 44.88 422 LEU A N 1
ATOM 3308 C CA . LEU A 1 422 ? 24.460 -16.362 -35.881 1.00 44.88 422 LEU A CA 1
ATOM 3309 C C . LEU A 1 422 ? 22.982 -16.792 -35.772 1.00 44.88 422 LEU A C 1
ATOM 3311 O O . LEU A 1 422 ? 22.108 -16.026 -36.169 1.00 44.88 422 LEU A O 1
ATOM 3315 N N . PRO A 1 423 ? 22.673 -17.968 -35.197 1.00 46.44 423 PRO A N 1
ATOM 3316 C CA . PRO A 1 423 ? 21.294 -18.419 -34.971 1.00 46.44 423 PRO A CA 1
ATOM 3317 C C . PRO A 1 423 ? 20.521 -17.581 -33.930 1.00 46.44 423 PRO A C 1
ATOM 3319 O O . PRO A 1 423 ? 19.308 -17.726 -33.825 1.00 46.44 423 PRO A O 1
ATOM 3322 N N . ASN A 1 424 ? 21.201 -16.678 -33.213 1.00 59.50 424 ASN A N 1
ATOM 3323 C CA . ASN A 1 424 ? 20.635 -15.758 -32.224 1.00 59.50 424 ASN A CA 1
ATOM 3324 C C . ASN A 1 424 ? 20.895 -14.301 -32.646 1.00 59.50 424 ASN A C 1
ATOM 3326 O O . ASN A 1 424 ? 21.744 -13.629 -32.067 1.00 59.50 424 ASN A O 1
ATOM 3330 N N . SER A 1 425 ? 20.218 -13.822 -33.690 1.00 79.62 425 SER A N 1
ATOM 3331 C CA . SER A 1 425 ? 20.187 -12.396 -34.045 1.00 79.62 425 SER A CA 1
ATOM 3332 C C . SER A 1 425 ? 18.850 -11.780 -33.635 1.00 79.62 425 SER A C 1
ATOM 3334 O O . SER A 1 425 ? 17.807 -12.420 -33.788 1.00 79.62 425 SER A O 1
ATOM 3336 N N . PHE A 1 426 ? 18.877 -10.537 -33.167 1.00 92.56 426 PHE A N 1
ATOM 3337 C CA . PHE A 1 426 ? 17.685 -9.713 -32.971 1.00 92.56 426 PHE A CA 1
ATOM 3338 C C . PHE A 1 426 ? 17.701 -8.540 -33.954 1.00 92.56 426 PHE A C 1
ATOM 3340 O O . PHE A 1 426 ? 18.764 -8.167 -34.460 1.00 92.56 426 PHE A O 1
ATOM 3347 N N . ASP A 1 427 ? 16.532 -7.980 -34.238 1.00 94.12 427 ASP A N 1
ATOM 3348 C CA . ASP A 1 427 ? 16.384 -6.806 -35.095 1.00 94.12 427 ASP A CA 1
ATOM 3349 C C . ASP A 1 427 ? 15.716 -5.632 -34.362 1.00 94.12 427 ASP A C 1
ATOM 3351 O O . ASP A 1 427 ? 15.400 -5.696 -33.174 1.00 94.12 427 ASP A O 1
ATOM 3355 N N . ARG A 1 428 ? 15.521 -4.519 -35.077 1.00 94.38 428 ARG A N 1
ATOM 3356 C CA . ARG A 1 428 ? 14.859 -3.323 -34.540 1.00 94.38 428 ARG A CA 1
ATOM 3357 C C . ARG A 1 428 ? 13.440 -3.620 -34.037 1.00 94.38 428 ARG A C 1
ATOM 3359 O O . ARG A 1 428 ? 13.045 -3.059 -33.023 1.00 94.38 428 ARG A O 1
ATOM 3366 N N . SER A 1 429 ? 12.693 -4.483 -34.728 1.00 95.62 429 SER A N 1
ATOM 3367 C CA . SER A 1 429 ? 11.310 -4.807 -34.367 1.00 95.62 429 SER A CA 1
ATOM 3368 C C . SER A 1 429 ? 11.245 -5.578 -33.055 1.00 95.62 429 SER A C 1
ATOM 3370 O O . SER A 1 429 ? 10.321 -5.351 -32.280 1.00 95.62 429 SER A O 1
ATOM 3372 N N . ASP A 1 430 ? 12.212 -6.463 -32.797 1.00 96.12 430 ASP A N 1
ATOM 3373 C CA . ASP A 1 430 ? 12.314 -7.169 -31.517 1.00 96.12 430 ASP A CA 1
ATOM 3374 C C . ASP A 1 430 ? 12.501 -6.183 -30.350 1.00 96.12 430 ASP A C 1
ATOM 3376 O O . ASP A 1 430 ? 11.833 -6.308 -29.326 1.00 96.12 430 ASP A O 1
ATOM 3380 N N . VAL A 1 431 ? 13.382 -5.186 -30.514 1.00 96.25 431 VAL A N 1
ATOM 3381 C CA . VAL A 1 431 ? 13.686 -4.176 -29.479 1.00 96.25 431 VAL A CA 1
ATOM 3382 C C . VAL A 1 431 ? 12.491 -3.261 -29.228 1.00 96.25 431 VAL A C 1
ATOM 3384 O O . VAL A 1 431 ? 12.131 -3.02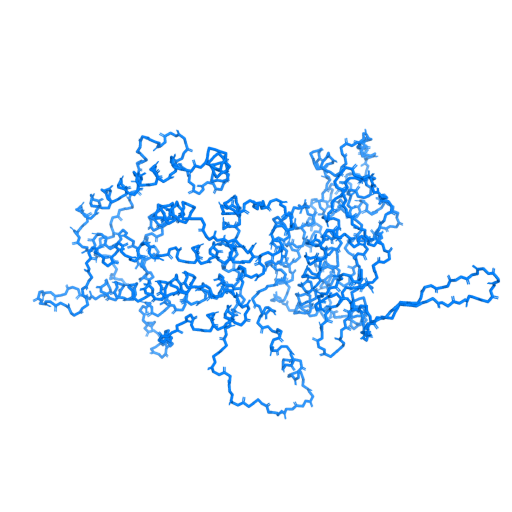0 -28.079 1.00 96.25 431 VAL A O 1
ATOM 3387 N N . GLU A 1 432 ? 11.864 -2.759 -30.294 1.00 95.44 432 GLU A N 1
ATOM 3388 C CA . GLU A 1 432 ? 10.689 -1.887 -30.186 1.00 95.44 432 GLU A CA 1
ATOM 3389 C C . GLU A 1 432 ? 9.496 -2.631 -29.564 1.00 95.44 432 GLU A C 1
ATOM 3391 O O . GLU A 1 432 ? 8.755 -2.058 -28.763 1.00 95.44 432 GLU A O 1
ATOM 3396 N N . GLU A 1 433 ? 9.319 -3.920 -29.878 1.00 96.31 433 GLU A N 1
ATOM 3397 C CA . GLU A 1 433 ? 8.287 -4.738 -29.245 1.00 96.31 433 GLU A CA 1
ATOM 3398 C C . GLU A 1 433 ? 8.597 -5.023 -27.771 1.00 96.31 433 GLU A C 1
ATOM 3400 O O . GLU A 1 433 ? 7.690 -4.904 -26.949 1.00 96.31 433 GLU A O 1
ATOM 3405 N N . ALA A 1 434 ? 9.846 -5.350 -27.424 1.00 96.62 434 ALA A N 1
ATOM 3406 C CA . ALA A 1 434 ? 10.253 -5.559 -26.035 1.00 96.62 434 ALA A CA 1
ATOM 3407 C C . ALA A 1 434 ? 9.991 -4.305 -25.188 1.00 96.62 434 ALA A C 1
ATOM 3409 O O . ALA A 1 434 ? 9.316 -4.398 -24.167 1.00 96.62 434 ALA A O 1
ATOM 3410 N N . LEU A 1 435 ? 10.400 -3.125 -25.667 1.00 95.69 435 LEU A N 1
ATOM 3411 C CA . LEU A 1 435 ? 10.153 -1.857 -24.976 1.00 95.69 435 LEU A CA 1
ATOM 3412 C C . LEU A 1 435 ? 8.656 -1.580 -24.782 1.00 95.69 435 LEU A C 1
ATOM 3414 O O . LEU A 1 435 ? 8.231 -1.206 -23.695 1.00 95.69 435 LEU A O 1
ATOM 3418 N N . ARG A 1 436 ? 7.832 -1.785 -25.821 1.00 94.81 436 ARG A N 1
ATOM 3419 C CA . ARG A 1 436 ? 6.373 -1.604 -25.709 1.00 94.81 436 ARG A CA 1
ATOM 3420 C C . ARG A 1 436 ? 5.779 -2.521 -24.640 1.00 94.81 436 ARG A C 1
ATOM 3422 O O . ARG A 1 436 ? 4.789 -2.172 -23.998 1.00 94.81 436 ARG A O 1
ATOM 3429 N N . LEU A 1 437 ? 6.328 -3.724 -24.511 1.00 95.88 437 LEU A N 1
ATOM 3430 C CA . LEU A 1 437 ? 5.817 -4.729 -23.598 1.00 95.88 437 LEU A CA 1
ATOM 3431 C C . LEU A 1 437 ? 6.330 -4.567 -22.164 1.00 95.88 437 LEU A C 1
ATOM 3433 O O . LEU A 1 437 ? 5.591 -4.990 -21.284 1.00 95.88 437 LEU A O 1
ATOM 3437 N N . LYS A 1 438 ? 7.485 -3.921 -21.944 1.00 93.94 438 LYS A N 1
ATOM 3438 C CA . LYS A 1 438 ? 8.192 -3.805 -20.653 1.00 93.94 438 LYS A CA 1
ATOM 3439 C C . LYS A 1 438 ? 7.269 -3.428 -19.481 1.00 93.94 438 LYS A C 1
ATOM 3441 O O . LYS A 1 438 ? 7.123 -4.222 -18.565 1.00 93.94 438 LYS A O 1
ATOM 3446 N N . SER A 1 439 ? 6.473 -2.366 -19.620 1.00 92.94 439 SER A N 1
ATOM 3447 C CA . SER A 1 439 ? 5.509 -1.903 -18.598 1.00 92.94 439 SER A CA 1
ATOM 3448 C C . SER A 1 439 ? 4.173 -2.683 -18.527 1.00 92.94 439 SER A C 1
ATOM 3450 O O . SER A 1 439 ? 3.083 -2.107 -18.371 1.00 92.94 439 SER A O 1
ATOM 3452 N N . PHE A 1 440 ? 4.183 -4.002 -18.765 1.00 95.50 440 PHE A N 1
ATOM 3453 C CA . PHE A 1 440 ? 2.953 -4.817 -18.743 1.00 95.50 440 PHE A CA 1
ATOM 3454 C C . PHE A 1 440 ? 2.381 -5.010 -17.336 1.00 95.50 440 PHE A C 1
ATOM 3456 O O . PHE A 1 440 ? 1.173 -5.205 -17.198 1.00 95.50 440 PHE A O 1
ATOM 3463 N N . ASP A 1 441 ? 3.219 -4.958 -16.313 1.00 92.88 441 ASP A N 1
ATOM 3464 C CA . ASP A 1 441 ? 2.899 -4.917 -14.888 1.00 92.88 441 ASP A CA 1
ATOM 3465 C C . ASP A 1 441 ? 1.965 -3.730 -14.561 1.00 92.88 441 ASP A C 1
ATOM 3467 O O . ASP A 1 441 ? 0.825 -3.934 -14.123 1.00 92.88 441 ASP A O 1
ATOM 3471 N N . TYR A 1 442 ? 2.329 -2.506 -14.964 1.00 93.69 442 TYR A N 1
ATOM 3472 C CA . TYR A 1 442 ? 1.509 -1.296 -14.815 1.00 93.69 442 TYR A CA 1
ATOM 3473 C C . TYR A 1 442 ? 0.184 -1.385 -15.576 1.00 93.69 442 TYR A C 1
ATOM 3475 O O . TYR A 1 442 ? -0.875 -0.967 -15.079 1.00 93.69 442 TYR A O 1
ATOM 3483 N N . ARG A 1 443 ? 0.203 -1.955 -16.788 1.00 95.44 443 ARG A N 1
ATOM 3484 C CA . ARG A 1 443 ? -1.020 -2.190 -17.579 1.00 95.44 443 ARG A CA 1
ATOM 3485 C C . ARG A 1 443 ? -1.916 -3.239 -16.930 1.00 95.44 443 ARG A C 1
ATOM 3487 O O . ARG A 1 443 ? -3.134 -3.051 -16.885 1.00 95.44 443 ARG A O 1
ATOM 3494 N N . THR A 1 444 ? -1.330 -4.300 -16.384 1.00 96.00 444 THR A N 1
ATOM 3495 C CA . THR A 1 444 ? -2.027 -5.369 -15.659 1.00 96.00 444 THR A CA 1
ATOM 3496 C C . THR A 1 444 ? -2.708 -4.809 -14.414 1.00 96.00 444 THR A C 1
ATOM 3498 O O . THR A 1 444 ? -3.913 -5.010 -14.242 1.00 96.00 444 THR A O 1
ATOM 3501 N N . MET A 1 445 ? -1.990 -4.040 -13.593 1.00 94.69 445 MET A N 1
ATOM 3502 C CA . MET A 1 445 ? -2.536 -3.388 -12.402 1.00 94.69 445 MET A CA 1
ATOM 3503 C C . MET A 1 445 ? -3.679 -2.413 -12.738 1.00 94.69 445 MET A C 1
ATOM 3505 O O . MET A 1 445 ? -4.720 -2.420 -12.074 1.00 94.69 445 MET A O 1
ATOM 3509 N N . ASN A 1 446 ? -3.553 -1.620 -13.810 1.00 96.19 446 ASN A N 1
ATOM 3510 C CA . ASN A 1 446 ? -4.621 -0.716 -14.256 1.00 96.19 446 ASN A CA 1
ATOM 3511 C C . ASN A 1 446 ? -5.875 -1.461 -14.727 1.00 96.19 446 ASN A C 1
ATOM 3513 O O . ASN A 1 446 ? -6.991 -1.103 -14.346 1.00 96.19 446 ASN A O 1
ATOM 3517 N N . LEU A 1 447 ? -5.712 -2.510 -15.537 1.00 96.56 447 LEU A N 1
ATOM 3518 C CA . LEU A 1 447 ? -6.826 -3.355 -15.968 1.00 96.56 447 LEU A CA 1
ATOM 3519 C C . LEU A 1 447 ? -7.507 -4.029 -14.772 1.00 96.56 447 LEU A C 1
ATOM 3521 O O . LEU A 1 447 ? -8.735 -4.100 -14.723 1.00 96.56 447 LEU A O 1
ATOM 3525 N N . LEU A 1 448 ? -6.729 -4.475 -13.786 1.00 93.25 448 LEU A N 1
ATOM 3526 C CA . LEU A 1 448 ? -7.252 -5.085 -12.571 1.00 93.25 448 LEU A CA 1
ATOM 3527 C C . LEU A 1 448 ? -8.055 -4.088 -11.722 1.00 93.25 448 LEU A C 1
ATOM 3529 O O . LEU A 1 448 ? -9.105 -4.454 -11.196 1.00 93.25 448 LEU A O 1
ATOM 3533 N N . LEU A 1 449 ? -7.630 -2.821 -11.638 1.00 93.44 449 LEU A N 1
ATOM 3534 C CA . LEU A 1 449 ? -8.412 -1.763 -10.988 1.00 93.44 449 LEU A CA 1
ATOM 3535 C C . LEU A 1 449 ? -9.785 -1.561 -11.644 1.00 93.44 449 LEU A C 1
ATOM 3537 O O . LEU A 1 449 ? -10.783 -1.494 -10.924 1.00 93.44 449 LEU A O 1
ATOM 3541 N N . TYR A 1 450 ? -9.866 -1.517 -12.980 1.00 95.00 450 TYR A N 1
ATOM 3542 C CA . TYR A 1 450 ? -11.153 -1.440 -13.692 1.00 95.00 450 TYR A CA 1
ATOM 3543 C C . TYR A 1 450 ? -12.065 -2.613 -13.322 1.00 95.00 450 TYR A C 1
ATOM 3545 O O . TYR A 1 450 ? -13.216 -2.415 -12.927 1.00 95.00 450 TYR A O 1
ATOM 3553 N N . VAL A 1 451 ? -11.517 -3.831 -13.342 1.00 93.00 451 VAL A N 1
ATOM 3554 C CA . VAL A 1 451 ? -12.247 -5.054 -12.991 1.00 93.00 451 VAL A CA 1
ATOM 3555 C C . VAL A 1 451 ? -12.763 -5.020 -11.551 1.00 93.00 451 VAL A C 1
ATOM 3557 O O . VAL A 1 451 ? -13.945 -5.263 -11.317 1.00 93.00 451 VAL A O 1
ATOM 3560 N N . MET A 1 452 ? -11.915 -4.675 -10.577 1.00 86.12 452 MET A N 1
ATOM 3561 C CA . MET A 1 452 ? -12.307 -4.601 -9.161 1.00 86.12 452 MET A CA 1
ATOM 3562 C C . MET A 1 452 ? -13.330 -3.492 -8.879 1.00 86.12 452 MET A C 1
ATOM 3564 O O . MET A 1 452 ? -14.066 -3.560 -7.889 1.00 86.12 452 MET A O 1
ATOM 3568 N N . ARG A 1 453 ? -13.384 -2.464 -9.734 1.00 91.19 453 ARG A N 1
ATOM 3569 C CA . ARG A 1 453 ? -14.373 -1.378 -9.682 1.00 91.19 453 ARG A CA 1
ATOM 3570 C C . ARG A 1 453 ? -15.668 -1.714 -10.426 1.00 91.19 453 ARG A C 1
ATOM 3572 O O . ARG A 1 453 ? -16.650 -0.999 -10.248 1.00 91.19 453 ARG A O 1
ATOM 3579 N N . GLY A 1 454 ? -15.696 -2.807 -11.191 1.00 89.50 454 GLY A N 1
ATOM 3580 C CA . GLY A 1 454 ? -16.834 -3.175 -12.033 1.00 89.50 454 GLY A CA 1
ATOM 3581 C C . GLY A 1 454 ? -17.023 -2.225 -13.218 1.00 89.50 454 GLY A C 1
ATOM 3582 O O . GLY A 1 454 ? -18.152 -1.999 -13.645 1.00 89.50 454 GLY A O 1
ATOM 3583 N N . GLU A 1 455 ? -15.933 -1.638 -13.712 1.00 92.88 455 GLU A N 1
ATOM 3584 C CA . GLU A 1 455 ? -15.924 -0.696 -14.829 1.00 92.88 455 GLU A CA 1
ATOM 3585 C C . GLU A 1 455 ? -15.210 -1.296 -16.044 1.00 92.88 455 GLU A C 1
ATOM 3587 O O . GLU A 1 455 ? -14.291 -2.103 -15.914 1.00 92.88 455 GLU A O 1
ATOM 3592 N N . GLU A 1 456 ? -15.619 -0.879 -17.242 1.00 92.56 456 GLU A N 1
ATOM 3593 C CA . GLU A 1 456 ? -14.924 -1.251 -18.475 1.00 92.56 456 GLU A CA 1
ATOM 3594 C C . GLU A 1 456 ? -13.646 -0.413 -18.648 1.00 92.56 456 GLU A C 1
ATOM 3596 O O . GLU A 1 456 ? -13.681 0.799 -18.400 1.00 92.56 456 GLU A O 1
ATOM 3601 N N . PRO A 1 457 ? -12.529 -1.005 -19.115 1.00 94.12 457 PRO A N 1
ATOM 3602 C CA . PRO A 1 457 ? -11.301 -0.262 -19.360 1.00 94.12 457 PRO A CA 1
ATOM 3603 C C . PRO A 1 457 ? -11.506 0.905 -20.327 1.00 94.12 457 PRO A C 1
ATOM 3605 O O . PRO A 1 457 ? -11.914 0.727 -21.479 1.00 94.12 457 PRO A O 1
ATOM 3608 N N . ASN A 1 458 ? -11.167 2.115 -19.884 1.00 93.00 458 ASN A N 1
ATOM 3609 C CA . ASN A 1 458 ? -11.195 3.280 -20.756 1.00 93.00 458 ASN A CA 1
ATOM 3610 C C . ASN A 1 458 ? -10.016 3.222 -21.738 1.00 93.00 458 ASN A C 1
ATOM 3612 O O . ASN A 1 458 ? -8.855 3.358 -21.347 1.00 93.00 458 ASN A O 1
ATOM 3616 N N . LYS A 1 459 ? -10.325 3.062 -23.029 1.00 91.19 459 LYS A N 1
ATOM 3617 C CA . LYS A 1 459 ? -9.327 2.965 -24.102 1.00 91.19 459 LYS A CA 1
ATOM 3618 C C . LYS A 1 459 ? -8.364 4.154 -24.126 1.00 91.19 459 LYS A C 1
ATOM 3620 O O . LYS A 1 459 ? -7.172 3.948 -24.276 1.00 91.19 459 LYS A O 1
ATOM 3625 N N . MET A 1 460 ? -8.862 5.377 -23.946 1.00 90.94 460 MET A N 1
ATOM 3626 C CA . MET A 1 460 ? -8.022 6.578 -23.947 1.00 90.94 460 MET A CA 1
ATOM 3627 C C . MET A 1 460 ? -7.027 6.566 -22.783 1.00 90.94 460 MET A C 1
ATOM 3629 O O . MET A 1 460 ? -5.869 6.917 -22.977 1.00 90.94 460 MET A O 1
ATOM 3633 N N . HIS A 1 461 ? -7.460 6.132 -21.596 1.00 91.69 461 HIS A N 1
ATOM 3634 C CA . HIS A 1 461 ? -6.578 6.033 -20.430 1.00 91.69 461 HIS A CA 1
ATOM 3635 C C . HIS A 1 461 ? -5.500 4.965 -20.649 1.00 91.69 461 HIS A C 1
ATOM 3637 O O . HIS A 1 461 ? -4.331 5.216 -20.379 1.00 91.69 461 HIS A O 1
ATOM 3643 N N . MET A 1 462 ? -5.878 3.799 -21.184 1.00 91.94 462 MET A N 1
ATOM 3644 C CA . MET A 1 462 ? -4.928 2.719 -21.477 1.00 91.94 462 MET A CA 1
ATOM 3645 C C . MET A 1 462 ? -3.938 3.098 -22.590 1.00 91.94 462 MET A C 1
ATOM 3647 O O . MET A 1 462 ? -2.758 2.781 -22.476 1.00 91.94 462 MET A O 1
ATOM 3651 N N . ASP A 1 463 ? -4.399 3.792 -23.637 1.00 89.62 463 ASP A N 1
ATOM 3652 C CA . ASP A 1 463 ? -3.547 4.284 -24.728 1.00 89.62 463 ASP A CA 1
ATOM 3653 C C . ASP A 1 463 ? -2.556 5.348 -24.212 1.00 89.62 463 ASP A C 1
ATOM 3655 O O . ASP A 1 463 ? -1.378 5.329 -24.577 1.00 89.62 463 ASP A O 1
ATOM 3659 N N . PHE A 1 464 ? -3.013 6.255 -23.336 1.00 91.38 464 PHE A N 1
ATOM 3660 C CA . PHE A 1 464 ? -2.148 7.245 -22.692 1.00 91.38 464 PHE A CA 1
ATOM 3661 C C . PHE A 1 464 ? -1.078 6.578 -21.830 1.00 91.38 464 PHE A C 1
ATOM 3663 O O . PHE A 1 464 ? 0.097 6.860 -22.035 1.00 91.38 464 PHE A O 1
ATOM 3670 N N . LEU A 1 465 ? -1.472 5.655 -20.946 1.00 90.50 465 LEU A N 1
ATOM 3671 C CA . LEU A 1 465 ? -0.551 4.921 -20.079 1.00 90.50 465 LEU A CA 1
ATOM 3672 C C . LEU A 1 465 ? 0.520 4.181 -20.884 1.00 90.50 465 LEU A C 1
ATOM 3674 O O . LEU A 1 465 ? 1.708 4.308 -20.609 1.00 90.50 465 LEU A O 1
ATOM 3678 N N . ALA A 1 466 ? 0.115 3.438 -21.918 1.00 89.56 466 ALA A N 1
ATOM 3679 C CA . ALA A 1 466 ? 1.064 2.697 -22.745 1.00 89.56 466 ALA A CA 1
ATOM 3680 C C . ALA A 1 466 ? 2.090 3.623 -23.420 1.00 89.56 466 ALA A C 1
ATOM 3682 O O . ALA A 1 466 ? 3.227 3.224 -23.643 1.00 89.56 466 ALA A O 1
ATOM 3683 N N . THR A 1 467 ? 1.693 4.858 -23.738 1.00 89.19 467 THR A N 1
ATOM 3684 C CA . THR A 1 467 ? 2.578 5.843 -24.368 1.00 89.19 467 THR A CA 1
ATOM 3685 C C . THR A 1 467 ? 3.449 6.575 -23.346 1.00 89.19 467 THR A C 1
ATOM 3687 O O . THR A 1 467 ? 4.610 6.854 -23.637 1.00 89.19 467 THR A O 1
ATOM 3690 N N . SER A 1 468 ? 2.917 6.895 -22.161 1.00 87.81 468 SER A N 1
ATOM 3691 C CA . SER A 1 468 ? 3.671 7.573 -21.101 1.00 87.81 468 SER A CA 1
ATOM 3692 C C . SER A 1 468 ? 4.797 6.702 -20.565 1.00 87.81 468 SER A C 1
ATOM 3694 O O . SER A 1 468 ? 5.911 7.197 -20.414 1.00 87.81 468 SER A O 1
ATOM 3696 N N . GLU A 1 469 ? 4.536 5.411 -20.363 1.00 90.56 469 GLU A N 1
ATOM 3697 C CA . GLU A 1 469 ? 5.531 4.485 -19.819 1.00 90.56 469 GLU A CA 1
ATOM 3698 C C . GLU A 1 469 ? 6.713 4.267 -20.768 1.00 90.56 469 GLU A C 1
ATOM 3700 O O . GLU A 1 469 ? 7.831 4.138 -20.300 1.00 90.56 469 GLU A O 1
ATOM 3705 N N . ILE A 1 470 ? 6.540 4.348 -22.094 1.00 92.06 470 ILE A N 1
ATOM 3706 C CA . ILE A 1 470 ? 7.676 4.227 -23.032 1.00 92.06 470 ILE A CA 1
ATOM 3707 C C . ILE A 1 470 ? 8.783 5.245 -22.720 1.00 92.06 470 ILE A C 1
ATOM 3709 O O . ILE A 1 470 ? 9.962 4.917 -22.814 1.00 92.06 470 ILE A O 1
ATOM 3713 N N . LEU A 1 471 ? 8.423 6.485 -22.375 1.00 89.69 471 LEU A N 1
ATOM 3714 C CA . LEU A 1 471 ? 9.411 7.515 -22.047 1.00 89.69 471 LEU A CA 1
ATOM 3715 C C . LEU A 1 471 ? 10.024 7.315 -20.658 1.00 89.69 471 LEU A C 1
ATOM 3717 O O . LEU A 1 471 ? 11.183 7.680 -20.478 1.00 89.69 471 LEU A O 1
ATOM 3721 N N . VAL A 1 472 ? 9.267 6.755 -19.708 1.00 88.19 472 VAL A N 1
ATOM 3722 C CA . VAL A 1 472 ? 9.778 6.381 -18.376 1.00 88.19 472 VAL A CA 1
ATOM 3723 C C . VAL A 1 472 ? 10.840 5.301 -18.536 1.00 88.19 472 VAL A C 1
ATOM 3725 O O . VAL A 1 472 ? 11.984 5.532 -18.173 1.00 88.19 472 VAL A O 1
ATOM 3728 N N . GLU A 1 473 ? 10.505 4.218 -19.235 1.00 91.81 473 GLU A N 1
ATOM 3729 C CA . GLU A 1 473 ? 11.401 3.084 -19.480 1.00 91.81 473 GLU A CA 1
ATOM 3730 C C . GLU A 1 473 ? 12.687 3.488 -20.209 1.00 91.81 473 GLU A C 1
ATOM 3732 O O . GLU A 1 473 ? 13.768 3.008 -19.889 1.00 91.81 473 GLU A O 1
ATOM 3737 N N . ILE A 1 474 ? 12.600 4.400 -21.188 1.00 92.50 474 ILE A N 1
ATOM 3738 C CA . ILE A 1 474 ? 13.803 4.937 -21.843 1.00 92.50 474 ILE A CA 1
ATOM 3739 C C . ILE A 1 474 ? 14.634 5.774 -20.863 1.00 92.50 474 ILE A C 1
ATOM 3741 O O . ILE A 1 474 ? 15.858 5.759 -20.945 1.00 92.50 474 ILE A O 1
ATOM 3745 N N . GLY A 1 475 ? 13.991 6.548 -19.988 1.00 89.94 475 GLY A N 1
ATOM 3746 C CA . GLY A 1 475 ? 14.675 7.327 -18.957 1.00 89.94 475 GLY A CA 1
ATOM 3747 C C . GLY A 1 475 ? 15.453 6.439 -18.001 1.00 89.94 475 GLY A C 1
ATOM 3748 O O . GLY A 1 475 ? 16.647 6.671 -17.820 1.00 89.94 475 GLY A O 1
ATOM 3749 N N . ASP A 1 476 ? 14.796 5.409 -17.479 1.00 89.12 476 ASP A N 1
ATOM 3750 C CA . ASP A 1 476 ? 15.378 4.454 -16.540 1.00 89.12 476 ASP A CA 1
ATOM 3751 C C . ASP A 1 476 ? 16.532 3.685 -17.205 1.00 89.12 476 ASP A C 1
ATOM 3753 O O . ASP A 1 476 ? 17.660 3.749 -16.724 1.00 89.12 476 ASP A O 1
ATOM 3757 N N . ASP A 1 477 ? 16.339 3.150 -18.420 1.00 93.44 477 ASP A N 1
ATOM 3758 C CA . ASP A 1 477 ? 17.409 2.496 -19.194 1.00 93.44 477 ASP A CA 1
ATOM 3759 C C . ASP A 1 477 ? 18.626 3.425 -19.437 1.00 93.44 477 ASP A C 1
ATOM 3761 O O . ASP A 1 477 ? 19.768 2.978 -19.563 1.00 93.44 477 ASP A O 1
ATOM 3765 N N . LEU A 1 478 ? 18.436 4.739 -19.572 1.00 92.31 478 LEU A N 1
ATOM 3766 C CA . LEU A 1 478 ? 19.566 5.659 -19.754 1.00 92.31 478 LEU A CA 1
ATOM 3767 C C . LEU A 1 478 ? 20.324 5.923 -18.452 1.00 92.31 478 LEU A C 1
ATOM 3769 O O . LEU A 1 478 ? 21.534 6.159 -18.507 1.00 92.31 478 LEU A O 1
ATOM 3773 N N . VAL A 1 479 ? 19.635 5.890 -17.312 1.00 89.94 479 VAL A N 1
ATOM 3774 C CA . VAL A 1 479 ? 20.239 6.016 -15.981 1.00 89.94 479 VAL A CA 1
ATOM 3775 C C . VAL A 1 479 ? 20.984 4.730 -15.618 1.00 89.94 479 VAL A C 1
ATOM 3777 O O . VAL A 1 479 ? 22.152 4.797 -15.226 1.00 89.94 479 VAL A O 1
ATOM 3780 N N . ASP A 1 480 ? 20.361 3.580 -15.863 1.00 89.19 480 ASP A N 1
ATOM 3781 C CA . ASP A 1 480 ? 20.835 2.261 -15.431 1.00 89.19 480 ASP A CA 1
ATOM 3782 C C . ASP A 1 480 ? 21.753 1.577 -16.457 1.00 89.19 480 ASP A C 1
ATOM 3784 O O . ASP A 1 480 ? 22.308 0.508 -16.211 1.00 89.19 480 ASP A O 1
ATOM 3788 N N . TYR A 1 481 ? 22.031 2.243 -17.585 1.00 92.94 481 TYR A N 1
ATOM 3789 C CA . TYR A 1 481 ? 22.812 1.722 -18.713 1.00 92.94 481 TYR A CA 1
ATOM 3790 C C . TYR A 1 481 ? 24.080 0.940 -18.340 1.00 92.94 481 TYR A C 1
ATOM 3792 O O . TYR A 1 481 ? 24.365 -0.098 -18.940 1.00 92.94 481 TYR A O 1
ATOM 3800 N N . PHE A 1 482 ? 24.881 1.437 -17.395 1.00 90.38 482 PHE A N 1
ATOM 3801 C CA . PHE A 1 482 ? 26.117 0.752 -17.006 1.00 90.38 482 PHE A CA 1
ATOM 3802 C C . PHE A 1 482 ? 25.842 -0.538 -16.228 1.00 90.38 482 PHE A C 1
ATOM 3804 O O . PHE A 1 482 ? 26.499 -1.547 -16.483 1.00 90.38 482 PHE A O 1
ATOM 3811 N N . GLU A 1 483 ? 24.868 -0.504 -15.322 1.00 89.50 483 GLU A N 1
ATOM 3812 C CA . GLU A 1 483 ? 24.468 -1.644 -14.504 1.00 89.50 483 GLU A CA 1
ATOM 3813 C C . GLU A 1 483 ? 23.787 -2.719 -15.360 1.00 89.50 483 GLU A C 1
ATOM 3815 O O . GLU A 1 483 ? 24.169 -3.886 -15.290 1.00 89.50 483 GLU A O 1
ATOM 3820 N N . ASP A 1 484 ? 22.888 -2.330 -16.265 1.00 90.69 484 ASP A N 1
ATOM 3821 C CA . ASP A 1 484 ? 22.202 -3.260 -17.170 1.00 90.69 484 ASP A CA 1
ATOM 3822 C C . ASP A 1 484 ? 23.162 -3.976 -18.120 1.00 90.69 484 ASP A C 1
ATOM 3824 O O . ASP A 1 484 ? 22.969 -5.143 -18.478 1.00 90.69 484 ASP A O 1
ATOM 3828 N N . VAL A 1 485 ? 24.211 -3.284 -18.577 1.00 89.31 485 VAL A N 1
ATOM 3829 C CA . VAL A 1 485 ? 25.255 -3.904 -19.401 1.00 89.31 485 VAL A CA 1
ATOM 3830 C C . VAL A 1 485 ? 26.059 -4.912 -18.581 1.00 89.31 485 VAL A C 1
ATOM 3832 O O . VAL A 1 485 ? 26.333 -6.002 -19.086 1.00 89.31 485 VAL A O 1
ATOM 3835 N N . GLU A 1 486 ? 26.405 -4.590 -17.334 1.00 86.75 486 GLU A N 1
ATOM 3836 C CA . GLU A 1 486 ? 27.130 -5.495 -16.432 1.00 86.75 486 GLU A CA 1
ATOM 3837 C C . GLU A 1 486 ? 26.298 -6.736 -16.069 1.00 86.75 486 GLU A C 1
ATOM 3839 O O . GLU A 1 486 ? 26.806 -7.859 -16.121 1.00 86.75 486 GLU A O 1
ATOM 3844 N N . ARG A 1 487 ? 25.006 -6.551 -15.782 1.00 85.81 487 ARG A N 1
ATOM 3845 C CA . ARG A 1 487 ? 24.056 -7.619 -15.427 1.00 85.81 487 ARG A CA 1
ATOM 3846 C C . ARG A 1 487 ? 23.516 -8.405 -16.621 1.00 85.81 487 ARG A C 1
ATOM 3848 O O . ARG A 1 487 ? 22.827 -9.403 -16.446 1.00 85.81 487 ARG A O 1
ATOM 3855 N N . ASN A 1 488 ? 23.841 -7.997 -17.845 1.00 89.31 488 ASN A N 1
ATOM 3856 C CA . ASN A 1 488 ? 23.258 -8.549 -19.065 1.00 89.31 488 ASN A CA 1
ATOM 3857 C C . ASN A 1 488 ? 21.709 -8.425 -19.142 1.00 89.31 488 ASN A C 1
ATOM 3859 O O . ASN A 1 488 ? 21.071 -9.208 -19.847 1.00 89.31 488 ASN A O 1
ATOM 3863 N N . SER A 1 489 ? 21.123 -7.406 -18.509 1.00 90.88 489 SER A N 1
ATOM 3864 C CA . SER A 1 489 ? 19.680 -7.105 -18.555 1.00 90.88 489 SER A CA 1
ATOM 3865 C C . SER A 1 489 ? 19.274 -6.377 -19.842 1.00 90.88 489 SER A C 1
ATOM 3867 O O . SER A 1 489 ? 20.119 -5.827 -20.566 1.00 90.88 489 SER A O 1
ATOM 3869 N N . PHE A 1 490 ? 17.986 -6.414 -20.196 1.00 94.56 490 PHE A N 1
ATOM 3870 C CA . PHE A 1 490 ? 17.500 -5.682 -21.363 1.00 94.56 490 PHE A CA 1
ATOM 3871 C C . PHE A 1 490 ? 17.655 -4.177 -21.150 1.00 94.56 490 PHE A C 1
ATOM 3873 O O . PHE A 1 490 ? 17.234 -3.640 -20.140 1.00 94.56 490 PHE A O 1
ATOM 3880 N N . ASN A 1 491 ? 18.215 -3.490 -22.145 1.00 95.50 491 ASN A N 1
ATOM 3881 C CA . ASN A 1 491 ? 18.304 -2.037 -22.136 1.00 95.50 491 ASN A CA 1
ATOM 3882 C C . ASN A 1 491 ? 18.286 -1.511 -23.575 1.00 95.50 491 ASN A C 1
ATOM 3884 O O . ASN A 1 491 ? 19.025 -1.982 -24.455 1.00 95.50 491 ASN A O 1
ATOM 3888 N N . ILE A 1 492 ? 17.412 -0.548 -23.851 1.00 96.00 492 ILE A N 1
ATOM 3889 C CA . ILE A 1 492 ? 17.172 -0.050 -25.205 1.00 96.00 492 ILE A CA 1
ATOM 3890 C C . ILE A 1 492 ? 18.426 0.592 -25.800 1.00 96.00 492 ILE A C 1
ATOM 3892 O O . ILE A 1 492 ? 18.720 0.405 -26.986 1.00 96.00 492 ILE A O 1
ATOM 3896 N N . TYR A 1 493 ? 19.210 1.308 -24.993 1.00 95.69 493 TYR A N 1
ATOM 3897 C CA . TYR A 1 493 ? 20.374 2.026 -25.485 1.00 95.69 493 TYR A CA 1
ATOM 3898 C C . TYR A 1 493 ? 21.457 1.059 -25.962 1.00 95.69 493 TYR A C 1
ATOM 3900 O O . TYR A 1 493 ? 21.879 1.155 -27.121 1.00 95.69 493 TYR A O 1
ATOM 3908 N N . ARG A 1 494 ? 21.823 0.046 -25.159 1.00 94.19 494 ARG A N 1
ATOM 3909 C CA . ARG A 1 494 ? 22.767 -1.007 -25.602 1.00 94.19 494 ARG A CA 1
ATOM 3910 C C . ARG A 1 494 ? 22.272 -1.742 -26.849 1.00 94.19 494 ARG A C 1
ATOM 3912 O O . ARG A 1 494 ? 23.077 -2.061 -27.724 1.00 94.19 494 ARG A O 1
ATOM 3919 N N . CYS A 1 495 ? 20.962 -1.960 -26.986 1.00 95.06 495 CYS A N 1
ATOM 3920 C CA . CYS A 1 495 ? 20.387 -2.612 -28.162 1.00 95.06 495 CYS A CA 1
ATOM 3921 C C . CYS A 1 495 ? 20.593 -1.782 -29.437 1.00 95.06 495 CYS A C 1
ATOM 3923 O O . CYS A 1 495 ? 21.052 -2.306 -30.455 1.00 95.06 495 CYS A O 1
ATOM 3925 N N . PHE A 1 496 ? 20.318 -0.475 -29.389 1.00 94.75 496 PHE A N 1
ATOM 3926 C CA . PHE A 1 496 ? 20.543 0.422 -30.527 1.00 94.75 496 PHE A CA 1
ATOM 3927 C C . PHE A 1 496 ? 22.030 0.538 -30.884 1.00 94.75 496 PHE A C 1
ATOM 3929 O O . PHE A 1 496 ? 22.382 0.540 -32.068 1.00 94.75 496 PHE A O 1
ATOM 3936 N N . LEU A 1 497 ? 22.920 0.575 -29.888 1.00 93.31 497 LEU A N 1
ATOM 3937 C CA . LEU A 1 497 ? 24.364 0.556 -30.133 1.00 93.31 497 LEU A CA 1
ATOM 3938 C C . LEU A 1 497 ? 24.811 -0.749 -30.800 1.00 93.31 497 LEU A C 1
ATOM 3940 O O . LEU A 1 497 ? 25.612 -0.718 -31.735 1.00 93.31 497 LEU A O 1
ATOM 3944 N N . ALA A 1 498 ? 24.267 -1.889 -30.378 1.00 90.31 498 ALA A N 1
ATOM 3945 C CA . ALA A 1 498 ? 24.594 -3.185 -30.957 1.00 90.31 498 ALA A CA 1
ATOM 3946 C C . ALA A 1 498 ? 24.104 -3.339 -32.408 1.00 90.31 498 ALA A C 1
ATOM 3948 O O . ALA A 1 498 ? 24.801 -3.978 -33.203 1.00 90.31 498 ALA A O 1
ATOM 3949 N N . LEU A 1 499 ? 22.948 -2.757 -32.754 1.00 91.00 499 LEU A N 1
ATOM 3950 C CA . LEU A 1 499 ? 22.350 -2.819 -34.095 1.00 91.00 499 LEU A CA 1
ATOM 3951 C C . LEU A 1 499 ? 23.026 -1.882 -35.105 1.00 91.00 499 LEU A C 1
ATOM 3953 O O . LEU A 1 499 ? 23.234 -2.267 -36.255 1.00 91.00 499 LEU A O 1
ATOM 3957 N N . TYR A 1 500 ? 23.363 -0.657 -34.694 1.00 90.94 500 TYR A N 1
ATOM 3958 C CA . TYR A 1 500 ? 23.799 0.403 -35.616 1.00 90.94 500 TYR A CA 1
ATOM 3959 C C . TYR A 1 500 ? 25.241 0.879 -35.380 1.00 90.94 500 TYR A C 1
ATOM 3961 O O . TYR A 1 500 ? 25.784 1.647 -36.176 1.00 90.94 500 TYR A O 1
ATOM 3969 N N . GLY A 1 501 ? 25.889 0.428 -34.307 1.00 89.12 501 GLY A N 1
ATOM 3970 C CA . GLY A 1 501 ? 27.194 0.910 -33.856 1.00 89.12 501 GLY A CA 1
ATOM 3971 C C . GLY A 1 501 ? 27.104 2.195 -33.013 1.00 89.12 501 GLY A C 1
ATOM 3972 O O . GLY A 1 501 ? 26.062 2.849 -32.990 1.00 89.12 501 GLY A O 1
ATOM 3973 N N . PRO A 1 502 ? 28.199 2.620 -32.349 1.00 88.94 502 PRO A N 1
ATOM 3974 C CA . PRO A 1 502 ? 28.171 3.674 -31.326 1.00 88.94 502 PRO A CA 1
ATOM 3975 C C . PRO A 1 502 ? 27.558 5.007 -31.784 1.00 88.94 502 PRO A C 1
ATOM 3977 O O . PRO A 1 502 ? 26.680 5.557 -31.128 1.00 88.94 502 PRO A O 1
ATOM 3980 N N . LYS A 1 503 ? 27.989 5.527 -32.942 1.00 89.25 503 LYS A N 1
ATOM 3981 C CA . LYS A 1 503 ? 27.527 6.835 -33.442 1.00 89.25 503 LYS A CA 1
ATOM 3982 C C . LYS A 1 503 ? 26.125 6.780 -34.047 1.00 89.25 503 LYS A C 1
ATOM 3984 O O . LYS A 1 503 ? 25.300 7.638 -33.755 1.00 89.25 503 LYS A O 1
ATOM 3989 N N . ALA A 1 504 ? 25.861 5.804 -34.916 1.00 91.31 504 ALA A N 1
ATOM 3990 C CA . ALA A 1 504 ? 24.565 5.713 -35.586 1.00 91.31 504 ALA A CA 1
ATOM 3991 C C . ALA A 1 504 ? 23.466 5.203 -34.640 1.00 91.31 504 ALA A C 1
ATOM 3993 O O . ALA A 1 504 ? 22.329 5.642 -34.763 1.00 91.31 504 ALA A O 1
ATOM 3994 N N . GLY A 1 505 ? 23.804 4.364 -33.655 1.00 91.94 505 GLY A N 1
ATOM 3995 C CA . GLY A 1 505 ? 22.879 3.901 -32.618 1.00 91.94 505 GLY A CA 1
ATOM 3996 C C . GLY A 1 505 ? 22.362 5.039 -31.745 1.00 91.94 505 GLY A C 1
ATOM 3997 O O . GLY A 1 505 ? 21.155 5.144 -31.549 1.00 91.94 505 GLY A O 1
ATOM 3998 N N . GLN A 1 506 ? 23.242 5.949 -31.313 1.00 92.94 506 GLN A N 1
ATOM 3999 C CA . GLN A 1 506 ? 22.831 7.170 -30.610 1.00 92.94 506 GLN A CA 1
ATOM 4000 C C . GLN A 1 506 ? 21.867 8.026 -31.442 1.00 92.94 506 GLN A C 1
ATOM 4002 O O . GLN A 1 506 ? 20.857 8.497 -30.924 1.00 92.94 506 GLN A O 1
ATOM 4007 N N . GLU A 1 507 ? 22.155 8.234 -32.729 1.00 93.31 507 GLU A N 1
ATOM 4008 C CA . GLU A 1 507 ? 21.293 9.037 -33.604 1.00 93.31 507 GLU A CA 1
ATOM 4009 C C . GLU A 1 507 ? 19.930 8.366 -33.843 1.00 93.31 507 GLU A C 1
ATOM 4011 O O . GLU A 1 507 ? 18.896 9.033 -33.799 1.00 93.31 507 GLU A O 1
ATOM 4016 N N . GLU A 1 508 ? 19.899 7.048 -34.051 1.00 94.56 508 GLU A N 1
ATOM 4017 C CA . GLU A 1 508 ? 18.649 6.300 -34.213 1.00 94.56 508 GLU A CA 1
ATOM 4018 C C . GLU A 1 508 ? 17.808 6.289 -32.930 1.00 94.56 508 GLU A C 1
ATOM 4020 O O . GLU A 1 508 ? 16.596 6.498 -33.011 1.00 94.56 508 GLU A O 1
ATOM 4025 N N . LEU A 1 509 ? 18.427 6.151 -31.752 1.00 94.69 509 LEU A N 1
ATOM 4026 C CA . LEU A 1 509 ? 17.711 6.250 -30.479 1.00 94.69 509 LEU A CA 1
ATOM 4027 C C . LEU A 1 509 ? 17.132 7.658 -30.280 1.00 94.69 509 LEU A C 1
ATOM 4029 O O . LEU A 1 509 ? 15.968 7.796 -29.918 1.00 94.69 509 LEU A O 1
ATOM 4033 N N . ARG A 1 510 ? 17.881 8.722 -30.604 1.00 93.94 510 ARG A N 1
ATOM 4034 C CA . ARG A 1 510 ? 17.359 10.102 -30.540 1.00 93.94 510 ARG A CA 1
ATOM 4035 C C . ARG A 1 510 ? 16.158 10.319 -31.457 1.00 93.94 510 ARG A C 1
ATOM 4037 O O . ARG A 1 510 ? 15.230 11.036 -31.087 1.00 93.94 510 ARG A O 1
ATOM 4044 N N . LYS A 1 511 ? 16.152 9.725 -32.655 1.00 94.06 511 LYS A N 1
ATOM 4045 C CA . LYS A 1 511 ? 14.983 9.771 -33.551 1.00 94.06 511 LYS A CA 1
ATOM 4046 C C . LYS A 1 511 ? 13.791 9.032 -32.954 1.00 94.06 511 LYS A C 1
ATOM 4048 O O . LYS A 1 511 ? 12.676 9.538 -33.058 1.00 94.06 511 LYS A O 1
ATOM 4053 N N . TYR A 1 512 ? 14.030 7.876 -32.338 1.00 94.56 512 TYR A N 1
ATOM 4054 C CA . TYR A 1 512 ? 12.994 7.100 -31.666 1.00 94.56 512 TYR A CA 1
ATOM 4055 C C . TYR A 1 512 ? 12.378 7.879 -30.497 1.00 94.56 512 TYR A C 1
ATOM 4057 O O . TYR A 1 512 ? 11.164 8.053 -30.457 1.00 94.56 512 TYR A O 1
ATOM 4065 N N . ILE A 1 513 ? 13.211 8.459 -29.627 1.00 92.31 513 ILE A N 1
ATOM 4066 C CA . ILE A 1 513 ? 12.777 9.301 -28.503 1.00 92.31 513 ILE A CA 1
ATOM 4067 C C . ILE A 1 513 ? 11.903 10.462 -28.990 1.00 92.31 513 ILE A C 1
ATOM 4069 O O . ILE A 1 513 ? 10.797 10.643 -28.496 1.00 92.31 513 ILE A O 1
ATOM 4073 N N . ARG A 1 514 ? 12.330 11.199 -30.025 1.00 92.06 514 ARG A N 1
ATOM 4074 C CA . ARG A 1 514 ? 11.530 12.304 -30.595 1.00 92.06 514 ARG A CA 1
ATOM 4075 C C . ARG A 1 514 ? 10.169 11.849 -31.130 1.00 92.06 514 ARG A C 1
ATOM 4077 O O . ARG A 1 514 ? 9.210 12.620 -31.112 1.00 92.06 514 ARG A O 1
ATOM 4084 N N . ALA A 1 515 ? 10.085 10.631 -31.666 1.00 92.56 515 ALA A N 1
ATOM 4085 C CA . ALA A 1 515 ? 8.816 10.061 -32.106 1.00 92.56 515 ALA A CA 1
ATOM 4086 C C . ALA A 1 515 ? 7.923 9.723 -30.902 1.00 92.56 515 ALA A C 1
ATOM 4088 O O . ALA A 1 515 ? 6.768 10.145 -30.881 1.00 92.56 515 ALA A O 1
ATOM 4089 N N . ALA A 1 516 ? 8.479 9.078 -29.874 1.00 90.94 516 ALA A N 1
ATOM 4090 C CA . ALA A 1 516 ? 7.771 8.763 -28.635 1.00 90.94 516 ALA A CA 1
ATOM 4091 C C . ALA A 1 516 ? 7.277 10.027 -27.902 1.00 90.94 516 ALA A C 1
ATOM 4093 O O . ALA A 1 516 ? 6.124 10.079 -27.485 1.00 90.94 516 ALA A O 1
ATOM 4094 N N . GLU A 1 517 ? 8.082 11.092 -27.832 1.00 90.44 517 GLU A N 1
ATOM 4095 C CA . GLU A 1 517 ? 7.679 12.397 -27.279 1.00 90.44 517 GLU A CA 1
ATOM 4096 C C . GLU A 1 517 ? 6.487 12.999 -28.031 1.00 90.44 517 GLU A C 1
ATOM 4098 O O . GLU A 1 517 ? 5.563 13.554 -27.430 1.00 90.44 517 GLU A O 1
ATOM 4103 N N . LYS A 1 518 ? 6.482 12.882 -29.363 1.00 92.00 518 LYS A N 1
ATOM 4104 C CA . LYS A 1 518 ? 5.370 13.352 -30.192 1.00 92.00 518 LYS A CA 1
ATOM 4105 C C . LYS A 1 518 ? 4.104 12.540 -29.927 1.00 92.00 518 LYS A C 1
ATOM 4107 O O . LYS A 1 518 ? 3.022 13.126 -29.850 1.00 92.00 518 LYS A O 1
ATOM 4112 N N . ASP A 1 519 ? 4.226 11.225 -29.804 1.00 90.88 519 ASP A N 1
ATOM 4113 C CA . ASP A 1 519 ? 3.097 10.343 -29.516 1.00 90.88 519 ASP A CA 1
ATOM 4114 C C . ASP A 1 519 ? 2.544 10.601 -28.112 1.00 90.88 519 ASP A C 1
ATOM 4116 O O . ASP A 1 519 ? 1.331 10.768 -27.961 1.00 90.88 519 ASP A O 1
ATOM 4120 N N . PHE A 1 520 ? 3.415 10.792 -27.119 1.00 90.81 520 PHE A N 1
ATOM 4121 C CA . PHE A 1 520 ? 3.040 11.219 -25.774 1.00 90.81 520 PHE A CA 1
ATOM 4122 C C . PHE A 1 520 ? 2.294 12.556 -25.797 1.00 90.81 520 PHE A C 1
ATOM 4124 O O . PHE A 1 520 ? 1.191 12.658 -25.263 1.00 90.81 520 PHE A O 1
ATOM 4131 N N . ALA A 1 521 ? 2.822 13.571 -26.487 1.00 88.38 521 ALA A N 1
ATOM 4132 C CA . ALA A 1 521 ? 2.165 14.872 -26.603 1.00 88.38 521 ALA A CA 1
ATOM 4133 C C . ALA A 1 521 ? 0.801 14.790 -27.315 1.00 88.38 521 ALA A C 1
ATOM 4135 O O . ALA A 1 521 ? -0.104 15.582 -27.041 1.00 88.38 521 ALA A O 1
ATOM 4136 N N . ASN A 1 522 ? 0.624 13.848 -28.244 1.00 90.12 522 ASN A N 1
ATOM 4137 C CA . ASN A 1 522 ? -0.671 13.592 -28.873 1.00 90.12 522 ASN A CA 1
ATOM 4138 C C . ASN A 1 522 ? -1.643 12.923 -27.898 1.00 90.12 522 ASN A C 1
ATOM 4140 O O . ASN A 1 522 ? -2.786 13.366 -27.797 1.00 90.12 522 ASN A O 1
ATOM 4144 N N . ALA A 1 523 ? -1.199 11.894 -27.176 1.00 89.19 523 ALA A N 1
ATOM 4145 C CA . ALA A 1 523 ? -2.010 11.194 -26.188 1.00 89.19 523 ALA A CA 1
ATOM 4146 C C . ALA A 1 523 ? -2.425 12.128 -25.039 1.00 89.19 523 ALA A C 1
ATOM 4148 O O . ALA A 1 523 ? -3.605 12.194 -24.701 1.00 89.19 523 ALA A O 1
ATOM 4149 N N . PHE A 1 524 ? -1.489 12.925 -24.518 1.00 88.56 524 PHE A N 1
ATOM 4150 C CA . PHE A 1 524 ? -1.726 13.890 -23.446 1.00 88.56 524 PHE A CA 1
ATOM 4151 C C . PHE A 1 524 ? -2.760 14.953 -23.835 1.00 88.56 524 PHE A C 1
ATOM 4153 O O . PHE A 1 524 ? -3.667 15.244 -23.063 1.00 88.56 524 PHE A O 1
ATOM 4160 N N . ARG A 1 525 ? -2.690 15.494 -25.062 1.00 87.62 525 ARG A N 1
ATOM 4161 C CA . ARG A 1 525 ? -3.677 16.471 -25.565 1.00 87.62 525 ARG A CA 1
ATOM 4162 C C . ARG A 1 525 ? -5.090 15.911 -25.708 1.00 87.62 525 ARG A C 1
ATOM 4164 O O . ARG A 1 525 ? -6.033 16.692 -25.770 1.00 87.62 525 ARG A O 1
ATOM 4171 N N . ASN A 1 526 ? -5.227 14.592 -25.810 1.00 88.25 526 ASN A N 1
ATOM 4172 C CA . ASN A 1 526 ? -6.525 13.940 -25.916 1.00 88.25 526 ASN A CA 1
ATOM 4173 C C . ASN A 1 526 ? -7.150 13.638 -24.547 1.00 88.25 526 ASN A C 1
ATOM 4175 O O . ASN A 1 526 ? -8.330 13.295 -24.516 1.00 88.25 526 ASN A O 1
ATOM 4179 N N . LEU A 1 527 ? -6.398 13.757 -23.445 1.00 88.00 527 LEU A N 1
ATOM 4180 C CA . LEU A 1 527 ? -6.938 13.594 -22.097 1.00 88.00 527 LEU A CA 1
ATOM 4181 C C . LEU A 1 527 ? -7.916 14.722 -21.748 1.00 88.00 527 LEU A C 1
ATOM 4183 O O . LEU A 1 527 ? -7.791 15.854 -22.215 1.00 88.00 527 LEU A O 1
ATOM 4187 N N . ASP A 1 528 ? -8.869 14.411 -20.869 1.00 87.19 528 ASP A N 1
ATOM 4188 C CA . ASP A 1 528 ? -9.716 15.422 -20.236 1.00 87.19 528 ASP A CA 1
ATOM 4189 C C . ASP A 1 528 ? -8.861 16.478 -19.513 1.00 87.19 528 ASP A C 1
ATOM 4191 O O . ASP A 1 528 ? -7.890 16.142 -18.834 1.00 87.19 528 ASP A O 1
ATOM 4195 N N . GLU A 1 529 ? -9.234 17.756 -19.627 1.00 83.62 529 GLU A N 1
ATOM 4196 C CA . GLU A 1 529 ? -8.447 18.876 -19.094 1.00 83.62 529 GLU A CA 1
ATOM 4197 C C . GLU A 1 529 ? -8.266 18.784 -17.568 1.00 83.62 529 GLU A C 1
ATOM 4199 O O . GLU A 1 529 ? -7.177 19.033 -17.044 1.00 83.62 529 GLU A O 1
ATOM 4204 N N . GLY A 1 530 ? -9.310 18.365 -16.844 1.00 84.25 530 GLY A N 1
ATOM 4205 C CA . GLY A 1 530 ? -9.252 18.186 -15.396 1.00 84.25 530 GLY A CA 1
ATOM 4206 C C . GLY A 1 530 ? -8.379 17.000 -14.988 1.00 84.25 530 GLY A C 1
ATOM 4207 O O . GLY A 1 530 ? -7.671 17.072 -13.980 1.00 84.25 530 GLY A O 1
ATOM 4208 N N . LEU A 1 531 ? -8.407 15.919 -15.767 1.00 85.38 531 LEU A N 1
ATOM 4209 C CA . LEU A 1 531 ? -7.559 14.743 -15.570 1.00 85.38 531 LEU A CA 1
ATOM 4210 C C . LEU A 1 531 ? -6.083 15.050 -15.865 1.00 85.38 531 LEU A C 1
ATOM 4212 O O . LEU A 1 531 ? -5.228 14.762 -15.028 1.00 85.38 531 LEU A O 1
ATOM 4216 N N . ALA A 1 532 ? -5.795 15.710 -16.987 1.00 85.12 532 ALA A N 1
ATOM 4217 C CA . ALA A 1 532 ? -4.448 16.107 -17.390 1.00 85.12 532 ALA A CA 1
ATOM 4218 C C . ALA A 1 532 ? -3.777 17.007 -16.338 1.00 85.12 532 ALA A C 1
ATOM 4220 O O . ALA A 1 532 ? -2.629 16.779 -15.964 1.00 85.12 532 ALA A O 1
ATOM 4221 N N . GLN A 1 533 ? -4.508 17.984 -15.786 1.00 84.44 533 GLN A N 1
ATOM 4222 C CA . GLN A 1 533 ? -3.997 18.859 -14.721 1.00 84.44 533 GLN A CA 1
ATOM 4223 C C . GLN A 1 533 ? -3.732 18.129 -13.398 1.00 84.44 533 GLN A C 1
ATOM 4225 O O . GLN A 1 533 ? -2.856 18.529 -12.629 1.00 84.44 533 GLN A O 1
ATOM 4230 N N . LYS A 1 534 ? -4.532 17.112 -13.059 1.00 83.06 534 LYS A N 1
ATOM 4231 C CA . LYS A 1 534 ? -4.294 16.311 -11.850 1.00 83.06 534 LYS A CA 1
ATOM 4232 C C . LYS A 1 534 ? -3.068 15.420 -12.026 1.00 83.06 534 LYS A C 1
ATOM 4234 O O . LYS A 1 534 ? -2.210 15.428 -11.152 1.00 83.06 534 LYS A O 1
ATOM 4239 N N . TRP A 1 535 ? -2.969 14.741 -13.166 1.00 84.06 535 TRP A N 1
ATOM 4240 C CA . TRP A 1 535 ? -1.826 13.895 -13.491 1.00 84.06 535 TRP A CA 1
ATOM 4241 C C . TRP A 1 535 ? -0.520 14.695 -13.541 1.00 84.06 535 TRP A C 1
ATOM 4243 O O . TRP A 1 535 ? 0.460 14.290 -12.927 1.00 84.06 535 TRP A O 1
ATOM 4253 N N . LEU A 1 536 ? -0.517 15.879 -14.169 1.00 80.88 536 LEU A N 1
ATOM 4254 C CA . LEU A 1 536 ? 0.673 16.735 -14.233 1.00 80.88 536 LEU A CA 1
ATOM 4255 C C . LEU A 1 536 ? 1.166 17.130 -12.834 1.00 80.88 536 LEU A C 1
ATOM 4257 O O . LEU A 1 536 ? 2.346 16.982 -12.537 1.00 80.88 536 LEU A O 1
ATOM 4261 N N . ARG A 1 537 ? 0.254 17.555 -11.948 1.00 77.69 537 ARG A N 1
ATOM 4262 C CA . ARG A 1 537 ? 0.595 17.894 -10.556 1.00 77.69 537 ARG A CA 1
ATOM 4263 C C . ARG A 1 537 ? 1.198 16.715 -9.794 1.00 77.69 537 ARG A C 1
ATOM 4265 O O . ARG A 1 537 ? 2.135 16.912 -9.028 1.00 77.69 537 ARG A O 1
ATOM 4272 N N . GLN A 1 538 ? 0.657 15.512 -9.985 1.00 74.19 538 GLN A N 1
ATOM 4273 C CA . GLN A 1 538 ? 1.172 14.299 -9.343 1.00 74.19 538 GLN A CA 1
ATOM 4274 C C . GLN A 1 538 ? 2.549 13.919 -9.897 1.00 74.19 538 GLN A C 1
ATOM 4276 O O . GLN A 1 538 ? 3.480 13.692 -9.132 1.00 74.19 538 GLN A O 1
ATOM 4281 N N . SER A 1 539 ? 2.711 13.952 -11.217 1.00 72.31 539 SER A N 1
ATOM 4282 C CA . SER A 1 539 ? 3.983 13.700 -11.891 1.00 72.31 539 SER A CA 1
ATOM 4283 C C . SER A 1 539 ? 5.096 14.666 -11.460 1.00 72.31 539 SER A C 1
ATOM 4285 O O . SER A 1 539 ? 6.221 14.239 -11.202 1.00 72.31 539 SER A O 1
ATOM 4287 N N . GLU A 1 540 ? 4.801 15.968 -11.385 1.00 70.31 540 GLU A N 1
ATOM 4288 C CA . GLU A 1 540 ? 5.756 16.988 -10.930 1.00 70.31 540 GLU A CA 1
ATOM 4289 C C . GLU A 1 540 ? 6.180 16.745 -9.475 1.00 70.31 540 GLU A C 1
ATOM 4291 O O . GLU A 1 540 ? 7.365 16.836 -9.154 1.00 70.31 540 GLU A O 1
ATOM 4296 N N . ALA A 1 541 ? 5.232 16.379 -8.603 1.00 63.41 541 ALA A N 1
ATOM 4297 C CA . ALA A 1 541 ? 5.514 16.060 -7.204 1.00 63.41 541 ALA A CA 1
ATOM 4298 C C . ALA A 1 541 ? 6.432 14.835 -7.050 1.00 63.41 541 ALA A C 1
ATOM 4300 O O . ALA A 1 541 ? 7.297 14.826 -6.174 1.00 63.41 541 ALA A O 1
ATOM 4301 N N . LEU A 1 542 ? 6.282 13.838 -7.925 1.00 61.34 542 LEU A N 1
ATOM 4302 C CA . LEU A 1 542 ? 7.106 12.627 -7.949 1.00 61.34 542 LEU A CA 1
ATOM 4303 C C . LEU A 1 542 ? 8.453 12.818 -8.663 1.00 61.34 542 LEU A C 1
ATOM 4305 O O . LEU A 1 542 ? 9.279 11.914 -8.644 1.00 61.34 542 LEU A O 1
ATOM 4309 N N . LYS A 1 543 ? 8.683 13.963 -9.329 1.00 66.12 543 LYS A N 1
ATOM 4310 C CA . LYS A 1 543 ? 9.811 14.202 -10.260 1.00 66.12 543 LYS A CA 1
ATOM 4311 C C . LYS A 1 543 ? 9.913 13.193 -11.417 1.00 66.12 543 LYS A C 1
ATOM 4313 O O . LYS A 1 543 ? 10.878 13.246 -12.180 1.00 66.12 543 LYS A O 1
ATOM 4318 N N . ARG A 1 544 ? 8.901 12.336 -11.580 1.00 58.34 544 ARG A N 1
ATOM 4319 C CA . ARG A 1 544 ? 8.840 11.215 -12.529 1.00 58.34 544 ARG A CA 1
ATOM 4320 C C . ARG A 1 544 ? 8.916 11.688 -13.976 1.00 58.34 544 ARG A C 1
ATOM 4322 O O . ARG A 1 544 ? 9.617 11.115 -14.800 1.00 58.34 544 ARG A O 1
ATOM 4329 N N . HIS A 1 545 ? 8.263 12.815 -14.259 1.00 52.69 545 HIS A N 1
ATOM 4330 C CA . HIS A 1 545 ? 8.434 13.535 -15.510 1.00 52.69 545 HIS A CA 1
ATOM 4331 C C . HIS A 1 545 ? 8.936 14.943 -15.228 1.00 52.69 545 HIS A C 1
ATOM 4333 O O . HIS A 1 545 ? 8.205 15.921 -15.381 1.00 52.69 545 HIS A O 1
ATOM 4339 N N . SER A 1 546 ? 10.233 15.074 -14.937 1.00 45.16 546 SER A N 1
ATOM 4340 C CA . SER A 1 546 ? 10.969 16.354 -15.010 1.00 45.16 546 SER A CA 1
ATOM 4341 C C . SER A 1 546 ? 10.996 16.960 -16.439 1.00 45.16 546 SER A C 1
ATOM 4343 O O . SER A 1 546 ? 11.825 17.804 -16.765 1.00 45.16 546 SER A O 1
ATOM 4345 N N . PHE A 1 547 ? 10.061 16.528 -17.291 1.00 47.38 547 PHE A N 1
ATOM 4346 C CA . PHE A 1 547 ? 9.831 16.864 -18.684 1.00 47.38 547 PHE A CA 1
ATOM 4347 C C . PHE A 1 547 ? 8.580 17.757 -18.888 1.00 47.38 547 PHE A C 1
ATOM 4349 O O . PHE A 1 547 ? 8.126 17.904 -20.026 1.00 47.38 547 PHE A O 1
ATOM 4356 N N . GLY A 1 548 ? 8.044 18.423 -17.857 1.00 33.38 548 GLY A N 1
ATOM 4357 C CA . GLY A 1 548 ? 7.055 19.512 -17.995 1.00 33.38 548 GLY A CA 1
ATOM 4358 C C . GLY A 1 548 ? 7.382 20.633 -17.005 1.00 33.38 548 GLY A C 1
ATOM 4359 O O . GLY A 1 548 ? 7.474 20.380 -15.817 1.00 33.38 548 GLY A O 1
ATOM 4360 N N . SER A 1 549 ? 7.714 21.861 -17.408 1.00 35.56 549 SER A N 1
ATOM 4361 C CA . SER A 1 549 ? 6.901 22.797 -18.197 1.00 35.56 549 SER A CA 1
ATOM 4362 C C . SER A 1 549 ? 7.688 23.610 -19.248 1.00 35.56 549 SER A C 1
ATOM 4364 O O . SER A 1 549 ? 7.084 24.369 -20.004 1.00 35.56 549 SER A O 1
ATOM 4366 N N . GLU A 1 550 ? 9.006 23.412 -19.371 1.00 35.62 550 GLU A N 1
ATOM 4367 C CA . GLU A 1 550 ? 9.847 24.050 -20.410 1.00 35.62 550 GLU A CA 1
ATOM 4368 C C . GLU A 1 550 ? 10.161 23.127 -21.609 1.00 35.62 550 GLU A C 1
ATOM 4370 O O . GLU A 1 550 ? 10.544 23.583 -22.683 1.00 35.62 550 GLU A O 1
ATOM 4375 N N . SER A 1 551 ? 9.930 21.822 -21.478 1.00 40.94 551 SER A N 1
ATOM 4376 C CA . SER A 1 551 ? 10.371 20.764 -22.410 1.00 40.94 551 SER A CA 1
ATOM 4377 C C . SER A 1 551 ? 9.347 20.341 -23.465 1.00 40.94 551 SER A C 1
ATOM 4379 O O . SER A 1 551 ? 9.618 19.447 -24.264 1.00 40.94 551 SER A O 1
ATOM 4381 N N . ALA A 1 552 ? 8.235 21.070 -23.606 1.00 37.22 552 ALA A N 1
ATOM 4382 C CA . ALA A 1 552 ? 7.448 21.041 -24.847 1.00 37.22 552 ALA A CA 1
ATOM 4383 C C . ALA A 1 552 ? 8.253 21.560 -26.070 1.00 37.22 552 ALA A C 1
ATOM 4385 O O . ALA A 1 552 ? 7.771 21.519 -27.203 1.00 37.22 552 ALA A O 1
ATOM 4386 N N . GLN A 1 553 ? 9.492 22.023 -25.848 1.00 33.44 553 GLN A N 1
ATOM 4387 C CA . GLN A 1 553 ? 10.516 22.316 -26.848 1.00 33.44 553 GLN A CA 1
ATOM 4388 C C . GLN A 1 553 ? 11.744 21.390 -26.711 1.00 33.44 553 GLN A C 1
ATOM 4390 O O . GLN A 1 553 ? 12.862 21.873 -26.611 1.00 33.44 553 GLN A O 1
ATOM 4395 N N . GLY A 1 554 ? 11.556 20.066 -26.724 1.00 38.84 554 GLY A N 1
ATOM 4396 C CA . GLY A 1 554 ? 12.643 19.091 -26.906 1.00 38.84 554 GLY A CA 1
ATOM 4397 C C . GLY A 1 554 ? 13.653 19.050 -25.757 1.00 38.84 554 GLY A C 1
ATOM 4398 O O . GLY A 1 554 ? 14.664 19.752 -25.774 1.00 38.84 554 GLY A O 1
ATOM 4399 N N . GLY A 1 555 ? 13.406 18.180 -24.776 1.00 48.41 555 GLY A N 1
ATOM 4400 C CA . GLY A 1 555 ? 14.387 17.871 -23.740 1.00 48.41 555 GLY A CA 1
ATOM 4401 C C . GLY A 1 555 ? 15.670 17.323 -24.367 1.00 48.41 555 GLY A C 1
ATOM 4402 O O . GLY A 1 555 ? 15.641 16.470 -25.255 1.00 48.41 555 GLY A O 1
ATOM 4403 N N . ASN A 1 556 ? 16.822 17.830 -23.942 1.00 61.94 556 ASN A N 1
ATOM 4404 C CA . ASN A 1 556 ? 18.106 17.357 -24.438 1.00 61.94 556 ASN A CA 1
ATOM 4405 C C . ASN A 1 556 ? 18.472 16.080 -23.663 1.00 61.94 556 ASN A C 1
ATOM 4407 O O . ASN A 1 556 ? 19.220 16.149 -22.698 1.00 61.94 556 ASN A O 1
ATOM 4411 N N . TRP A 1 557 ? 17.891 14.934 -24.040 1.00 79.00 557 TRP A N 1
ATOM 4412 C CA . TRP A 1 557 ? 18.208 13.634 -23.434 1.00 79.00 557 TRP A CA 1
ATOM 4413 C C . TRP A 1 557 ? 19.726 13.413 -23.451 1.00 79.00 557 TRP A C 1
ATOM 4415 O O . TRP A 1 557 ? 20.349 13.357 -24.527 1.00 79.00 557 TRP A O 1
ATOM 4425 N N . GLU A 1 558 ? 20.328 13.332 -22.268 1.00 84.06 558 GLU A N 1
ATOM 4426 C CA . GLU A 1 558 ? 21.752 13.066 -22.112 1.00 84.06 558 GLU A CA 1
ATOM 4427 C C . GLU A 1 558 ? 21.978 11.563 -22.261 1.00 84.06 558 GLU A C 1
ATOM 4429 O O . GLU A 1 558 ? 21.551 10.768 -21.433 1.00 84.06 558 GLU A O 1
ATOM 4434 N N . LEU A 1 559 ? 22.608 11.165 -23.369 1.00 88.69 559 LEU A N 1
ATOM 4435 C CA . LEU A 1 559 ? 22.958 9.766 -23.596 1.00 88.69 559 LEU A CA 1
ATOM 4436 C C . LEU A 1 559 ? 24.315 9.493 -22.937 1.00 88.69 559 LEU A C 1
ATOM 4438 O O . LEU A 1 559 ? 25.265 10.227 -23.245 1.00 88.69 559 LEU A O 1
ATOM 4442 N N . PRO A 1 560 ? 24.446 8.447 -22.102 1.00 89.81 560 PRO A N 1
ATOM 4443 C CA . PRO A 1 560 ? 25.729 8.096 -21.515 1.00 89.81 560 PRO A CA 1
ATOM 4444 C C . PRO A 1 560 ? 26.738 7.695 -22.606 1.00 89.81 560 PRO A C 1
ATOM 4446 O O . PRO A 1 560 ? 26.354 7.275 -23.709 1.00 89.81 560 PRO A O 1
ATOM 4449 N N . PRO A 1 561 ? 28.050 7.841 -22.352 1.00 89.81 561 PRO A N 1
ATOM 4450 C CA . PRO A 1 561 ? 29.064 7.435 -23.315 1.00 89.81 561 PRO A CA 1
ATOM 4451 C C . PRO A 1 561 ? 28.952 5.924 -23.604 1.00 89.81 561 PRO A C 1
ATOM 4453 O O . PRO A 1 561 ? 28.810 5.141 -22.664 1.00 89.81 561 PRO A O 1
ATOM 4456 N N . PRO A 1 562 ? 29.020 5.490 -24.880 1.00 89.19 562 PRO A N 1
ATOM 4457 C CA . PRO A 1 562 ? 29.022 4.074 -25.228 1.00 89.19 562 PRO A CA 1
ATOM 4458 C C . PRO A 1 562 ? 30.171 3.358 -24.524 1.00 89.19 562 PRO A C 1
ATOM 4460 O O . PRO A 1 562 ? 31.290 3.873 -24.491 1.00 89.19 562 PRO A O 1
ATOM 4463 N N . ILE A 1 563 ? 29.908 2.162 -24.006 1.00 84.94 563 ILE A N 1
ATOM 4464 C CA . ILE A 1 563 ? 30.960 1.329 -23.422 1.00 84.94 563 ILE A CA 1
ATOM 4465 C C . ILE A 1 563 ? 31.780 0.797 -24.598 1.00 84.94 563 ILE A C 1
ATOM 4467 O O . ILE A 1 563 ? 31.261 0.086 -25.459 1.00 84.94 563 ILE A O 1
ATOM 4471 N N . GLU A 1 564 ? 33.048 1.194 -24.682 1.00 66.00 564 GLU A N 1
ATOM 4472 C CA . GLU A 1 564 ? 33.973 0.617 -25.653 1.00 66.00 564 GLU A CA 1
ATOM 4473 C C . GLU A 1 564 ? 34.296 -0.816 -25.200 1.00 66.00 564 GLU A C 1
ATOM 4475 O O . GLU A 1 564 ? 34.799 -1.014 -24.097 1.00 66.00 564 GLU A O 1
ATOM 4480 N N . GLU A 1 565 ? 34.032 -1.827 -26.039 1.00 50.62 565 GLU A N 1
ATOM 4481 C CA . GLU A 1 565 ? 34.227 -3.267 -25.741 1.00 50.62 565 GLU A CA 1
ATOM 4482 C C . GLU A 1 565 ? 35.690 -3.670 -25.392 1.00 50.62 565 GLU A C 1
ATOM 4484 O O . GLU A 1 565 ? 36.006 -4.852 -25.277 1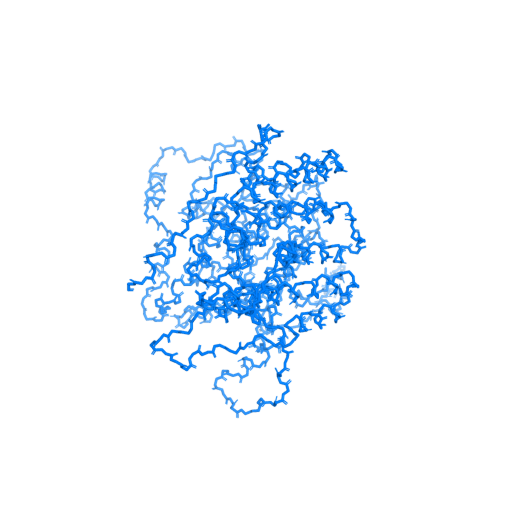.00 50.62 565 GLU A O 1
ATOM 4489 N N . ALA A 1 566 ? 36.614 -2.719 -25.214 1.00 38.72 566 ALA A N 1
ATOM 4490 C CA . ALA A 1 566 ? 38.044 -2.953 -25.017 1.00 38.72 566 ALA A CA 1
ATOM 4491 C C . ALA A 1 566 ? 38.523 -3.004 -23.548 1.00 38.72 566 ALA A C 1
ATOM 4493 O O . ALA A 1 566 ? 39.719 -3.200 -23.334 1.00 38.72 566 ALA A O 1
ATOM 4494 N N . SER A 1 567 ? 37.656 -2.866 -22.536 1.00 32.53 567 SER A N 1
ATOM 4495 C CA . SER A 1 567 ? 38.091 -2.842 -21.121 1.00 32.53 567 SER A CA 1
ATOM 4496 C C . SER A 1 567 ? 37.462 -3.881 -20.182 1.00 32.53 567 SER A C 1
ATOM 4498 O O . SER A 1 567 ? 37.803 -3.888 -19.005 1.00 32.53 567 SER A O 1
ATOM 4500 N N . CYS A 1 568 ? 36.637 -4.813 -20.669 1.00 33.84 568 CYS A N 1
ATOM 4501 C CA . CYS A 1 568 ? 36.113 -5.932 -19.860 1.00 33.84 568 CYS A CA 1
ATOM 4502 C C . CYS A 1 568 ? 36.926 -7.232 -20.042 1.00 33.84 568 CYS A C 1
ATOM 4504 O O . CYS A 1 568 ? 36.381 -8.333 -20.051 1.00 33.84 568 CYS A O 1
ATOM 4506 N N . GLN A 1 569 ? 38.244 -7.108 -20.223 1.00 31.84 569 GLN A N 1
ATOM 4507 C CA . GLN A 1 569 ? 39.204 -8.203 -20.057 1.00 31.84 569 GLN A CA 1
ATOM 4508 C C . GLN A 1 569 ? 40.198 -7.799 -18.966 1.00 31.84 569 GLN A C 1
ATOM 4510 O O . GLN A 1 569 ? 41.261 -7.249 -19.255 1.00 31.84 569 GLN A O 1
ATOM 4515 N N . GLY A 1 570 ? 39.811 -8.035 -17.715 1.00 30.58 570 GLY A N 1
ATOM 4516 C CA . GLY A 1 570 ? 40.647 -7.894 -16.525 1.00 30.58 570 GLY A CA 1
ATOM 4517 C C . GLY A 1 570 ? 40.321 -8.999 -15.546 1.00 30.58 570 GLY A C 1
ATOM 4518 O O . GLY A 1 570 ? 39.148 -9.030 -15.121 1.00 30.58 570 GLY A O 1
#

Foldseek 3Di:
DCPDDDQQAWDFPDWDWDADPDPPRIDIDTDIDDADFWQVVVLVVCVVVLAAQPLVLLLLQLQSLLLSLLRCVLVQKAQQADDRRQWGAHPQLRRTHGHDSVQMDRQDQPDFAFLPTYDLLQAAVLSLLGGRRDGSLSVLSSSLQRSVCSLLSHGQQDAPDSLSSVVSLCLQLNDDDPVRVCVSPVPRDDDPPPDPDPSVVVSVVSVVVPVLVVSLVVSQDDPNGDDPVVSVLSSQLNVLSSVSSNDSFLVSSLSNNLSSDAQPVVQCVVPSSPVSVPPPDDDDDDDPPPPFALHFDNVLSVVCSVVLSLLQLQPLLVVVHHSRDNNSCSLQVSVLSSLNSSLSVVVVLLLVQLADDDPVCPPPRRDHQPPQSCPNVLVVCVVVVQDDPVLVVLSVLSVVLSVLFSLQLVLVPDDDDDDDDDPRDDDPVSLVSSLLSVCSSSVNSNSSSCSSVVHDDDPLSSQLVSLVVSLLLLLVLQVCVVVCVNSSGDHSQVSLCVHQNQPVSVVVVLVVNVVSVVSNVVSLVPDDPVSSVSSVVSCVVVVSCPCPDPNVPPDPDDHDHDDDPPPPPD

pLDDT: mean 77.87, std 18.72, range [25.89, 98.5]

Sequence (570 aa):
MKELRHPNVVELKHAFYTSGEKPGETYLNVVMEYCSDTVYRVMKHYTKMKQPVPHIFVQLYSYQMARACAYIHAVGICHRDIKPQNLLVDGHTHALKVCDFGSAKPLVKGEPNVAYICSRYYRAPELIFGATDYGFVIDIWSMACVSAELILGHPIFPGESGVDQLVEIIKVLGTPTREELMAMNPNYTEPLGFDDGPAMDQLRALQQKNAFLQLLQDAWRGEGAPSKEEQGLLAETLQVVIAALRQASAISCIQLFLTLGLATIATEELTLSKLVSACPEHPGQASASDSQKCEVSIEGVDLAQSALEDFVNSYFVFHNLSPERTQDVLKYFPTLSFVESHIYGLDQANEDNLLPPDPRNLNDRLPPLPADPLGPLRAVLRERQWLTPRLEQELKEGARFWALERKICSALAAPRKGEQSLPNSFDRSDVEEALRLKSFDYRTMNLLLYVMRGEEPNKMHMDFLATSEILVEIGDDLVDYFEDVERNSFNIYRCFLALYGPKAGQEELRKYIRAAEKDFANAFRNLDEGLAQKWLRQSEALKRHSFGSESAQGGNWELPPPIEEASCQG

Radius of gyration: 27.64 Å; chains: 1; bounding box: 81×65×78 Å

InterPro domains:
  IPR000719 Protein kinase domain [PF00069] (1-176)
  IPR000719 Protein kinase domain [PS50011] (1-258)
  IPR000719 Protein kinase domain [SM00220] (1-221)
  IPR008271 Serine/threonine-protein kinase, active site [PS00108] (77-89)
  IPR011009 Protein kinase-like domain superfamily [SSF56112] (1-188)
  IPR039192 Glycogen synthase kinase 3, catalytic domain [cd14137] (1-216)
  IPR050591 Glycogen Synthase Kinase-3 [PTHR24057] (1-190)